Protein 7PU1 (pdb70)

Solvent-accessible surface area: 17875 Å² total

Nearest PDB structures (foldseek):
  3zud-assembly1_A  TM=1.002E+00  e=2.236E-48  Thermoascus aurantiacus
  7a8v-assembly1_A  TM=9.980E-01  e=4.872E-41  Talaromyces verruculosus
  7ova-assembly2_BBB  TM=9.943E-01  e=3.124E-40  Aspergillus fischeri NRRL 181
  6ha5-assembly2_B  TM=9.902E-01  e=4.971E-40  Aspergillus fumigatus Af293
  7vfc-assembly1_A  TM=9.898E-01  e=5.484E-38  compost metagenome

Structure (mmCIF, N/CA/C/O backbone):
data_7PU1
#
_entry.id   7PU1
#
_cell.length_a   37.653
_cell.length_b   89.046
_cell.length_c   70.470
_cell.angle_alpha   90.000
_cell.angle_beta   103.335
_cell.angle_gamma   90.000
#
_symmetry.space_group_name_H-M   'P 1 21 1'
#
loop_
_entity.id
_entity.type
_entity.pdbx_description
1 polymer 'Gh61 isozyme a'
2 non-polymer 'COPPER (II) ION'
3 non-polymer 2-acetamido-2-deoxy-beta-D-glucopyranose
4 non-polymer 'CHLORIDE ION'
5 water water
#
loop_
_atom_site.group_PDB
_atom_site.id
_atom_site.type_symbol
_atom_site.label_atom_id
_atom_site.label_alt_id
_atom_site.label_comp_id
_atom_site.label_asym_id
_atom_site.label_entity_id
_atom_site.label_seq_id
_atom_site.pdbx_PDB_ins_code
_atom_site.Cartn_x
_atom_site.Cartn_y
_atom_site.Cartn_z
_atom_site.occupancy
_atom_site.B_iso_or_equiv
_atom_site.auth_seq_id
_atom_site.auth_comp_id
_atom_site.auth_asym_id
_atom_site.auth_atom_id
_atom_site.pdbx_PDB_model_num
ATOM 12 N N . GLY A 1 2 ? 19.823 34.170 31.093 1.000 8.530 2 GLY AAA N 1
ATOM 13 C CA . GLY A 1 2 ? 19.734 35.122 30.018 1.000 8.375 2 GLY AAA CA 1
ATOM 14 C C . GLY A 1 2 ? 20.091 36.505 30.477 1.000 8.042 2 GLY AAA C 1
ATOM 15 O O . GLY A 1 2 ? 20.365 36.697 31.676 1.000 9.457 2 GLY AAA O 1
ATOM 16 N N . PHE A 1 3 ? 20.102 37.443 29.558 1.000 7.977 3 PHE AAA N 1
ATOM 17 C CA . PHE A 1 3 ? 20.444 38.831 29.868 1.000 8.126 3 PHE AAA CA 1
ATOM 18 C C . PHE A 1 3 ? 19.835 39.737 28.816 1.000 7.642 3 PHE AAA C 1
ATOM 19 O O . PHE A 1 3 ? 19.382 39.265 27.758 1.000 8.255 3 PHE AAA O 1
ATOM 27 N N . VAL A 1 4 ? 19.854 41.032 29.088 1.000 7.646 4 VAL AAA N 1
ATOM 28 C CA . VAL A 1 4 ? 19.378 42.054 28.140 1.000 8.112 4 VAL AAA CA 1
ATOM 29 C C . VAL A 1 4 ? 20.471 42.371 27.140 1.000 8.037 4 VAL AAA C 1
ATOM 30 O O . VAL A 1 4 ? 21.572 42.799 27.518 1.000 8.728 4 VAL AAA O 1
ATOM 34 N N . GLN A 1 5 ? 20.171 42.198 25.844 1.000 8.063 5 GLN AAA N 1
ATOM 35 C CA . GLN A 1 5 ? 21.143 42.405 24.768 1.000 8.919 5 GLN AAA CA 1
ATOM 36 C C . GLN A 1 5 ? 20.949 43.716 24.030 1.000 8.580 5 GLN AAA C 1
ATOM 37 O O . GLN A 1 5 ? 21.882 44.159 23.347 1.000 9.469 5 GLN AAA O 1
ATOM 43 N N . ASN A 1 6 ? 19.767 44.325 24.086 1.000 8.958 6 ASN AAA N 1
ATOM 44 C CA . ASN A 1 6 ? 19.462 45.485 23.260 1.000 9.164 6 ASN AAA CA 1
ATOM 45 C C . ASN A 1 6 ? 18.335 46.257 23.927 1.000 9.108 6 ASN AAA C 1
ATOM 46 O O . ASN A 1 6 ? 17.457 45.644 24.527 1.000 9.473 6 ASN AAA O 1
ATOM 51 N N . ILE A 1 7 ? 18.359 47.560 23.755 1.000 8.754 7 ILE AAA N 1
ATOM 52 C CA . ILE A 1 7 ? 17.339 48.483 24.317 1.000 8.761 7 ILE AAA CA 1
ATOM 53 C C . ILE A 1 7 ? 16.872 49.396 23.201 1.000 9.023 7 ILE AAA C 1
ATOM 54 O O . ILE A 1 7 ? 17.695 50.096 22.589 1.000 10.633 7 ILE AAA O 1
ATOM 59 N N . VAL A 1 8 ? 15.578 49.465 22.963 1.000 9.065 8 VAL AAA N 1
ATOM 60 C CA . VAL A 1 8 ? 15.007 50.319 21.896 1.000 9.277 8 VAL AAA CA 1
ATOM 61 C C . VAL A 1 8 ? 14.371 51.525 22.549 1.000 9.801 8 VAL AAA C 1
ATOM 62 O O . VAL A 1 8 ? 13.448 51.376 23.381 1.000 10.019 8 VAL AAA O 1
ATOM 66 N N . ILE A 1 9 ? 14.814 52.712 22.179 1.000 10.105 9 ILE AAA N 1
ATOM 67 C CA . ILE A 1 9 ? 14.296 53.979 22.725 1.000 10.513 9 ILE AAA CA 1
ATOM 68 C C . ILE A 1 9 ? 14.227 54.956 21.558 1.000 11.730 9 ILE AAA C 1
ATOM 69 O O . ILE A 1 9 ? 15.236 55.141 20.851 1.000 13.806 9 ILE AAA O 1
ATOM 74 N N . ASP A 1 10 ? 13.071 55.579 21.370 1.000 13.992 10 ASP AAA N 1
ATOM 75 C CA . ASP A 1 10 ? 12.832 56.647 20.385 1.000 16.466 10 ASP AAA CA 1
ATOM 76 C C . ASP A 1 10 ? 13.433 56.345 19.022 1.000 14.672 10 ASP AAA C 1
ATOM 77 O O . ASP A 1 10 ? 14.122 57.153 18.378 1.000 17.586 10 ASP AAA O 1
ATOM 82 N N . GLY A 1 11 ? 13.149 55.136 18.565 1.000 13.979 11 GLY AAA N 1
ATOM 83 C CA . GLY A 1 11 ? 13.454 54.760 17.194 1.000 14.963 11 GLY AAA CA 1
ATOM 84 C C . GLY A 1 11 ? 14.884 54.348 16.912 1.000 12.695 11 GLY AAA C 1
ATOM 85 O O . GLY A 1 11 ? 15.249 54.217 15.712 1.000 13.947 11 GLY AAA O 1
ATOM 86 N N . LYS A 1 12 ? 15.695 54.098 17.923 1.000 11.249 12 LYS AAA N 1
ATOM 87 C CA . LYS A 1 12 ? 17.050 53.591 17.724 1.000 11.030 12 LYS AAA CA 1
ATOM 88 C C . LYS A 1 12 ? 17.304 52.488 18.716 1.000 9.786 12 LYS AAA C 1
ATOM 89 O O . LYS A 1 12 ? 16.653 52.395 19.768 1.000 11.389 12 LYS AAA O 1
ATOM 95 N N . ASN A 1 13 ? 18.315 51.687 18.387 1.000 10.110 13 ASN AAA N 1
ATOM 96 C CA . ASN A 1 13 ? 18.826 50.681 19.317 1.000 10.108 13 ASN AAA CA 1
ATOM 97 C C . ASN A 1 13 ? 20.029 51.196 20.060 1.000 9.754 13 ASN AAA C 1
ATOM 98 O O . ASN A 1 13 ? 20.933 51.807 19.455 1.000 12.172 13 ASN AAA O 1
ATOM 103 N N . TYR A 1 14 ? 20.019 50.932 21.357 1.000 9.309 14 TYR AAA N 1
ATOM 104 C CA A TYR A 1 14 ? 21.200 51.070 22.220 0.500 10.243 14 TYR AAA CA 1
ATOM 105 C CA B TYR A 1 14 ? 21.152 51.093 22.281 0.500 10.009 14 TYR AAA CA 1
ATOM 106 C C . TYR A 1 14 ? 21.620 49.676 22.612 1.000 9.593 14 TYR AAA C 1
ATOM 107 O O . TYR A 1 14 ? 20.865 48.941 23.271 1.000 10.869 14 TYR AAA O 1
ATOM 124 N N . GLY A 1 15 ? 22.815 49.291 22.227 1.000 9.757 15 GLY AAA N 1
ATOM 125 C CA . GLY A 1 15 ? 23.268 47.950 22.557 1.000 10.033 15 GLY AAA CA 1
ATOM 126 C C . GLY A 1 15 ? 23.387 47.761 24.066 1.000 9.366 15 GLY AAA C 1
ATOM 127 O O . GLY A 1 15 ? 23.757 48.665 24.822 1.000 10.301 15 GLY AAA O 1
ATOM 128 N N . GLY A 1 16 ? 23.119 46.546 24.505 1.000 9.093 16 GLY AAA N 1
ATOM 129 C CA . GLY A 1 16 ? 23.241 46.184 25.915 1.000 9.117 16 GLY AAA CA 1
ATOM 130 C C . GLY A 1 16 ? 24.632 45.787 26.302 1.000 8.657 16 GLY AAA C 1
ATOM 131 O O . GLY A 1 16 ? 25.596 45.818 25.514 1.000 9.617 16 GLY AAA O 1
ATOM 132 N N . TYR A 1 17 ? 24.754 45.400 27.584 1.000 8.489 17 TYR AAA N 1
ATOM 133 C CA . TYR A 1 17 ? 26.035 44.858 28.096 1.000 9.284 17 TYR AAA CA 1
ATOM 134 C C . TYR A 1 17 ? 26.048 43.402 27.780 1.000 8.453 17 TYR AAA C 1
ATOM 135 O O . TYR A 1 17 ? 25.348 42.578 28.428 1.000 8.589 17 TYR AAA O 1
ATOM 144 N N . LEU A 1 18 ? 26.835 43.002 26.791 1.000 9.379 18 LEU AAA N 1
ATOM 145 C CA . LEU A 1 18 ? 26.837 41.629 26.272 1.000 9.613 18 LEU AAA CA 1
ATOM 146 C C . LEU A 1 18 ? 27.800 40.827 27.170 1.000 9.160 18 LEU AAA C 1
ATOM 147 O O . LEU A 1 18 ? 29.002 40.736 26.924 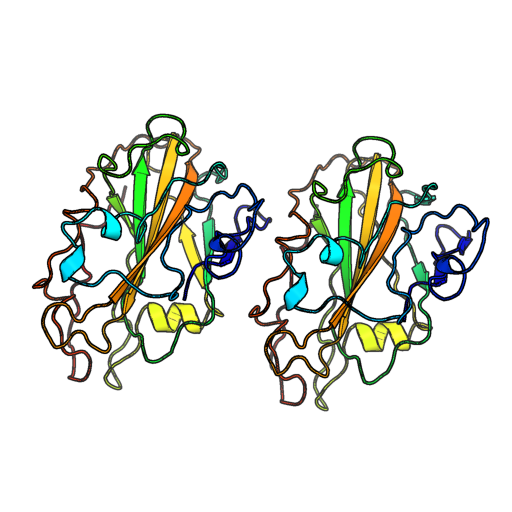1.000 10.338 18 LEU AAA O 1
ATOM 152 N N . VAL A 1 19 ? 27.247 40.271 28.239 1.000 8.691 19 VAL AAA N 1
ATOM 153 C CA . VAL A 1 19 ? 28.012 39.674 29.331 1.000 8.254 19 VAL AAA CA 1
ATOM 154 C C . VAL A 1 19 ? 28.738 38.411 28.893 1.000 9.232 19 VAL AAA C 1
ATOM 155 O O . VAL A 1 19 ? 29.631 37.955 29.606 1.000 10.373 19 VAL AAA O 1
ATOM 159 N N . ASN A 1 20 ? 28.368 37.822 27.761 1.000 9.854 20 ASN AAA N 1
ATOM 160 C CA . ASN A 1 20 ? 29.065 36.678 27.164 1.000 10.536 20 ASN AAA CA 1
ATOM 161 C C . ASN A 1 20 ? 30.127 37.074 26.148 1.000 11.824 20 ASN AAA C 1
ATOM 162 O O . ASN A 1 20 ? 30.716 36.192 25.499 1.000 13.758 20 ASN AAA O 1
ATOM 167 N N . GLN A 1 21 ? 30.417 38.362 26.021 1.000 12.117 21 GLN AAA N 1
ATOM 168 C CA . GLN A 1 21 ? 31.366 38.850 25.013 1.000 13.462 21 GLN AAA CA 1
ATOM 169 C C . GLN A 1 21 ? 32.292 39.860 25.677 1.000 12.373 21 GLN AAA C 1
ATOM 170 O O . GLN A 1 21 ? 33.513 39.733 25.614 1.000 14.081 21 GLN AAA O 1
ATOM 176 N N . TYR A 1 22 ? 31.718 40.950 26.159 1.000 11.641 22 TYR AAA N 1
ATOM 177 C CA . TYR A 1 22 ? 32.484 42.129 26.602 1.000 12.509 22 TYR AAA CA 1
ATOM 178 C C . TYR A 1 22 ? 33.445 41.791 27.730 1.000 11.929 22 TYR AAA C 1
ATOM 179 O O . TYR A 1 22 ? 34.570 42.297 27.708 1.000 13.382 22 TYR AAA O 1
ATOM 188 N N . PRO A 1 23 ? 33.108 40.919 28.719 1.000 11.437 23 PRO AAA N 1
ATOM 189 C CA . PRO A 1 23 ? 34.051 40.581 29.772 1.000 11.677 23 PRO AAA CA 1
ATOM 190 C C . PRO A 1 23 ? 35.347 39.860 29.275 1.000 10.836 23 PRO AAA C 1
ATOM 191 O O . PRO A 1 23 ? 36.317 39.856 30.053 1.000 13.193 23 PRO AAA O 1
ATOM 195 N N . TYR A 1 24 ? 35.351 39.364 28.052 1.000 12.314 24 TYR AAA N 1
ATOM 196 C CA . TYR A 1 24 ? 36.474 38.620 27.510 1.000 14.189 24 TYR AAA CA 1
ATOM 197 C C . TYR A 1 24 ? 37.336 39.489 26.579 1.000 14.723 24 TYR AAA C 1
ATOM 198 O O . TYR A 1 24 ? 38.351 38.994 26.103 1.000 18.646 24 TYR AAA O 1
ATOM 207 N N . MET A 1 25 ? 36.958 40.728 26.288 1.000 13.972 25 MET AAA N 1
ATOM 208 C CA . MET A 1 25 ? 37.644 41.651 25.357 1.000 14.963 25 MET AAA CA 1
ATOM 209 C C . MET A 1 25 ? 38.453 42.716 26.056 1.000 15.517 25 MET AAA C 1
ATOM 210 O O . MET A 1 25 ? 38.248 43.054 27.236 1.000 18.691 25 MET AAA O 1
ATOM 215 N N . SER A 1 26 ? 39.460 43.169 25.330 1.000 15.472 26 SER AAA N 1
ATOM 216 C CA . SER A 1 26 ? 40.336 44.259 25.821 1.000 16.815 26 SER AAA CA 1
ATOM 217 C C . SER A 1 26 ? 39.618 45.609 25.858 1.000 18.425 26 SER AAA C 1
ATOM 218 O O . SER A 1 26 ? 39.739 46.302 26.853 1.000 23.467 26 SER AAA O 1
ATOM 221 N N . ASN A 1 27 ? 38.778 45.844 24.852 1.000 17.746 27 ASN AAA N 1
ATOM 222 C CA . ASN A 1 27 ? 38.213 47.150 24.492 1.000 20.328 27 ASN AAA CA 1
ATOM 223 C C . ASN A 1 27 ? 36.712 47.105 24.422 1.000 18.571 27 ASN AAA C 1
ATOM 224 O O . ASN A 1 27 ? 36.124 47.375 23.351 1.000 19.967 27 ASN AAA O 1
ATOM 229 N N . PRO A 1 28 ? 35.988 46.765 25.513 1.000 15.734 28 PRO AAA N 1
ATOM 230 C CA . PRO A 1 28 ? 34.536 46.693 25.456 1.000 15.776 28 PRO AAA CA 1
ATOM 231 C C . PRO A 1 28 ? 33.974 48.074 25.209 1.000 13.196 28 PRO AAA C 1
ATOM 232 O O . PRO A 1 28 ? 34.547 49.078 25.638 1.000 16.183 28 PRO AAA O 1
ATOM 236 N N . PRO A 1 29 ? 32.817 48.176 24.504 1.000 14.245 29 PRO AAA N 1
ATOM 237 C CA . PRO A 1 29 ? 32.298 49.473 24.156 1.000 13.609 29 PRO AAA CA 1
ATOM 238 C C . PRO A 1 29 ? 31.645 50.131 25.407 1.000 13.267 29 PRO AAA C 1
ATOM 239 O O . PRO A 1 29 ? 31.176 49.488 26.335 1.000 14.795 29 PRO AAA O 1
ATOM 243 N N . GLU A 1 30 ? 31.560 51.441 25.356 1.000 13.160 30 GLU AAA N 1
ATOM 244 C CA . GLU A 1 30 ? 30.712 52.204 26.282 1.000 12.743 30 GLU AAA CA 1
ATOM 245 C C . GLU A 1 30 ? 29.280 51.985 25.856 1.000 11.709 30 GLU AAA C 1
ATOM 246 O O . GLU A 1 30 ? 28.930 52.119 24.658 1.000 13.357 30 GLU AAA O 1
ATOM 252 N N . VAL A 1 31 ? 28.418 51.717 26.856 1.000 10.582 31 VAL AAA N 1
ATOM 253 C CA . VAL A 1 31 ? 26.988 51.461 26.619 1.000 9.973 31 VAL AAA CA 1
ATOM 254 C C . VAL A 1 31 ? 26.193 52.113 27.752 1.000 9.626 31 VAL AAA C 1
ATOM 255 O O . VAL A 1 31 ? 26.744 52.543 28.774 1.000 9.748 31 VAL AAA O 1
ATOM 259 N N . ILE A 1 32 ? 24.879 52.157 27.543 1.000 9.054 32 ILE AAA N 1
ATOM 260 C CA . ILE A 1 32 ? 23.962 52.662 28.576 1.000 8.876 32 ILE AAA CA 1
ATOM 261 C C . ILE A 1 32 ? 23.723 51.604 29.664 1.000 8.777 32 ILE AAA C 1
ATOM 262 O O . ILE A 1 32 ? 23.176 51.936 30.727 1.000 9.132 32 ILE AAA O 1
ATOM 267 N N . ALA A 1 33 ? 24.062 50.357 29.384 1.000 8.701 33 ALA AAA N 1
ATOM 268 C CA . ALA A 1 33 ? 23.798 49.243 30.292 1.000 8.471 33 ALA AAA CA 1
ATOM 269 C C . ALA A 1 33 ? 24.971 49.077 31.251 1.000 8.709 33 ALA AAA C 1
ATOM 270 O O . ALA A 1 33 ? 26.127 49.251 30.913 1.000 9.523 33 ALA AAA O 1
ATOM 272 N N . TRP A 1 34 ? 24.631 48.697 32.481 1.000 8.950 34 TRP AAA N 1
ATOM 273 C CA . TRP A 1 34 ? 25.629 48.419 33.510 1.000 8.449 34 TRP AAA CA 1
ATOM 274 C C . TRP A 1 34 ? 26.419 47.177 33.105 1.000 8.874 34 TRP AAA C 1
ATOM 275 O O . TRP A 1 34 ? 25.894 46.223 32.558 1.000 9.462 34 TRP AAA O 1
ATOM 286 N N . SER A 1 35 ? 27.728 47.202 33.396 1.000 9.698 35 SER AAA N 1
ATOM 287 C CA . SER A 1 35 ? 28.504 45.964 33.299 1.000 9.465 35 SER AAA CA 1
ATOM 288 C C . SER A 1 35 ? 28.170 45.080 34.504 1.000 10.056 35 SER AAA C 1
ATOM 289 O O . SER A 1 35 ? 27.777 45.559 35.578 1.000 10.733 35 SER AAA O 1
ATOM 292 N N . THR A 1 36 ? 28.307 43.761 34.320 1.000 9.971 36 THR AAA N 1
ATOM 293 C CA . THR A 1 36 ? 28.183 42.797 35.408 1.000 9.719 36 THR AAA CA 1
ATOM 294 C C . THR A 1 36 ? 29.249 41.762 35.237 1.000 9.770 36 THR AAA C 1
ATOM 295 O O . THR A 1 36 ? 29.869 41.648 34.164 1.000 10.835 36 THR AAA O 1
ATOM 299 N N . THR A 1 37 ? 29.435 40.941 36.280 1.000 9.844 37 THR AAA N 1
ATOM 300 C CA . THR A 1 37 ? 30.330 39.774 36.223 1.000 10.610 37 THR AAA CA 1
ATOM 301 C C . THR A 1 37 ? 29.558 38.487 36.091 1.000 10.226 37 THR AAA C 1
ATOM 302 O O . THR A 1 37 ? 30.123 37.402 36.268 1.000 11.425 37 THR AAA O 1
ATOM 306 N N . ALA A 1 38 ? 28.290 38.536 35.705 1.000 9.861 38 ALA AAA N 1
ATOM 307 C CA . ALA A 1 38 ? 27.425 37.347 35.666 1.000 10.053 38 ALA AAA CA 1
ATOM 308 C C . ALA A 1 38 ? 27.568 36.628 34.326 1.000 8.785 38 ALA AAA C 1
ATOM 309 O O . ALA A 1 38 ? 26.616 36.437 33.569 1.000 8.979 38 ALA AAA O 1
ATOM 311 N N . THR A 1 39 ? 28.802 36.197 34.055 1.000 9.333 39 THR AAA N 1
ATOM 312 C CA . THR A 1 39 ? 29.155 35.540 32.801 1.000 9.187 39 THR AAA CA 1
ATOM 313 C C . THR A 1 39 ? 28.602 34.125 32.683 1.000 9.251 39 THR AAA C 1
ATOM 314 O O . THR A 1 39 ? 28.639 33.551 31.611 1.000 10.664 39 THR AAA O 1
ATOM 318 N N . ASP A 1 40 ? 28.056 33.569 33.764 1.000 10.118 40 ASP AAA N 1
ATOM 319 C CA . ASP A 1 40 ? 27.292 32.333 33.719 1.000 10.857 40 ASP AAA CA 1
ATOM 320 C C . ASP A 1 40 ? 25.868 32.587 33.207 1.000 10.060 40 ASP AAA C 1
ATOM 321 O O . ASP A 1 40 ? 25.097 31.611 33.092 1.000 11.157 40 ASP AAA O 1
ATOM 326 N N . LEU A 1 41 ? 25.490 33.816 32.906 1.000 9.256 41 LEU AAA N 1
ATOM 327 C CA A LEU A 1 41 ? 24.125 34.234 32.450 0.500 9.350 41 LEU AAA CA 1
ATOM 328 C CA B LEU A 1 41 ? 24.134 34.174 32.443 0.500 8.755 41 LEU AAA CA 1
ATOM 329 C C . LEU A 1 41 ? 23.109 33.915 33.539 1.000 8.597 41 LEU AAA C 1
ATOM 330 O O . LEU A 1 41 ? 21.895 33.843 33.256 1.000 9.118 41 LEU AAA O 1
ATOM 339 N N . GLY A 1 42 ? 23.553 33.841 34.781 1.000 8.861 42 GLY AAA N 1
ATOM 340 C CA . GLY A 1 42 ? 22.723 33.397 35.890 1.000 9.363 42 GLY AAA CA 1
ATOM 341 C C . GLY A 1 42 ? 22.111 34.509 36.695 1.000 8.184 42 GLY AAA C 1
ATOM 342 O O . GLY A 1 42 ? 21.735 35.542 36.165 1.000 8.429 42 GLY AAA O 1
ATOM 343 N N . PHE A 1 43 ? 21.970 34.219 37.980 1.000 8.848 43 PHE AAA N 1
ATOM 344 C CA . PHE A 1 43 ? 21.002 34.921 38.843 1.000 8.111 43 PHE AAA CA 1
ATOM 345 C C . PHE A 1 43 ? 21.604 35.304 40.168 1.000 8.814 43 PHE AAA C 1
ATOM 346 O O . PHE A 1 43 ? 22.708 34.857 40.528 1.000 10.949 43 PHE AAA O 1
ATOM 354 N N . VAL A 1 44 ? 20.869 36.116 40.903 1.000 8.784 44 VAL AAA N 1
ATOM 355 C CA . VAL A 1 44 ? 21.100 36.383 42.342 1.000 9.520 44 VAL AAA CA 1
ATOM 356 C C . VAL A 1 44 ? 19.939 35.694 43.053 1.000 8.944 44 VAL AAA C 1
ATOM 357 O O . VAL A 1 44 ? 18.771 36.031 42.818 1.000 9.870 44 VAL AAA O 1
ATOM 361 N N . ASP A 1 45 ? 20.230 34.714 43.913 1.000 9.467 45 ASP AAA N 1
ATOM 362 C CA . ASP A 1 45 ? 19.173 34.035 44.682 1.000 10.154 45 ASP AAA CA 1
ATOM 363 C C . ASP A 1 45 ? 19.072 34.681 46.051 1.000 10.444 45 ASP AAA C 1
ATOM 364 O O . ASP A 1 45 ? 19.700 35.681 46.367 1.000 10.713 45 ASP AAA O 1
ATOM 369 N N . GLY A 1 46 ? 18.227 34.098 46.896 1.000 10.760 46 GLY AAA N 1
ATOM 370 C CA . GLY A 1 46 ? 17.913 34.724 48.172 1.000 11.306 46 GLY AAA CA 1
ATOM 371 C C . GLY A 1 46 ? 19.091 34.884 49.092 1.000 12.054 46 GLY AAA C 1
ATOM 372 O O . GLY A 1 46 ? 19.043 35.747 49.963 1.000 13.293 46 GLY AAA O 1
ATOM 373 N N . THR A 1 47 ? 20.125 34.085 48.893 1.000 11.926 47 THR AAA N 1
ATOM 374 C CA . THR A 1 47 ? 21.331 34.269 49.698 1.000 12.730 47 THR AAA CA 1
ATOM 375 C C . THR A 1 47 ? 21.973 35.615 49.417 1.000 12.553 47 THR AAA C 1
ATOM 376 O O . THR A 1 47 ? 22.783 36.100 50.234 1.000 14.879 47 THR AAA O 1
ATOM 380 N N . GLY A 1 48 ? 21.649 36.245 48.279 1.000 12.019 48 GLY AAA N 1
ATOM 381 C CA . GLY A 1 48 ? 22.241 37.545 47.889 1.000 11.728 48 GLY AAA CA 1
ATOM 382 C C . GLY A 1 48 ? 21.343 38.732 48.106 1.000 10.765 48 GLY AAA C 1
ATOM 383 O O . GLY A 1 48 ? 21.733 39.846 47.708 1.000 10.896 48 GLY AAA O 1
ATOM 384 N N . TYR A 1 49 ? 20.134 38.576 48.635 1.000 10.316 49 TYR AAA N 1
ATOM 385 C CA . TYR A 1 49 ? 19.178 39.708 48.681 1.000 9.972 49 TYR AAA CA 1
ATOM 386 C C . TYR A 1 49 ? 19.623 40.848 49.559 1.000 9.565 49 TYR AAA C 1
ATOM 387 O O . TYR A 1 49 ? 19.171 41.961 49.327 1.000 10.581 49 TYR AAA O 1
ATOM 396 N N . GLN A 1 50 ? 20.460 40.589 50.566 1.000 10.731 50 GLN AAA N 1
ATOM 397 C CA . GLN A 1 50 ? 20.988 41.648 51.451 1.000 10.900 50 GLN AAA CA 1
ATOM 398 C C . GLN A 1 50 ? 22.445 41.913 51.136 1.000 11.332 50 GLN AAA C 1
ATOM 399 O O . GLN A 1 50 ? 23.159 42.428 51.974 1.000 14.966 50 GLN AAA O 1
ATOM 405 N N . THR A 1 51 ? 22.889 41.618 49.923 1.000 11.464 51 THR AAA N 1
ATOM 406 C CA . THR A 1 51 ? 24.221 41.918 49.447 1.000 12.127 51 THR AAA CA 1
ATOM 407 C C . THR A 1 51 ? 24.123 42.869 48.274 1.000 12.009 51 THR AAA C 1
ATOM 408 O O . THR A 1 51 ? 23.078 42.994 47.624 1.000 11.677 51 THR AAA O 1
ATOM 412 N N . PRO A 1 52 ? 25.221 43.554 47.905 1.000 11.614 52 PRO AAA N 1
ATOM 413 C CA . PRO A 1 52 ? 25.150 44.482 46.782 1.000 12.112 52 PRO AAA CA 1
ATOM 414 C C . PRO A 1 52 ? 24.818 43.835 45.447 1.000 11.023 52 PRO AAA C 1
ATOM 415 O O . PRO A 1 52 ? 24.411 44.541 44.515 1.000 11.195 52 PRO AAA O 1
ATOM 419 N N . ASP A 1 53 ? 24.993 42.519 45.329 1.000 11.016 53 ASP AAA N 1
ATOM 420 C CA . ASP A 1 53 ? 24.711 41.840 44.054 1.000 11.293 53 ASP AAA CA 1
ATOM 421 C C . ASP A 1 53 ? 23.278 42.007 43.583 1.000 10.009 53 ASP AAA C 1
ATOM 422 O O . ASP A 1 53 ? 23.060 41.982 42.361 1.000 10.070 53 ASP AAA O 1
ATOM 427 N N . ILE A 1 54 ? 22.343 42.154 44.507 1.000 9.703 54 ILE AAA N 1
ATOM 428 C CA . ILE A 1 54 ? 20.930 42.239 44.085 1.000 9.386 54 ILE AAA CA 1
ATOM 429 C C . ILE A 1 54 ? 20.632 43.550 43.368 1.000 9.695 54 ILE AAA C 1
ATOM 430 O O . ILE A 1 54 ? 19.604 43.649 42.714 1.000 9.905 54 ILE AAA O 1
ATOM 435 N N . ILE A 1 55 ? 21.469 44.575 43.543 1.000 9.439 55 ILE AAA N 1
ATOM 436 C CA . ILE A 1 55 ? 21.100 45.936 43.080 1.000 9.483 55 ILE AAA CA 1
ATOM 437 C C . ILE A 1 55 ? 21.006 45.928 41.551 1.000 9.639 55 ILE AAA C 1
ATOM 438 O O . ILE A 1 55 ? 19.960 46.224 40.986 1.000 9.841 55 ILE AAA O 1
ATOM 443 N N . CYS A 1 56 ? 22.115 45.619 40.890 1.000 9.202 56 CYS AAA N 1
ATOM 444 C CA . CYS A 1 56 ? 22.205 45.609 39.405 1.000 9.239 56 CYS AAA CA 1
ATOM 445 C C . CYS A 1 56 ? 22.923 44.355 38.912 1.000 8.772 56 CYS AAA C 1
ATOM 446 O O . CYS A 1 56 ? 23.454 44.365 37.797 1.000 9.584 56 CYS AAA O 1
ATOM 449 N N . HIS A 1 57 ? 22.844 43.272 39.690 1.000 9.078 57 HIS AAA N 1
ATOM 450 C CA . HIS A 1 57 ? 23.461 41.979 39.397 1.000 9.211 57 HIS AAA CA 1
ATOM 451 C C . HIS A 1 57 ? 24.929 41.937 39.908 1.000 10.150 57 HIS AAA C 1
ATOM 452 O O . HIS A 1 57 ? 25.514 42.940 40.352 1.000 9.965 57 HIS AAA O 1
ATOM 459 N N . ARG A 1 58 ? 25.501 40.772 39.868 1.000 11.129 58 ARG AAA N 1
ATOM 460 C CA . ARG A 1 58 ? 26.815 40.510 40.459 1.000 11.871 58 ARG AAA CA 1
ATOM 461 C C . ARG A 1 58 ? 27.868 41.427 39.870 1.000 10.737 58 ARG AAA C 1
ATOM 462 O O . ARG A 1 58 ? 27.999 41.606 38.649 1.000 11.977 58 ARG AAA O 1
ATOM 470 N N . GLY A 1 59 ? 28.614 42.030 40.770 1.000 12.681 59 GLY AAA N 1
ATOM 471 C CA . GLY A 1 59 ? 29.754 42.843 40.383 1.000 14.029 59 GLY AAA CA 1
ATOM 472 C C . GLY A 1 59 ? 29.410 44.069 39.541 1.000 12.345 59 GLY AAA C 1
ATOM 473 O O . GLY A 1 59 ? 30.300 44.595 38.884 1.000 14.669 59 GLY AAA O 1
ATOM 474 N N . ALA A 1 60 ? 28.186 44.547 39.578 1.000 11.648 60 ALA AAA N 1
ATOM 475 C CA . ALA A 1 60 ? 27.770 45.509 38.575 1.000 10.802 60 ALA AAA CA 1
ATOM 476 C C . ALA A 1 60 ? 28.427 46.868 38.748 1.000 11.196 60 ALA AAA C 1
ATOM 477 O O . ALA A 1 60 ? 28.644 47.319 39.887 1.000 13.162 60 ALA AAA O 1
ATOM 479 N N . LYS A 1 61 ? 28.683 47.555 37.657 1.000 10.980 61 LYS AAA N 1
ATOM 480 C CA . LYS A 1 61 ? 29.178 48.929 37.641 1.000 12.009 61 LYS AAA CA 1
ATOM 481 C C . LYS A 1 61 ? 28.361 49.714 36.642 1.000 10.898 61 LYS AAA C 1
ATOM 482 O O . LYS A 1 61 ? 27.975 49.186 35.595 1.000 10.964 61 LYS AAA O 1
ATOM 488 N N . PRO A 1 62 ? 28.177 51.013 36.903 1.000 11.913 62 PRO AAA N 1
ATOM 489 C CA . PRO A 1 62 ? 27.348 51.802 35.993 1.000 11.787 62 PRO AAA CA 1
ATOM 490 C C . PRO A 1 62 ? 27.807 51.842 34.544 1.000 11.147 62 PRO AAA C 1
ATOM 491 O O . PRO A 1 62 ? 29.029 51.897 34.270 1.000 11.859 62 PRO AAA O 1
ATOM 495 N N . GLY A 1 63 ? 26.880 51.819 33.640 1.000 10.710 63 GLY AAA N 1
ATOM 496 C CA . GLY A 1 63 ? 27.211 52.128 32.261 1.000 10.768 63 GLY AAA CA 1
ATOM 497 C C . GLY A 1 63 ? 27.809 53.518 32.127 1.000 10.544 63 GLY AAA C 1
ATOM 498 O O . GLY A 1 63 ? 27.508 54.406 32.927 1.000 11.445 63 GLY AAA O 1
ATOM 499 N N . ALA A 1 64 ? 28.641 53.704 31.108 1.000 11.177 64 ALA AAA N 1
ATOM 500 C CA . ALA A 1 64 ? 29.250 55.005 30.838 1.000 11.783 64 ALA AAA CA 1
ATOM 501 C C . ALA A 1 64 ? 28.235 55.955 30.256 1.000 11.911 64 ALA AAA C 1
ATOM 502 O O . ALA A 1 64 ? 28.416 57.188 30.455 1.000 14.708 64 ALA AAA O 1
ATOM 504 N N . LEU A 1 65 ? 27.284 55.492 29.477 1.000 10.572 65 LEU AAA N 1
ATOM 505 C CA . LEU A 1 65 ? 26.387 56.327 28.726 1.000 10.679 65 LEU AAA CA 1
ATOM 506 C C . LEU A 1 65 ? 25.020 56.396 29.375 1.000 10.007 65 LEU AAA C 1
ATOM 507 O O . LEU A 1 65 ? 24.669 55.520 30.173 1.000 10.327 65 LEU AAA O 1
ATOM 512 N N . THR A 1 66 ? 24.249 57.380 28.984 1.000 10.792 66 THR AAA N 1
ATOM 513 C CA . THR A 1 66 ? 22.860 57.577 29.445 1.000 10.665 66 THR AAA CA 1
ATOM 514 C C . THR A 1 66 ? 21.988 57.894 28.222 1.000 11.200 66 THR AAA C 1
ATOM 515 O O . THR A 1 66 ? 22.370 58.718 27.409 1.000 14.118 66 THR AAA O 1
ATOM 519 N N . ALA A 1 67 ? 20.845 57.233 28.132 1.000 10.043 67 ALA AAA N 1
ATOM 520 C CA . ALA A 1 67 ? 19.940 57.433 26.992 1.000 10.194 67 ALA AAA CA 1
ATOM 521 C C . ALA A 1 67 ? 18.827 58.396 27.365 1.000 9.781 67 ALA AAA C 1
ATOM 522 O O . ALA A 1 67 ? 18.087 58.128 28.327 1.000 10.658 67 ALA AAA O 1
ATOM 524 N N . PRO A 1 68 ? 18.600 59.475 26.617 1.000 11.250 68 PRO AAA N 1
ATOM 525 C CA A PRO A 1 68 ? 17.411 60.322 26.763 0.500 12.453 68 PRO AAA CA 1
ATOM 526 C CA B PRO A 1 68 ? 17.412 60.278 26.921 0.500 12.145 68 PRO AAA CA 1
ATOM 527 C C . PRO A 1 68 ? 16.140 59.560 26.449 1.000 11.615 68 PRO AAA C 1
ATOM 528 O O . PRO A 1 68 ? 16.141 58.804 25.489 1.000 13.574 68 PRO AAA O 1
ATOM 535 N N . VAL A 1 69 ? 15.091 59.830 27.179 1.000 11.517 69 VAL AAA N 1
ATOM 536 C CA . VAL A 1 69 ? 13.761 59.288 26.909 1.000 11.810 69 VAL AAA CA 1
ATOM 537 C C . VAL A 1 69 ? 12.812 60.476 26.803 1.000 12.918 69 VAL AAA C 1
ATOM 538 O O . VAL A 1 69 ? 12.802 61.346 27.635 1.000 13.832 69 VAL AAA O 1
ATOM 542 N N . SER A 1 70 ? 12.031 60.466 25.726 1.000 14.278 70 SER AAA N 1
ATOM 543 C CA . SER A 1 70 ? 10.988 61.487 25.527 1.000 16.239 70 SER AAA CA 1
ATOM 544 C C . SER A 1 70 ? 10.046 61.425 26.722 1.000 15.168 70 SER AAA C 1
ATOM 545 O O . SER A 1 70 ? 9.898 60.425 27.424 1.000 14.632 70 SER AAA O 1
ATOM 548 N N . PRO A 1 71 ? 9.286 62.519 26.985 1.000 16.594 71 PRO AAA N 1
ATOM 549 C CA A PRO A 1 71 ? 8.347 62.523 28.106 0.500 16.358 71 PRO AAA CA 1
ATOM 550 C CA B PRO A 1 71 ? 8.346 62.537 28.104 0.500 16.277 71 PRO AAA CA 1
ATOM 551 C C . PRO A 1 71 ? 7.282 61.436 27.923 1.000 16.574 71 PRO AAA C 1
ATOM 552 O O . PRO A 1 71 ? 6.612 61.368 26.884 1.000 17.535 71 PRO AAA O 1
ATOM 559 N N . GLY A 1 72 ? 7.153 60.564 28.913 1.000 15.342 72 GLY AAA N 1
ATOM 560 C CA . GLY A 1 72 ? 6.215 59.439 28.826 1.000 15.567 72 GLY AAA CA 1
ATOM 561 C C . GLY A 1 72 ? 6.571 58.412 27.746 1.000 14.406 72 GLY AAA C 1
ATOM 562 O O . GLY A 1 72 ? 5.718 57.594 27.370 1.000 16.164 72 GLY AAA O 1
ATOM 563 N N . GLY A 1 73 ? 7.807 58.410 27.309 1.000 14.027 73 GLY AAA N 1
ATOM 564 C CA . GLY A 1 73 ? 8.278 57.503 26.270 1.000 14.233 73 GLY AAA CA 1
ATOM 565 C C . GLY A 1 73 ? 8.502 56.088 26.785 1.000 12.425 73 GLY AAA C 1
ATOM 566 O O . GLY A 1 73 ? 8.464 55.822 27.990 1.000 13.470 73 GLY AAA O 1
ATOM 567 N N . THR A 1 74 ? 8.680 55.209 25.827 1.000 13.060 74 THR AAA N 1
ATOM 568 C CA . THR A 1 74 ? 8.905 53.795 26.113 1.000 13.329 74 THR AAA CA 1
ATOM 569 C C . THR A 1 74 ? 10.380 53.442 26.011 1.000 11.695 74 THR AAA C 1
ATOM 570 O O . THR A 1 74 ? 11.139 53.963 25.243 1.000 13.195 74 THR AAA O 1
ATOM 574 N N . VAL A 1 75 ? 10.671 52.408 26.795 1.000 10.427 75 VAL AAA N 1
ATOM 575 C CA . VAL A 1 75 ? 11.972 51.744 26.788 1.000 10.500 75 VAL AAA CA 1
ATOM 576 C C . VAL A 1 75 ? 11.728 50.267 26.619 1.000 10.233 75 VAL AAA C 1
ATOM 577 O O . VAL A 1 75 ? 11.045 49.654 27.446 1.000 11.285 75 VAL AAA O 1
ATOM 581 N N . GLU A 1 76 ? 12.165 49.693 25.504 1.000 9.612 76 GLU AAA N 1
ATOM 582 C CA . GLU A 1 76 ? 11.923 48.281 25.205 1.000 10.016 76 GLU AAA CA 1
ATOM 583 C C . GLU A 1 76 ? 13.221 47.525 25.451 1.000 9.491 76 GLU AAA C 1
ATOM 584 O O . GLU A 1 76 ? 14.210 47.774 24.771 1.000 11.894 76 GLU AAA O 1
ATOM 590 N N . LEU A 1 77 ? 13.192 46.594 26.388 1.000 8.925 77 LEU AAA N 1
ATOM 591 C CA . LEU A 1 77 ? 14.366 45.766 26.709 1.000 8.842 77 LEU AAA CA 1
ATOM 592 C C . LEU A 1 77 ? 14.219 44.422 26.025 1.000 8.727 77 LEU AAA C 1
ATOM 593 O O . LEU A 1 77 ? 13.185 43.752 26.176 1.000 10.422 77 LEU AAA O 1
ATOM 598 N N . GLN A 1 78 ? 15.222 44.013 25.289 1.000 8.636 78 GLN AAA N 1
ATOM 599 C CA . GLN A 1 78 ? 15.219 42.788 24.514 1.000 8.856 78 GLN AAA CA 1
ATOM 600 C C . GLN A 1 78 ? 16.205 41.799 25.098 1.000 7.926 78 GLN AAA C 1
ATOM 601 O O . GLN A 1 78 ? 17.403 42.092 25.195 1.000 9.305 78 GLN AAA O 1
ATOM 607 N N . TRP A 1 79 ? 15.702 40.670 25.531 1.000 8.017 79 TRP AAA N 1
ATOM 608 C CA . TRP A 1 79 ? 16.467 39.604 26.181 1.000 7.650 79 TRP AAA CA 1
ATOM 609 C C . TRP A 1 79 ? 16.948 38.568 25.187 1.000 7.893 79 TRP AAA C 1
ATOM 610 O O . TRP A 1 79 ? 16.374 38.401 24.104 1.000 8.716 79 TRP AAA O 1
ATOM 621 N N . THR A 1 80 ? 17.979 37.835 25.582 1.000 7.918 80 THR AAA N 1
ATOM 622 C CA . THR A 1 80 ? 18.220 36.525 24.989 1.000 7.798 80 THR AAA CA 1
ATOM 623 C C . THR A 1 80 ? 17.008 35.624 25.215 1.000 7.987 80 THR AAA C 1
ATOM 624 O O . THR A 1 80 ? 16.169 35.932 26.058 1.000 9.472 80 THR AAA O 1
ATOM 628 N N . PRO A 1 81 ? 16.888 34.514 24.507 1.000 8.303 81 PRO AAA N 1
ATOM 629 C CA . PRO A 1 81 ? 15.617 33.754 24.586 1.000 9.041 81 PRO AAA CA 1
ATOM 630 C C . PRO A 1 81 ? 15.363 33.265 26.023 1.000 8.897 81 PRO AAA C 1
ATOM 631 O O . PRO A 1 81 ? 16.156 32.543 26.590 1.000 9.550 81 PRO AAA O 1
ATOM 635 N N . TRP A 1 82 ? 14.202 33.603 26.554 1.000 8.309 82 TRP AAA N 1
ATOM 636 C CA . TRP A 1 82 ? 13.923 33.288 27.947 1.000 7.955 82 TRP AAA CA 1
ATOM 637 C C . TRP A 1 82 ? 13.350 31.913 28.064 1.000 8.447 82 TRP AAA C 1
ATOM 638 O O . TRP A 1 82 ? 12.462 31.563 27.282 1.000 9.048 82 TRP AAA O 1
ATOM 649 N N . PRO A 1 83 ? 13.796 31.085 29.000 1.000 8.894 83 PRO AAA N 1
ATOM 650 C CA . PRO A 1 83 ? 13.270 29.712 29.034 1.000 9.917 83 PRO AAA CA 1
ATOM 651 C C . PRO A 1 83 ? 11.808 29.663 29.474 1.000 9.609 83 PRO AAA C 1
ATOM 652 O O . PRO A 1 83 ? 11.410 30.281 30.461 1.000 9.800 83 PRO AAA O 1
ATOM 656 N N . ASP A 1 84 ? 11.018 28.829 28.818 1.000 9.766 84 ASP AAA N 1
ATOM 657 C CA . ASP A 1 84 ? 9.627 28.604 29.201 1.000 11.112 84 ASP AAA CA 1
ATOM 658 C C . ASP A 1 84 ? 9.515 28.185 30.664 1.000 10.605 84 ASP AAA C 1
ATOM 659 O O . ASP A 1 84 ? 8.572 28.570 31.364 1.000 12.993 84 ASP AAA O 1
ATOM 664 N N . SER A 1 85 ? 10.455 27.371 31.122 1.000 9.486 85 SER AAA N 1
ATOM 665 C CA . SER A 1 85 ? 10.361 26.853 32.486 1.000 9.775 85 SER AAA CA 1
ATOM 666 C C . SER A 1 85 ? 10.484 27.923 33.534 1.000 8.837 85 SER AAA C 1
ATOM 667 O O . SER A 1 85 ? 10.036 27.714 34.678 1.000 9.200 85 SER AAA O 1
ATOM 670 N N . HIS A 1 86 ? 11.127 29.047 33.211 1.000 8.595 86 HIS AAA N 1
ATOM 671 C CA . HIS A 1 86 ? 11.514 30.069 34.185 1.000 8.491 86 HIS AAA CA 1
ATOM 672 C C . HIS A 1 86 ? 10.378 31.060 34.424 1.000 7.825 86 HIS AAA C 1
ATOM 673 O O . HIS A 1 86 ? 10.514 32.277 34.214 1.000 8.583 86 HIS AAA O 1
ATOM 680 N N . HIS A 1 87 ? 9.262 30.530 34.899 1.000 8.280 87 HIS AAA N 1
ATOM 681 C CA . HIS A 1 87 ? 8.044 31.308 35.144 1.000 7.959 87 HIS AAA CA 1
ATOM 682 C C . HIS A 1 87 ? 8.238 32.272 36.270 1.000 7.908 87 HIS AAA C 1
ATOM 683 O O . HIS A 1 87 ? 8.689 31.879 37.370 1.000 8.540 87 HIS AAA O 1
ATOM 690 N N . GLY A 1 88 ? 7.776 33.512 36.104 1.000 7.860 88 GLY AAA N 1
ATOM 691 C CA . GLY A 1 88 ? 7.747 34.427 37.232 1.000 8.022 88 GLY AAA CA 1
ATOM 692 C C . GLY A 1 88 ? 7.446 35.841 36.798 1.000 7.440 88 GLY AAA C 1
ATOM 693 O O . GLY A 1 88 ? 7.166 36.135 35.627 1.000 7.859 88 GLY AAA O 1
ATOM 694 N N . PRO A 1 89 ? 7.453 36.753 37.783 1.000 7.486 89 PRO AAA N 1
ATOM 695 C CA . PRO A 1 89 ? 7.109 38.137 37.515 1.000 7.664 89 PRO AAA CA 1
ATOM 696 C C . PRO A 1 89 ? 8.226 38.895 36.789 1.000 7.243 89 PRO AAA C 1
ATOM 697 O O . PRO A 1 89 ? 9.399 38.523 36.810 1.000 7.769 89 PRO AAA O 1
ATOM 701 N N . VAL A 1 90 ? 7.810 39.989 36.190 1.000 7.137 90 VAL AAA N 1
ATOM 702 C CA . VAL A 1 90 ? 8.698 40.989 35.561 1.000 7.022 90 VAL AAA CA 1
ATOM 703 C C . VAL A 1 90 ? 8.425 42.309 36.277 1.000 7.488 90 VAL AAA C 1
ATOM 704 O O . VAL A 1 90 ? 7.252 42.741 36.345 1.000 8.356 90 VAL AAA O 1
ATOM 708 N N . ILE A 1 91 ? 9.463 42.936 36.805 1.000 6.933 91 ILE AAA N 1
ATOM 709 C CA . ILE A 1 91 ? 9.325 44.077 37.703 1.000 7.520 91 ILE AAA CA 1
ATOM 710 C C . ILE A 1 91 ? 10.284 45.166 37.261 1.000 7.484 91 ILE AAA C 1
ATOM 711 O O . ILE A 1 91 ? 11.405 44.871 36.819 1.000 8.500 91 ILE AAA O 1
ATOM 716 N N . ASN A 1 92 ? 9.869 46.425 37.372 1.000 7.729 92 ASN AAA N 1
ATOM 717 C CA . ASN A 1 92 ? 10.667 47.566 36.925 1.000 7.569 92 ASN AAA CA 1
ATOM 718 C C . ASN A 1 92 ? 10.707 48.635 37.988 1.000 7.686 92 ASN AAA C 1
ATOM 719 O O . ASN A 1 92 ? 9.656 49.021 38.528 1.000 8.605 92 ASN AAA O 1
ATOM 724 N N . TYR A 1 93 ? 11.908 49.185 38.200 1.000 7.899 93 TYR AAA N 1
ATOM 725 C CA . TYR A 1 93 ? 12.144 50.220 39.185 1.000 8.081 93 TYR AAA CA 1
ATOM 726 C C . TYR A 1 93 ? 12.957 51.341 38.581 1.000 7.948 93 TYR AAA C 1
ATOM 727 O O . TYR A 1 93 ? 13.790 51.099 37.692 1.000 8.555 93 TYR AAA O 1
ATOM 736 N N . LEU A 1 94 ? 12.805 52.562 39.108 1.000 8.243 94 LEU AAA N 1
ATOM 737 C CA . LEU A 1 94 ? 13.725 53.662 38.809 1.000 8.622 94 LEU AAA CA 1
ATOM 738 C C . LEU A 1 94 ? 14.381 54.102 40.105 1.000 8.651 94 LEU AAA C 1
ATOM 739 O O . LEU A 1 94 ? 13.749 54.082 41.175 1.000 9.585 94 LEU AAA O 1
ATOM 744 N N . ALA A 1 95 ? 15.612 54.598 40.038 1.000 9.293 95 ALA AAA N 1
ATOM 745 C CA . ALA A 1 95 ? 16.255 55.285 41.158 1.000 9.088 95 ALA AAA CA 1
ATOM 746 C C . ALA A 1 95 ? 16.975 56.504 40.624 1.000 8.993 95 ALA AAA C 1
ATOM 747 O O . ALA A 1 95 ? 17.709 56.437 39.624 1.000 9.685 95 ALA AAA O 1
ATOM 749 N N . PRO A 1 96 ? 16.781 57.678 41.280 1.000 9.847 96 PRO AAA N 1
ATOM 750 C CA . PRO A 1 96 ? 17.457 58.887 40.797 1.000 10.172 96 PRO AAA CA 1
ATOM 751 C C . PRO A 1 96 ? 18.962 58.809 41.031 1.000 10.686 96 PRO AAA C 1
ATOM 752 O O . PRO A 1 96 ? 19.449 58.355 42.065 1.000 12.323 96 PRO AAA O 1
ATOM 756 N N . CYS A 1 97 ? 19.697 59.307 40.030 1.000 10.916 97 CYS AAA N 1
ATOM 757 C CA . CYS A 1 97 ? 21.165 59.411 40.104 1.000 11.523 97 CYS AAA CA 1
ATOM 758 C C . CYS A 1 97 ? 21.645 60.717 40.761 1.000 12.446 97 CYS AAA C 1
ATOM 759 O O . CYS A 1 97 ? 22.813 60.800 41.172 1.000 15.018 97 CYS AAA O 1
ATOM 762 N N . ASN A 1 98 ? 20.796 61.730 40.751 1.000 12.749 98 ASN AAA N 1
ATOM 763 C CA . ASN A 1 98 ? 21.145 63.031 41.353 1.000 14.851 98 ASN AAA CA 1
ATOM 764 C C . ASN A 1 98 ? 22.515 63.493 40.836 1.000 14.860 98 ASN AAA C 1
ATOM 765 O O . ASN A 1 98 ? 23.379 63.964 41.605 1.000 17.947 98 ASN AAA O 1
ATOM 770 N N . GLY A 1 99 ? 22.708 63.429 39.537 1.000 13.299 99 GLY AAA N 1
ATOM 771 C CA . GLY A 1 99 ? 24.000 63.678 38.893 1.000 13.694 99 GLY AAA CA 1
ATOM 772 C C . GLY A 1 99 ? 24.115 62.682 37.755 1.000 12.754 99 GLY AAA C 1
ATOM 773 O O . GLY A 1 99 ? 23.148 62.162 37.241 1.000 12.537 99 GLY AAA O 1
ATOM 774 N N . ASP A 1 100 ? 25.336 62.471 37.302 1.000 14.321 100 ASP AAA N 1
ATOM 775 C CA . ASP A 1 100 ? 25.624 61.534 36.192 1.000 13.374 100 ASP AAA CA 1
ATOM 776 C C . ASP A 1 100 ? 25.455 60.109 36.725 1.000 12.996 100 ASP AAA C 1
ATOM 777 O O . ASP A 1 100 ? 26.131 59.725 37.700 1.000 14.767 100 ASP AAA O 1
ATOM 782 N N . CYS A 1 101 ? 24.635 59.323 36.052 1.000 12.096 101 CYS AAA N 1
ATOM 783 C CA . CYS A 1 101 ? 24.498 57.925 36.472 1.000 12.413 101 CYS AAA CA 1
ATOM 784 C C . CYS A 1 101 ? 25.809 57.155 36.386 1.000 10.934 101 CYS AAA C 1
ATOM 785 O O . CYS A 1 101 ? 25.969 56.156 37.084 1.000 12.813 101 CYS AAA O 1
ATOM 788 N N . SER A 1 102 ? 26.733 57.566 35.511 1.000 12.680 102 SER AAA N 1
ATOM 789 C CA . SER A 1 102 ? 27.965 56.787 35.323 1.000 12.908 102 SER AAA CA 1
ATOM 790 C C . SER A 1 102 ? 28.840 56.791 36.556 1.000 14.122 102 SER AAA C 1
ATOM 791 O O . SER A 1 102 ? 29.707 55.909 36.650 1.000 15.983 102 SER AAA O 1
ATOM 794 N N . THR A 1 103 ? 28.630 57.714 37.472 1.000 13.608 103 THR AAA N 1
ATOM 795 C CA . THR A 1 103 ? 29.450 57.778 38.699 1.000 16.030 103 THR AAA CA 1
ATOM 796 C C . THR A 1 103 ? 28.659 57.487 39.968 1.000 15.602 103 THR AAA C 1
ATOM 797 O O . THR A 1 103 ? 29.187 57.728 41.076 1.000 17.553 103 THR AAA O 1
ATOM 801 N N . VAL A 1 104 ? 27.438 56.960 39.872 1.000 14.407 104 VAL AAA N 1
ATOM 802 C CA A VAL A 1 104 ? 26.642 56.757 41.120 0.500 15.741 104 VAL AAA CA 1
ATOM 803 C CA B VAL A 1 104 ? 26.628 56.788 41.087 0.500 15.303 104 VAL AAA CA 1
ATOM 804 C C . VAL A 1 104 ? 27.222 55.651 41.964 1.000 15.663 104 VAL AAA C 1
ATOM 805 O O . VAL A 1 104 ? 27.803 54.674 41.408 1.000 17.049 104 VAL AAA O 1
ATOM 812 N N . ASP A 1 105 ? 27.030 55.751 43.258 1.000 16.005 105 ASP AAA N 1
ATOM 813 C CA . ASP A 1 105 ? 27.246 54.660 44.206 1.000 15.893 105 ASP AAA CA 1
ATOM 814 C C . ASP A 1 105 ? 25.989 53.807 44.290 1.000 14.026 105 ASP AAA C 1
ATOM 815 O O . ASP A 1 105 ? 24.965 54.228 44.830 1.000 14.339 105 ASP AAA O 1
ATOM 820 N N . LYS A 1 106 ? 26.064 52.629 43.686 1.000 13.290 106 LYS AAA N 1
ATOM 821 C CA . LYS A 1 106 ? 24.873 51.768 43.584 1.000 12.354 106 LYS AAA CA 1
ATOM 822 C C . LYS A 1 106 ? 24.264 51.437 44.928 1.000 12.294 106 LYS AAA C 1
ATOM 823 O O 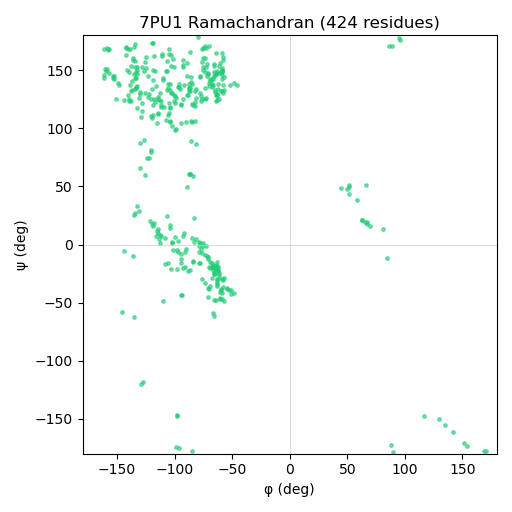. LYS A 1 106 ? 23.054 51.173 45.009 1.000 12.790 106 LYS AAA O 1
ATOM 829 N N . THR A 1 107 ? 25.067 51.395 45.992 1.000 13.251 107 THR AAA N 1
ATOM 830 C CA . THR A 1 107 ? 24.587 50.983 47.322 1.000 13.447 107 THR AAA CA 1
ATOM 831 C C . THR A 1 107 ? 23.736 52.044 47.978 1.000 13.601 107 THR AAA C 1
ATOM 832 O O . THR A 1 107 ? 23.074 51.729 48.991 1.000 15.966 107 THR AAA O 1
ATOM 836 N N . GLN A 1 108 ? 23.668 53.243 47.399 1.000 13.096 108 GLN AAA N 1
ATOM 837 C CA A GLN A 1 108 ? 22.882 54.394 47.892 0.500 14.424 108 GLN AAA CA 1
ATOM 838 C CA B GLN A 1 108 ? 22.748 54.247 47.999 0.500 14.367 108 GLN AAA CA 1
ATOM 839 C C . GLN A 1 108 ? 21.648 54.644 47.015 1.000 12.733 108 GLN AAA C 1
ATOM 840 O O . GLN A 1 108 ? 20.840 55.519 47.351 1.000 14.108 108 GLN AAA O 1
ATOM 851 N N . LEU A 1 109 ? 21.473 53.911 45.921 1.000 12.000 109 LEU AAA N 1
ATOM 852 C CA . LEU A 1 109 ? 20.327 54.094 45.044 1.000 11.857 109 LEU AAA CA 1
ATOM 853 C C . LEU A 1 109 ? 19.050 53.728 45.800 1.000 10.861 109 LEU AAA C 1
ATOM 854 O O . LEU A 1 109 ? 18.988 52.657 46.430 1.000 12.101 109 LEU AAA O 1
ATOM 859 N N . GLU A 1 110 ? 18.052 54.587 45.692 1.000 11.379 110 GLU AAA N 1
ATOM 860 C CA . GLU A 1 110 ? 16.749 54.328 46.329 1.000 11.958 110 GLU AAA CA 1
ATOM 861 C C . GLU A 1 110 ? 15.700 54.160 45.253 1.000 10.593 110 GLU AAA C 1
ATOM 862 O O . GLU A 1 110 ? 15.288 55.120 44.575 1.000 11.593 110 GLU AAA O 1
ATOM 868 N N . PHE A 1 111 ? 15.326 52.912 45.045 1.000 10.089 111 PHE AAA N 1
ATOM 869 C CA . PHE A 1 111 ? 14.444 52.500 43.944 1.000 9.893 111 PHE AAA CA 1
ATOM 870 C C . PHE A 1 111 ? 12.989 52.630 44.304 1.000 9.563 111 PHE AAA C 1
ATOM 871 O O . PHE A 1 111 ? 12.568 52.285 45.403 1.000 10.977 111 PHE AAA O 1
ATOM 879 N N . PHE A 1 112 ? 12.194 53.097 43.346 1.000 9.040 112 PHE AAA N 1
ATOM 880 C CA . PHE A 1 112 ? 10.737 53.030 43.448 1.000 9.326 112 PHE AAA CA 1
ATOM 881 C C . PHE A 1 112 ? 10.234 52.192 42.300 1.000 8.719 112 PHE AAA C 1
ATOM 882 O O . PHE A 1 112 ? 10.727 52.277 41.142 1.000 8.992 112 PHE AAA O 1
ATOM 890 N N . LYS A 1 113 ? 9.212 51.376 42.575 1.000 8.935 113 LYS AAA N 1
ATOM 891 C CA . LYS A 1 113 ? 8.623 50.483 41.598 1.000 8.637 113 LYS AAA CA 1
ATOM 892 C C . LYS A 1 113 ? 7.724 51.238 40.647 1.000 8.804 113 LYS AAA C 1
ATOM 893 O O . LYS A 1 113 ? 6.791 51.908 41.124 1.000 9.916 113 LYS AAA O 1
ATOM 899 N N . ILE A 1 114 ? 8.006 51.139 39.346 1.000 8.815 114 ILE AAA N 1
ATOM 900 C CA . ILE A 1 114 ? 7.160 51.815 38.339 1.000 9.187 114 ILE AAA CA 1
ATOM 901 C C . ILE A 1 114 ? 6.276 50.865 37.566 1.000 8.990 114 ILE AAA C 1
ATOM 902 O O . ILE A 1 114 ? 5.339 51.338 36.935 1.000 10.116 114 ILE AAA O 1
ATOM 907 N N . ALA A 1 115 ? 6.529 49.561 37.591 1.000 9.306 115 ALA AAA N 1
ATOM 908 C CA . ALA A 1 115 ? 5.664 48.600 36.901 1.000 9.102 115 ALA AAA CA 1
ATOM 909 C C . ALA A 1 115 ? 5.910 47.237 37.522 1.000 8.795 115 ALA AAA C 1
ATOM 910 O O . ALA A 1 115 ? 7.036 46.940 37.940 1.000 9.128 115 ALA AAA O 1
ATOM 912 N N . GLU A 1 116 ? 4.879 46.412 37.523 1.000 8.894 116 GLU AAA N 1
ATOM 913 C CA . GLU A 1 116 ? 5.011 45.019 37.950 1.000 9.122 116 GLU AAA CA 1
ATOM 914 C C . GLU A 1 116 ? 3.945 44.191 37.274 1.000 9.321 116 GLU AAA C 1
ATOM 915 O O . GLU A 1 116 ? 2.791 44.594 37.111 1.000 10.849 116 GLU AAA O 1
ATOM 921 N N . SER A 1 117 ? 4.333 42.971 36.929 1.000 8.933 117 SER AAA N 1
ATOM 922 C CA A SER A 1 117 ? 3.436 41.975 36.313 0.730 9.612 117 SER AAA CA 1
ATOM 923 C CA B SER A 1 117 ? 3.423 41.971 36.310 0.270 8.817 117 SER AAA CA 1
ATOM 924 C C . SER A 1 117 ? 3.798 40.625 36.906 1.000 8.428 117 SER AAA C 1
ATOM 925 O O . SER A 1 117 ? 4.972 40.341 37.058 1.000 8.779 117 SER AAA O 1
ATOM 930 N N . GLY A 1 118 ? 2.773 39.816 37.218 1.000 8.862 118 GLY AAA N 1
ATOM 931 C CA . GLY A 1 118 ? 2.950 38.576 37.945 1.000 9.248 118 GLY AAA CA 1
ATOM 932 C C . GLY A 1 118 ? 2.346 37.379 37.285 1.000 8.673 118 GLY AAA C 1
ATOM 933 O O . GLY A 1 118 ? 2.733 36.963 36.206 1.000 9.599 118 GLY AAA O 1
ATOM 934 N N . LEU A 1 119 ? 1.394 36.778 38.002 1.000 9.129 119 LEU AAA N 1
ATOM 935 C CA . LEU A 1 119 ? 0.659 35.591 37.525 1.000 9.322 119 LEU AAA CA 1
ATOM 936 C C . LEU A 1 119 ? -0.488 36.068 36.664 1.000 9.585 119 LEU AAA C 1
ATOM 937 O O . LEU A 1 119 ? -1.331 36.821 37.160 1.000 12.895 119 LEU AAA O 1
ATOM 942 N N . ILE A 1 120 ? -0.537 35.663 35.409 1.000 9.118 120 ILE AAA N 1
ATOM 943 C CA . ILE A 1 120 ? -1.550 36.148 34.431 1.000 9.666 120 ILE AAA CA 1
ATOM 944 C C . ILE A 1 120 ? -2.725 35.197 34.394 1.000 10.356 120 ILE AAA C 1
ATOM 945 O O . ILE A 1 120 ? -3.890 35.675 34.328 1.000 11.065 120 ILE AAA O 1
ATOM 950 N N . ASN A 1 121 ? -2.483 33.909 34.385 1.000 9.854 121 ASN AAA N 1
ATOM 951 C CA . ASN A 1 121 ? -3.553 32.899 34.267 1.000 10.616 121 ASN AAA CA 1
ATOM 952 C C . ASN A 1 121 ? -3.048 31.641 34.937 1.000 10.494 121 ASN AAA C 1
ATOM 953 O O . ASN A 1 121 ? -1.876 31.326 34.821 1.000 11.894 121 ASN AAA O 1
ATOM 958 N N . ASP A 1 122 ? -3.928 30.903 35.569 1.000 11.275 122 ASP AAA N 1
ATOM 959 C CA . ASP A 1 122 ? -3.540 29.671 36.268 1.000 11.708 122 ASP AAA CA 1
ATOM 960 C C . ASP A 1 122 ? -4.458 28.504 35.876 1.000 12.869 122 ASP AAA C 1
ATOM 961 O O . ASP A 1 122 ? -4.553 27.558 36.688 1.000 14.951 122 ASP AAA O 1
ATOM 966 N N . ASP A 1 123 ? -5.012 28.484 34.698 1.000 12.906 123 ASP AAA N 1
ATOM 967 C CA . ASP A 1 123 ? -5.894 27.370 34.310 1.000 15.401 123 ASP AAA CA 1
ATOM 968 C C . ASP A 1 123 ? -5.113 26.061 34.295 1.000 15.016 123 ASP AAA C 1
ATOM 969 O O . ASP A 1 123 ? -5.710 24.998 34.586 1.000 16.812 123 ASP AAA O 1
ATOM 974 N N . ASN A 1 124 ? -3.848 26.088 33.892 1.000 13.631 124 ASN AAA N 1
ATOM 975 C CA . ASN A 1 124 ? -3.000 24.879 33.798 1.000 13.240 124 ASN AAA CA 1
ATOM 976 C C . ASN A 1 124 ? -1.724 25.131 34.599 1.000 12.778 124 ASN AAA C 1
ATOM 977 O O . ASN A 1 124 ? -0.727 25.609 34.048 1.000 13.178 124 ASN AAA O 1
ATOM 982 N N . PRO A 1 125 ? -1.687 24.795 35.915 1.000 12.495 125 PRO AAA N 1
ATOM 983 C CA . PRO A 1 125 ? -0.463 24.967 36.731 1.000 11.471 125 PRO AAA CA 1
ATOM 984 C C . PRO A 1 125 ? 0.712 24.384 35.995 1.000 11.400 125 PRO AAA C 1
ATOM 985 O O . PRO A 1 125 ? 0.599 23.272 35.429 1.000 12.629 125 PRO AAA O 1
ATOM 989 N N . PRO A 1 126 ? 1.891 25.028 35.998 1.000 11.070 126 PRO AAA N 1
ATOM 990 C CA . PRO A 1 126 ? 2.250 26.187 36.820 1.000 10.744 126 PRO AAA CA 1
ATOM 991 C C . PRO A 1 126 ? 1.775 27.533 36.319 1.000 10.594 126 PRO AAA C 1
ATOM 992 O O . PRO A 1 126 ? 2.098 28.512 36.988 1.000 12.186 126 PRO AAA O 1
ATOM 996 N N . GLY A 1 127 ? 0.994 27.599 35.254 1.000 11.308 127 GLY AAA N 1
ATOM 997 C CA . GLY A 1 127 ? 0.349 28.845 34.812 1.000 12.094 127 GLY AAA CA 1
ATOM 998 C C . GLY A 1 127 ? 1.177 29.659 33.850 1.000 10.602 127 GLY AAA C 1
ATOM 999 O O . GLY A 1 127 ? 2.266 29.275 33.422 1.000 12.002 127 GLY AAA O 1
ATOM 1000 N N . ILE A 1 128 ? 0.594 30.787 33.496 1.000 9.746 128 ILE AAA N 1
ATOM 1001 C CA . ILE A 1 128 ? 1.152 31.772 32.549 1.000 9.558 128 ILE AAA CA 1
ATOM 1002 C C . ILE A 1 128 ? 1.450 33.017 33.319 1.000 8.424 128 ILE AAA C 1
ATOM 1003 O O . ILE A 1 128 ? 0.574 33.562 34.001 1.000 9.081 128 ILE AAA O 1
ATOM 1008 N N . TRP A 1 129 ? 2.705 33.442 33.224 1.000 8.113 129 TRP AAA N 1
ATOM 1009 C CA . TRP A 1 129 ? 3.259 34.540 34.026 1.000 8.126 129 TRP AAA CA 1
ATOM 1010 C C . TRP A 1 129 ? 3.723 35.653 33.116 1.000 8.205 129 TRP AAA C 1
ATOM 1011 O O . TRP A 1 129 ? 3.819 35.521 31.893 1.000 8.219 129 TRP AAA O 1
ATOM 1022 N N . ALA A 1 130 ? 4.119 36.775 33.727 1.000 8.187 130 ALA AAA N 1
ATOM 1023 C CA . ALA A 1 130 ? 4.728 37.876 32.993 1.000 7.968 130 ALA AAA CA 1
ATOM 1024 C C . ALA A 1 130 ? 5.906 37.393 32.150 1.000 7.892 130 ALA AAA C 1
ATOM 1025 O O . ALA A 1 130 ? 6.071 37.853 31.019 1.000 7.807 130 ALA AAA O 1
ATOM 1027 N N . SER A 1 131 ? 6.713 36.466 32.670 1.000 7.467 131 SER AAA N 1
ATOM 1028 C CA . SER A 1 131 ? 7.850 35.968 31.882 1.000 7.988 131 SER AAA CA 1
ATOM 1029 C C . SER A 1 131 ? 7.384 35.263 30.611 1.000 7.899 131 SER AAA C 1
ATOM 1030 O O . SER A 1 131 ? 8.071 35.321 29.588 1.000 8.096 131 SER AAA O 1
ATOM 1033 N N . ASP A 1 132 ? 6.235 34.588 30.687 1.000 8.027 132 ASP AAA N 1
ATOM 1034 C CA . ASP A 1 132 ? 5.651 33.971 29.482 1.000 8.633 132 ASP AAA CA 1
ATOM 1035 C C . ASP A 1 132 ? 5.122 35.026 28.489 1.000 8.186 132 ASP AAA C 1
ATOM 1036 O O . ASP A 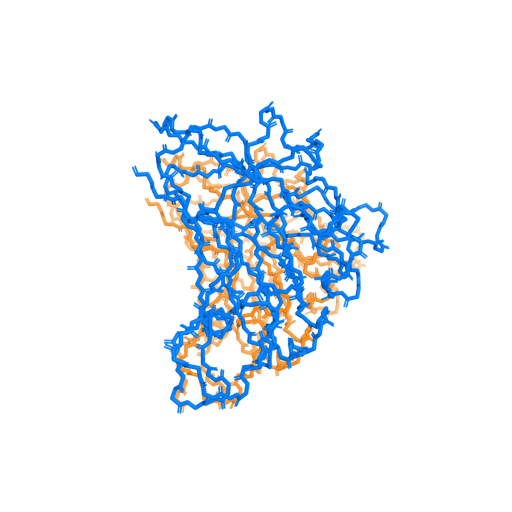1 132 ? 5.267 34.844 27.281 1.000 8.769 132 ASP AAA O 1
ATOM 1041 N N . ASN A 1 133 ? 4.568 36.120 29.009 1.000 8.191 133 ASN AAA N 1
ATOM 1042 C CA . ASN A 1 133 ? 4.231 37.265 28.128 1.000 8.456 133 ASN AAA CA 1
ATOM 1043 C C . ASN A 1 133 ? 5.494 37.790 27.451 1.000 8.087 133 ASN AAA C 1
ATOM 1044 O O . ASN A 1 133 ? 5.454 38.146 26.266 1.000 9.052 133 ASN AAA O 1
ATOM 1049 N N . LEU A 1 134 ? 6.597 37.874 28.178 1.000 8.157 134 LEU AAA N 1
ATOM 1050 C CA . LEU A 1 134 ? 7.866 38.358 27.638 1.000 8.110 134 LEU AAA CA 1
ATOM 1051 C C . LEU A 1 134 ? 8.308 37.454 26.499 1.000 8.443 134 LEU AAA C 1
ATOM 1052 O O . LEU A 1 134 ? 8.710 37.925 25.427 1.000 9.236 134 LEU AAA O 1
ATOM 1057 N N . ILE A 1 135 ? 8.240 36.129 26.711 1.000 8.651 135 ILE AAA N 1
ATOM 1058 C CA . ILE A 1 135 ? 8.582 35.166 25.654 1.000 9.675 135 ILE AAA CA 1
ATOM 1059 C C . ILE A 1 135 ? 7.682 35.389 24.441 1.000 10.359 135 ILE AAA C 1
ATOM 1060 O O . ILE A 1 135 ? 8.157 35.391 23.292 1.000 12.269 135 ILE AAA O 1
ATOM 1065 N N . ALA A 1 136 ? 6.386 35.532 24.671 1.000 9.953 136 ALA AAA N 1
ATOM 1066 C CA . ALA A 1 136 ? 5.403 35.653 23.578 1.000 11.598 136 ALA AAA CA 1
ATOM 1067 C C . ALA A 1 136 ? 5.656 36.915 22.764 1.000 11.881 136 ALA AAA C 1
ATOM 1068 O O . ALA A 1 136 ? 5.375 36.916 21.562 1.000 15.510 136 ALA AAA O 1
ATOM 1070 N N . ALA A 1 137 ? 6.183 37.947 23.370 1.000 10.038 137 ALA AAA N 1
ATOM 1071 C CA . ALA A 1 137 ? 6.560 39.193 22.725 1.000 10.874 137 ALA AAA CA 1
ATOM 1072 C C . ALA A 1 137 ? 7.977 39.057 22.072 1.000 12.297 137 ALA AAA C 1
ATOM 1073 O O . ALA A 1 137 ? 8.606 40.053 21.818 1.000 16.962 137 ALA AAA O 1
ATOM 1075 N N . ASN A 1 138 ? 8.393 37.834 21.777 1.000 12.030 138 ASN AAA N 1
ATOM 1076 C CA A ASN A 1 138 ? 9.742 37.596 21.184 0.500 13.315 138 ASN AAA CA 1
ATOM 1077 C CA B ASN A 1 138 ? 9.724 37.636 21.141 0.500 12.210 138 ASN AAA CA 1
ATOM 1078 C C . ASN A 1 138 ? 10.829 38.212 22.070 1.000 10.859 138 ASN AAA C 1
ATOM 1079 O O . ASN A 1 138 ? 11.802 38.840 21.648 1.000 13.444 138 ASN AAA O 1
ATOM 1088 N N . ASN A 1 139 ? 10.673 37.883 23.317 1.000 9.544 139 ASN AAA N 1
ATOM 1089 C CA . ASN A 1 139 ? 11.684 38.096 24.352 1.000 9.571 139 ASN AAA CA 1
ATOM 1090 C C . ASN A 1 139 ? 11.930 39.583 24.600 1.000 9.611 139 ASN AAA C 1
ATOM 1091 O O . ASN A 1 139 ? 13.055 40.019 24.639 1.000 12.651 139 ASN AAA O 1
ATOM 1096 N N . SER A 1 140 ? 10.870 40.294 24.813 1.000 11.366 140 SER AAA N 1
ATOM 1097 C CA . SER A 1 140 ? 10.920 41.763 24.935 1.000 12.023 140 SER AAA CA 1
ATOM 1098 C C . SER A 1 140 ? 10.014 42.177 26.065 1.000 10.642 140 SER AAA C 1
ATOM 1099 O O . SER A 1 140 ? 8.969 41.520 26.328 1.000 11.412 140 SER AAA O 1
ATOM 1102 N N . TRP A 1 141 ? 10.332 43.313 26.651 1.000 9.977 141 TRP AAA N 1
ATOM 1103 C CA . TRP A 1 141 ? 9.486 43.945 27.636 1.000 9.691 141 TRP AAA CA 1
ATOM 1104 C C . TRP A 1 141 ? 9.474 45.454 27.359 1.000 9.565 141 TRP AAA C 1
ATOM 1105 O O . TRP A 1 141 ? 10.529 46.019 27.125 1.000 11.027 141 TRP AAA O 1
ATOM 1116 N N . THR A 1 142 ? 8.331 46.079 27.429 1.000 10.518 142 THR AAA N 1
ATOM 1117 C CA . THR A 1 142 ? 8.213 47.532 27.197 1.000 10.334 142 THR AAA CA 1
ATOM 1118 C C . THR A 1 142 ? 7.846 48.228 28.489 1.000 11.085 142 THR AAA C 1
ATOM 1119 O O . THR A 1 142 ? 6.784 47.884 29.092 1.000 12.771 142 THR AAA O 1
ATOM 1123 N N . VAL A 1 143 ? 8.655 49.191 28.897 1.000 11.051 143 VAL AAA N 1
ATOM 1124 C CA . VAL A 1 143 ? 8.461 50.000 30.083 1.000 12.018 143 VAL AAA CA 1
ATOM 1125 C C . VAL A 1 143 ? 8.041 51.372 29.619 1.000 10.933 143 VAL AAA C 1
ATOM 1126 O O . VAL A 1 143 ? 8.713 51.970 28.783 1.000 13.723 143 VAL AAA O 1
ATOM 1130 N N . THR A 1 144 ? 7.007 51.951 30.217 1.000 11.416 144 THR AAA N 1
ATOM 1131 C CA . THR A 1 144 ? 6.627 53.346 29.996 1.000 11.492 144 THR AAA CA 1
ATOM 1132 C C . THR A 1 144 ? 7.119 54.180 31.134 1.000 11.919 144 THR AAA C 1
ATOM 1133 O O . THR A 1 144 ? 6.854 53.910 32.296 1.000 13.519 144 THR AAA O 1
ATOM 1137 N N . ILE A 1 145 ? 7.898 55.191 30.836 1.000 11.558 145 ILE AAA N 1
ATOM 1138 C CA . ILE A 1 145 ? 8.434 56.066 31.899 1.000 12.407 145 ILE AAA CA 1
ATOM 1139 C C . ILE A 1 145 ? 7.325 57.016 32.340 1.000 12.482 145 ILE AAA C 1
ATOM 1140 O O . ILE A 1 145 ? 6.710 57.687 31.505 1.000 14.558 145 ILE AAA O 1
ATOM 1145 N N . PRO A 1 146 ? 7.041 57.102 33.648 1.000 12.710 146 PRO AAA N 1
ATOM 1146 C CA . PRO A 1 146 ? 5.990 58.008 34.109 1.000 13.874 146 PRO AAA CA 1
ATOM 1147 C C . PRO A 1 146 ? 6.275 59.459 33.718 1.000 13.071 146 PRO AAA C 1
ATOM 1148 O O . PRO A 1 146 ? 7.409 59.926 33.752 1.000 14.164 146 PRO AAA O 1
ATOM 1152 N N . THR A 1 147 ? 5.200 60.199 33.505 1.000 13.926 147 THR AAA N 1
ATOM 1153 C CA . THR A 1 147 ? 5.264 61.655 33.224 1.000 13.568 147 THR AAA CA 1
ATOM 1154 C C . THR A 1 147 ? 5.185 62.481 34.499 1.000 13.399 147 THR AAA C 1
ATOM 1155 O O . THR A 1 147 ? 5.354 63.694 34.435 1.000 15.046 147 THR AAA O 1
ATOM 1159 N N . THR A 1 148 ? 4.940 61.834 35.629 1.000 12.690 148 THR AAA N 1
ATOM 1160 C CA . THR A 1 148 ? 4.658 62.536 36.910 1.000 12.778 148 THR AAA CA 1
ATOM 1161 C C . THR A 1 148 ? 5.876 62.653 37.809 1.000 11.914 148 THR AAA C 1
ATOM 1162 O O . THR A 1 148 ? 5.763 63.275 38.867 1.000 13.524 148 THR AAA O 1
ATOM 1166 N N . ILE A 1 149 ? 7.006 62.063 37.436 1.000 12.092 149 ILE AAA N 1
ATOM 1167 C CA . ILE A 1 149 ? 8.231 62.117 38.257 1.000 11.627 149 ILE AAA CA 1
ATOM 1168 C C . ILE A 1 149 ? 9.107 63.269 37.837 1.000 11.296 149 ILE AAA C 1
ATOM 1169 O O . ILE A 1 149 ? 9.075 63.712 36.671 1.000 12.279 149 ILE AAA O 1
ATOM 1174 N N . ALA A 1 150 ? 9.897 63.764 38.761 1.000 11.387 150 ALA AAA N 1
ATOM 1175 C CA . ALA A 1 150 ? 10.844 64.831 38.500 1.000 11.824 150 ALA AAA CA 1
ATOM 1176 C C . ALA A 1 150 ? 11.761 64.383 37.391 1.000 11.305 150 ALA AAA C 1
ATOM 1177 O O . ALA A 1 150 ? 12.369 63.311 37.450 1.000 12.995 150 ALA AAA O 1
ATOM 1179 N N . PRO A 1 151 ? 11.988 65.228 36.386 1.000 11.868 151 PRO AAA N 1
ATOM 1180 C CA . PRO A 1 151 ? 13.027 64.940 35.405 1.000 12.015 151 PRO AAA CA 1
ATOM 1181 C C . PRO A 1 151 ? 14.403 64.835 36.063 1.000 11.867 151 PRO AAA C 1
ATOM 1182 O O . PRO A 1 151 ? 14.654 65.438 37.083 1.000 14.358 151 PRO AAA O 1
ATOM 1186 N N . GLY A 1 152 ? 15.311 64.108 35.398 1.000 10.731 152 GLY AAA N 1
ATOM 1187 C CA . GLY A 1 152 ? 16.675 63.951 35.860 1.000 11.098 152 GLY AAA CA 1
ATOM 1188 C C . GLY A 1 152 ? 17.227 62.654 35.326 1.000 10.182 152 GLY AAA C 1
ATOM 1189 O O . GLY A 1 152 ? 16.591 61.988 34.506 1.000 10.525 152 GLY AAA O 1
ATOM 1190 N N . ASN A 1 153 ? 18.416 62.300 35.772 1.000 9.878 153 ASN AAA N 1
ATOM 1191 C CA . ASN A 1 153 ? 19.021 61.041 35.338 1.000 10.055 153 ASN AAA CA 1
ATOM 1192 C C . ASN A 1 153 ? 18.650 59.944 36.336 1.000 10.187 153 ASN AAA C 1
ATOM 1193 O O . ASN A 1 153 ? 18.651 60.187 37.589 1.000 10.486 153 ASN AAA O 1
ATOM 1198 N N . TYR A 1 154 ? 18.303 58.772 35.848 1.000 9.302 154 TYR AAA N 1
ATOM 1199 C CA . TYR A 1 154 ? 17.776 57.655 36.649 1.000 9.025 154 TYR AAA CA 1
ATOM 1200 C C . TYR A 1 154 ? 18.384 56.358 36.153 1.000 9.192 154 TYR AAA C 1
ATOM 1201 O O . TYR A 1 154 ? 18.572 56.153 34.953 1.000 10.599 154 TYR AAA O 1
ATOM 1210 N N . VAL A 1 155 ? 18.557 55.437 37.088 1.000 8.348 155 VAL AAA N 1
ATOM 1211 C CA . VAL A 1 155 ? 18.812 54.025 36.753 1.000 8.637 155 VAL AAA CA 1
ATOM 1212 C C . VAL A 1 155 ? 17.474 53.332 36.638 1.000 8.574 155 VAL AAA C 1
ATOM 1213 O O . VAL A 1 155 ? 16.635 53.400 37.565 1.000 9.335 155 VAL AAA O 1
ATOM 1217 N N . LEU A 1 156 ? 17.272 52.635 35.528 1.000 8.152 156 LEU AAA N 1
ATOM 1218 C CA . LEU A 1 156 ? 16.161 51.655 35.388 1.000 8.051 156 LEU AAA CA 1
ATOM 1219 C C . LEU A 1 156 ? 16.712 50.278 35.741 1.000 7.757 156 LEU AAA C 1
ATOM 1220 O O . LEU A 1 156 ? 17.674 49.796 35.130 1.000 8.864 156 LEU AAA O 1
ATOM 1225 N N . ARG A 1 157 ? 16.115 49.680 36.755 1.000 8.001 157 ARG AAA N 1
ATOM 1226 C CA . ARG A 1 157 ? 16.391 48.309 37.205 1.000 7.954 157 ARG AAA CA 1
ATOM 1227 C C . ARG A 1 157 ? 15.248 47.445 36.736 1.000 7.443 157 ARG AAA C 1
ATOM 1228 O O . ARG A 1 157 ? 14.119 47.553 37.248 1.000 8.345 157 ARG AAA O 1
ATOM 1236 N N . HIS A 1 158 ? 15.522 46.650 35.709 1.000 7.528 158 HIS AAA N 1
ATOM 1237 C CA . HIS A 1 158 ? 14.554 45.776 35.047 1.000 7.729 158 HIS AAA CA 1
ATOM 1238 C C . HIS A 1 158 ? 14.834 44.341 35.462 1.000 7.870 158 HIS AAA C 1
ATOM 1239 O O . HIS A 1 158 ? 15.989 43.938 35.443 1.000 9.812 158 HIS AAA O 1
ATOM 1246 N N . GLU A 1 159 ? 13.852 43.545 35.822 1.000 7.197 159 GLU AAA N 1
ATOM 1247 C CA . GLU A 1 159 ? 14.118 42.245 36.452 1.000 7.286 159 GLU AAA CA 1
ATOM 1248 C C . GLU A 1 159 ? 13.063 41.211 36.126 1.000 7.227 159 GLU AAA C 1
ATOM 1249 O O . GLU A 1 159 ? 11.876 41.496 36.155 1.000 7.949 159 GLU AAA O 1
ATOM 1255 N N . ILE A 1 160 ? 13.534 40.001 35.871 1.000 7.100 160 ILE AAA N 1
ATOM 1256 C CA . ILE A 1 160 ? 12.711 38.797 35.881 1.000 6.907 160 ILE AAA CA 1
ATOM 1257 C C . ILE A 1 160 ? 13.059 38.039 37.147 1.000 7.360 160 ILE AAA C 1
ATOM 1258 O O . ILE A 1 160 ? 14.244 37.908 37.469 1.000 7.843 160 ILE AAA O 1
ATOM 1263 N N . ILE A 1 161 ? 12.063 37.491 37.849 1.000 7.227 161 ILE AAA N 1
ATOM 1264 C CA . ILE A 1 161 ? 12.315 36.550 38.958 1.000 7.645 161 ILE AAA CA 1
ATOM 1265 C C . ILE A 1 161 ? 11.751 35.210 38.539 1.000 7.715 161 ILE AAA C 1
ATOM 1266 O O . ILE A 1 161 ? 10.539 35.084 38.401 1.000 9.414 161 ILE AAA O 1
ATOM 1271 N N . ALA A 1 162 ? 12.622 34.220 38.324 1.000 7.913 162 ALA AAA N 1
ATOM 1272 C CA . ALA A 1 162 ? 12.178 32.881 37.940 1.000 7.820 162 ALA AAA CA 1
ATOM 1273 C C . ALA A 1 162 ? 11.883 32.048 39.172 1.000 8.053 162 ALA AAA C 1
ATOM 1274 O O . ALA A 1 162 ? 12.712 32.004 40.114 1.000 8.581 162 ALA AAA O 1
ATOM 1276 N N . LEU A 1 163 ? 10.730 31.380 39.186 1.000 8.213 163 LEU AAA N 1
ATOM 1277 C CA . LEU A 1 163 ? 10.189 30.703 40.351 1.000 8.267 163 LEU AAA CA 1
ATOM 1278 C C . LEU A 1 163 ? 10.117 29.189 40.202 1.000 8.265 163 LEU AAA C 1
ATOM 1279 O O . LEU A 1 163 ? 9.533 28.499 41.049 1.000 9.639 163 LEU AAA O 1
ATOM 1284 N N . HIS A 1 164 ? 10.716 28.636 39.169 1.000 8.840 164 HIS AAA N 1
ATOM 1285 C CA . HIS A 1 164 ? 10.622 27.174 38.917 1.000 9.712 164 HIS AAA CA 1
ATOM 1286 C C . HIS A 1 164 ? 11.301 26.336 39.966 1.000 9.946 164 HIS AAA C 1
ATOM 1287 O O . HIS A 1 164 ? 10.943 25.163 40.051 1.000 10.963 164 HIS AAA O 1
ATOM 1294 N N . SER A 1 165 ? 12.194 26.896 40.756 1.000 9.951 165 SER AAA N 1
ATOM 1295 C CA . SER A 1 165 ? 12.886 26.226 41.866 1.000 11.288 165 SER AAA CA 1
ATOM 1296 C C . SER A 1 165 ? 12.600 26.892 43.183 1.000 11.417 165 SER AAA C 1
ATOM 1297 O O . SER A 1 165 ? 13.312 26.691 44.188 1.000 13.894 165 SER AAA O 1
ATOM 1300 N N . ALA A 1 166 ? 11.554 27.709 43.271 1.000 10.564 166 ALA AAA N 1
ATOM 1301 C CA . ALA A 1 166 ? 11.322 28.575 44.416 1.000 10.731 166 ALA AAA CA 1
ATOM 1302 C C . ALA A 1 166 ? 10.595 27.908 45.595 1.000 10.487 166 ALA AAA C 1
ATOM 1303 O O . ALA A 1 166 ? 10.375 28.578 46.590 1.000 11.690 166 ALA AAA O 1
ATOM 1305 N N . GLN A 1 167 ? 10.351 26.618 45.513 1.000 12.087 167 GLN AAA N 1
ATOM 1306 C CA . GLN A 1 167 ? 9.652 25.937 46.582 1.000 13.279 167 GLN AAA CA 1
ATOM 1307 C C . GLN A 1 167 ? 10.476 25.895 47.809 1.000 15.124 167 GLN AAA C 1
ATOM 1308 O O . GLN A 1 167 ? 9.880 25.750 48.900 1.000 18.655 167 GLN AAA O 1
ATOM 1314 N N . ASN A 1 168 ? 11.764 25.900 47.670 1.000 15.074 168 ASN AAA N 1
ATOM 1315 C CA . ASN A 1 168 ? 12.675 25.886 48.822 1.000 18.049 168 ASN AAA CA 1
ATOM 1316 C C . ASN A 1 168 ? 13.346 27.233 49.052 1.000 15.264 168 ASN AAA C 1
ATOM 1317 O O . ASN A 1 168 ? 13.490 28.028 48.141 1.000 12.626 168 ASN AAA O 1
ATOM 1322 N N . GLN A 1 169 ? 13.789 27.421 50.281 1.000 19.439 169 GLN AAA N 1
ATOM 1323 C CA . GLN A 1 169 ? 14.410 28.673 50.673 1.000 19.161 169 GLN AAA CA 1
ATOM 1324 C C . GLN A 1 169 ? 15.615 28.929 49.763 1.000 14.006 169 GLN AAA C 1
ATOM 1325 O O . GLN A 1 169 ? 16.432 28.057 49.485 1.000 16.611 169 GLN AAA O 1
ATOM 1331 N N . ASP A 1 170 ? 15.698 30.165 49.358 1.000 12.925 170 ASP AAA N 1
ATOM 1332 C CA . ASP A 1 170 ? 16.738 30.720 48.496 1.000 12.743 170 ASP AAA CA 1
ATOM 1333 C C . ASP A 1 170 ? 16.688 30.148 47.085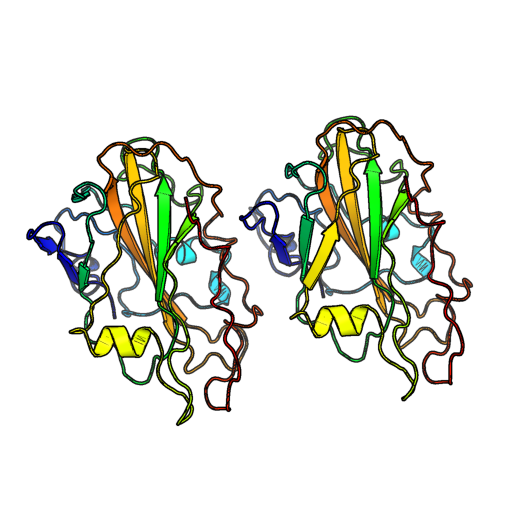 1.000 11.307 170 ASP AAA C 1
ATOM 1334 O O . ASP A 1 170 ? 17.653 30.339 46.316 1.000 13.651 170 ASP AAA O 1
ATOM 1339 N N . GLY A 1 171 ? 15.576 29.580 46.684 1.000 11.168 171 GLY AAA N 1
ATOM 1340 C CA . GLY A 1 171 ? 15.443 28.940 45.381 1.000 11.148 171 GLY AAA CA 1
ATOM 1341 C C . GLY A 1 171 ? 15.000 29.897 44.275 1.000 9.906 171 GLY AAA C 1
ATOM 1342 O O . GLY A 1 171 ? 15.217 29.549 43.104 1.000 10.586 171 GLY AAA O 1
ATOM 1343 N N . ALA A 1 172 ? 14.351 31.008 44.574 1.000 9.959 172 ALA AAA N 1
ATOM 1344 C CA . ALA A 1 172 ? 13.995 31.960 43.535 1.000 9.153 172 ALA AAA CA 1
ATOM 1345 C C . ALA A 1 172 ? 15.250 32.536 42.914 1.000 8.988 172 ALA AAA C 1
ATOM 1346 O O . ALA A 1 172 ? 16.253 32.727 43.582 1.000 10.340 172 ALA AAA O 1
ATOM 1348 N N . GLN A 1 173 ? 15.161 32.856 41.618 1.000 8.377 173 GLN AAA N 1
ATOM 1349 C CA . GLN A 1 173 ? 16.312 33.311 40.833 1.000 8.122 173 GLN AAA CA 1
ATOM 1350 C C . GLN A 1 173 ? 16.034 34.693 40.291 1.000 7.897 173 GLN AAA C 1
ATOM 1351 O O . GLN A 1 173 ? 15.159 34.849 39.421 1.000 8.619 173 GLN AAA O 1
ATOM 1357 N N . ASN A 1 174 ? 16.723 35.693 40.774 1.000 7.819 174 ASN AAA N 1
ATOM 1358 C CA . ASN A 1 174 ? 16.488 37.088 40.339 1.000 7.623 174 ASN AAA CA 1
ATOM 1359 C C . ASN A 1 174 ? 17.485 37.433 39.245 1.000 7.226 174 ASN AAA C 1
ATOM 1360 O O . ASN A 1 174 ? 18.699 37.208 39.383 1.000 7.998 174 ASN AAA O 1
ATOM 1365 N N . TYR A 1 175 ? 16.986 38.078 38.182 1.000 7.238 175 TYR AAA N 1
ATOM 1366 C CA . TYR A 1 175 ? 17.768 38.475 37.022 1.000 7.106 175 TYR AAA CA 1
ATOM 1367 C C . TYR A 1 175 ? 17.629 39.965 36.795 1.000 7.390 175 TYR AAA C 1
ATOM 1368 O O . TYR A 1 175 ? 16.926 40.392 35.874 1.000 8.211 175 TYR AAA O 1
ATOM 1377 N N . PRO A 1 176 ? 18.284 40.792 37.617 1.000 7.596 176 PRO AAA N 1
ATOM 1378 C CA . PRO A 1 176 ? 18.260 42.246 37.416 1.000 8.159 176 PRO AAA CA 1
ATOM 1379 C C . PRO A 1 176 ? 19.200 42.672 36.302 1.000 7.389 176 PRO AAA C 1
ATOM 1380 O O . PRO A 1 176 ? 20.313 42.163 36.195 1.000 8.190 176 PRO AAA O 1
ATOM 1384 N N . GLN A 1 177 ? 18.777 43.688 35.545 1.000 7.500 177 GLN AAA N 1
ATOM 1385 C CA . GLN A 1 177 ? 19.561 44.324 34.489 1.000 7.325 177 GLN AAA CA 1
ATOM 1386 C C . GLN A 1 177 ? 19.295 45.825 34.593 1.000 7.927 177 GLN AAA C 1
ATOM 1387 O O . GLN A 1 177 ? 18.139 46.264 34.559 1.000 8.846 177 GLN AAA O 1
ATOM 1393 N N . CYS A 1 178 ? 20.372 46.597 34.717 1.000 7.769 178 CYS AAA N 1
ATOM 1394 C CA . CYS A 1 178 ? 20.262 48.048 34.901 1.000 7.973 178 CYS AAA CA 1
ATOM 1395 C C . CYS A 1 178 ? 20.734 48.812 33.669 1.000 7.808 178 CYS AAA C 1
ATOM 1396 O O . CYS A 1 178 ? 21.709 48.411 33.011 1.000 8.477 178 CYS AAA O 1
ATOM 1399 N N . ILE A 1 179 ? 20.058 49.905 33.379 1.000 7.972 179 ILE AAA N 1
ATOM 1400 C CA . ILE A 1 179 ? 20.436 50.843 32.324 1.000 8.395 179 ILE AAA CA 1
ATOM 1401 C C . ILE A 1 179 ? 20.289 52.253 32.823 1.000 8.012 179 ILE AAA C 1
ATOM 1402 O O . ILE A 1 179 ? 19.500 52.520 33.735 1.000 9.178 179 ILE AAA O 1
ATOM 1407 N N . ASN A 1 180 ? 20.989 53.186 32.179 1.000 8.474 180 ASN AAA N 1
ATOM 1408 C CA . ASN A 1 180 ? 20.947 54.616 32.572 1.000 8.681 180 ASN AAA CA 1
ATOM 1409 C C . ASN A 1 180 ? 20.071 55.395 31.602 1.000 8.597 180 ASN AAA C 1
ATOM 1410 O O . ASN A 1 180 ? 20.274 55.334 30.376 1.000 9.337 180 ASN AAA O 1
ATOM 1415 N N . LEU A 1 181 ? 19.150 56.176 32.176 1.000 9.072 181 LEU AAA N 1
ATOM 1416 C CA . LEU A 1 181 ? 18.190 56.994 31.428 1.000 9.440 181 LEU AAA CA 1
ATOM 1417 C C . LEU A 1 181 ? 18.230 58.435 31.863 1.000 9.641 181 LEU AAA C 1
ATOM 1418 O O . LEU A 1 181 ? 18.438 58.783 33.026 1.000 10.206 181 LEU AAA O 1
ATOM 1423 N N . GLN A 1 182 ? 17.935 59.317 30.896 1.000 9.721 182 GLN AAA N 1
ATOM 1424 C CA . GLN A 1 182 ? 17.617 60.730 31.184 1.000 9.974 182 GLN AAA CA 1
ATOM 1425 C C . GLN A 1 182 ? 16.131 60.905 30.993 1.000 9.580 182 GLN AAA C 1
ATOM 1426 O O . GLN A 1 182 ? 15.625 60.838 29.865 1.000 10.621 182 GLN AAA O 1
ATOM 1432 N N . VAL A 1 183 ? 15.411 61.149 32.091 1.000 9.704 183 VAL AAA N 1
ATOM 1433 C CA . VAL A 1 183 ? 13.965 61.385 32.101 1.000 10.444 183 VAL AAA CA 1
ATOM 1434 C C . VAL A 1 183 ? 13.733 62.870 31.863 1.000 10.141 183 VAL AAA C 1
ATOM 1435 O O . VAL A 1 183 ? 14.382 63.717 32.470 1.000 11.053 183 VAL AAA O 1
ATOM 1439 N N . THR A 1 184 ? 12.798 63.145 30.989 1.000 11.247 184 THR AAA N 1
ATOM 1440 C CA . THR A 1 184 ? 12.524 64.517 30.566 1.000 11.547 184 THR AAA CA 1
ATOM 1441 C C . THR A 1 184 ? 11.045 64.828 30.768 1.000 13.693 184 THR AAA C 1
ATOM 1442 O O . THR A 1 184 ? 10.238 63.951 30.706 1.000 17.848 184 THR AAA O 1
ATOM 1446 N N . GLY A 1 185 ? 10.717 66.121 30.893 1.000 12.409 185 GLY AAA N 1
ATOM 1447 C CA . GLY A 1 185 ? 9.305 66.582 30.946 1.000 13.633 185 GLY AAA CA 1
ATOM 1448 C C . GLY A 1 185 ? 9.012 67.487 32.094 1.000 11.988 185 GLY AAA C 1
ATOM 1449 O O . GLY A 1 185 ? 9.878 68.239 32.517 1.000 14.362 185 GLY AAA O 1
ATOM 1450 N N . GLY A 1 186 ? 7.756 67.428 32.553 1.000 12.373 186 GLY AAA N 1
ATOM 1451 C CA . GLY A 1 186 ? 7.248 68.407 33.513 1.000 13.268 186 GLY AAA CA 1
ATOM 1452 C C . GLY A 1 186 ? 6.753 67.790 34.807 1.000 13.166 186 GLY AAA C 1
ATOM 1453 O O . GLY A 1 186 ? 6.004 68.455 35.558 1.000 14.696 186 GLY AAA O 1
ATOM 1454 N N . GLY A 1 187 ? 7.159 66.590 35.152 1.000 12.279 187 GLY AAA N 1
ATOM 1455 C CA . GLY A 1 187 ? 6.715 66.010 36.406 1.000 12.755 187 GLY AAA CA 1
ATOM 1456 C C . GLY A 1 187 ? 7.423 66.615 37.591 1.000 11.592 187 GLY AAA C 1
ATOM 1457 O O . GLY A 1 187 ? 8.455 67.269 37.479 1.000 12.876 187 GLY AAA O 1
ATOM 1458 N N . SER A 1 188 ? 6.935 66.324 38.788 1.000 12.600 188 SER AAA N 1
ATOM 1459 C CA . SER A 1 188 ? 7.493 66.864 40.024 1.000 13.185 188 SER AAA CA 1
ATOM 1460 C C . SER A 1 188 ? 7.650 65.864 41.136 1.000 12.748 188 SER AAA C 1
ATOM 1461 O O . SER A 1 188 ? 8.244 66.223 42.160 1.000 16.119 188 SER AAA O 1
ATOM 1464 N N . ASP A 1 189 ? 7.117 64.655 41.025 1.000 12.611 189 ASP AAA N 1
ATOM 1465 C CA . ASP A 1 189 ? 7.179 63.744 42.157 1.000 12.518 189 ASP AAA CA 1
ATOM 1466 C C . ASP A 1 189 ? 8.595 63.223 42.372 1.000 12.662 189 ASP AAA C 1
ATOM 1467 O O . ASP A 1 189 ? 9.298 62.862 41.391 1.000 13.307 189 ASP AAA O 1
ATOM 1472 N N . ASN A 1 190 ? 8.950 63.022 43.624 1.000 13.595 190 ASN AAA N 1
ATOM 1473 C CA . ASN A 1 190 ? 10.191 62.310 44.025 1.000 13.885 190 ASN AAA CA 1
ATOM 1474 C C . ASN A 1 190 ? 9.715 61.123 44.865 1.000 13.922 190 ASN AAA C 1
ATOM 1475 O O . ASN A 1 190 ? 9.648 61.195 46.082 1.000 15.715 190 ASN AAA O 1
ATOM 1480 N N . PRO A 1 191 ? 9.280 60.004 44.240 1.000 12.944 191 PRO AAA N 1
ATOM 1481 C CA . PRO A 1 191 ? 8.623 58.950 44.986 1.000 13.265 191 PRO AAA CA 1
ATOM 1482 C C . PRO A 1 191 ? 9.548 58.339 46.021 1.000 11.763 191 PRO AAA C 1
ATOM 1483 O O . PRO A 1 191 ? 10.768 58.245 45.824 1.000 14.462 191 PRO AAA O 1
ATOM 1487 N N . ALA A 1 192 ? 8.992 57.880 47.093 1.000 12.385 192 ALA AAA N 1
ATOM 1488 C CA . ALA A 1 192 ? 9.735 57.236 48.160 1.000 12.704 192 ALA AAA CA 1
ATOM 1489 C C . ALA A 1 192 ? 10.394 55.966 47.642 1.000 11.503 192 ALA AAA C 1
ATOM 1490 O O . ALA A 1 192 ? 9.765 55.063 47.098 1.000 13.028 192 ALA AAA O 1
ATOM 1492 N N . GLY A 1 193 ? 11.682 55.882 47.880 1.000 11.415 193 GLY AAA N 1
ATOM 1493 C CA . GLY A 1 193 ? 12.503 54.798 47.407 1.000 11.428 193 GLY AAA CA 1
ATOM 1494 C C . GLY A 1 193 ? 12.888 53.792 48.507 1.000 10.907 193 GLY AAA C 1
ATOM 1495 O O . GLY A 1 193 ? 12.689 54.032 49.700 1.000 11.697 193 GLY AAA O 1
ATOM 1496 N N . THR A 1 194 ? 13.426 52.668 48.021 1.000 10.544 194 THR AAA N 1
ATOM 1497 C CA . THR A 1 194 ? 13.852 51.525 48.801 1.000 10.404 194 THR AAA CA 1
ATOM 1498 C C . THR A 1 194 ? 15.270 51.163 48.355 1.000 10.150 194 THR AAA C 1
ATOM 1499 O O . THR A 1 194 ? 15.512 51.014 47.129 1.000 11.008 194 THR AAA O 1
ATOM 1503 N N . LEU A 1 195 ? 16.200 51.002 49.281 1.000 10.807 195 LEU AAA N 1
ATOM 1504 C CA . LEU A 1 195 ? 17.519 50.511 48.882 1.000 10.389 195 LEU AAA CA 1
ATOM 1505 C C . LEU A 1 195 ? 17.393 49.144 48.208 1.000 10.286 195 LEU AAA C 1
ATOM 1506 O O . LEU A 1 195 ? 16.552 48.311 48.544 1.000 10.592 195 LEU AAA O 1
ATOM 1511 N N . GLY A 1 196 ? 18.285 48.855 47.247 1.000 10.608 196 GLY AAA N 1
ATOM 1512 C CA . GLY A 1 196 ? 18.279 47.555 46.583 1.000 10.488 196 GLY AAA CA 1
ATOM 1513 C C . GLY A 1 196 ? 18.268 46.374 47.552 1.000 10.929 196 GLY AAA C 1
ATOM 1514 O O . GLY A 1 196 ? 17.576 45.366 47.332 1.000 11.499 196 GLY AAA O 1
ATOM 1515 N N . THR A 1 197 ? 19.075 46.470 48.614 1.000 11.098 197 THR AAA N 1
ATOM 1516 C CA . THR A 1 197 ? 19.186 45.408 49.632 1.000 11.980 197 THR AAA CA 1
ATOM 1517 C C . THR A 1 197 ? 17.973 45.327 50.532 1.000 11.233 197 THR AAA C 1
ATOM 1518 O O . THR A 1 197 ? 17.958 44.374 51.358 1.000 12.774 197 THR AAA O 1
ATOM 1522 N N . ALA A 1 198 ? 16.959 46.192 50.368 1.000 11.407 198 ALA AAA N 1
ATOM 1523 C CA . ALA A 1 198 ? 15.717 46.114 51.147 1.000 11.422 198 ALA AAA CA 1
ATOM 1524 C C . ALA A 1 198 ? 14.542 45.756 50.264 1.000 10.763 198 ALA AAA C 1
ATOM 1525 O O . ALA A 1 198 ? 13.404 45.762 50.760 1.000 11.976 198 ALA AAA O 1
ATOM 1527 N N . LEU A 1 199 ? 14.765 45.473 48.969 1.000 10.209 199 LEU AAA N 1
ATOM 1528 C CA . LEU A 1 199 ? 13.636 45.123 48.087 1.000 9.785 199 LEU AAA CA 1
ATOM 1529 C C . LEU A 1 199 ? 12.971 43.806 48.487 1.000 9.197 199 LEU AAA C 1
ATOM 1530 O O . LEU A 1 199 ? 11.736 43.721 48.464 1.000 11.028 199 LEU AAA O 1
ATOM 1535 N N . TYR A 1 200 ? 13.794 42.775 48.722 1.000 9.562 200 TYR AAA N 1
ATOM 1536 C CA . TYR A 1 200 ? 13.302 41.393 48.829 1.000 9.559 200 TYR AAA CA 1
ATOM 1537 C C . TYR A 1 200 ? 13.873 40.692 50.026 1.000 9.781 200 TYR AAA C 1
ATOM 1538 O O . TYR A 1 200 ? 15.006 40.929 50.397 1.000 10.234 200 TYR AAA O 1
ATOM 1547 N N . HIS A 1 201 ? 13.098 39.758 50.558 1.000 9.883 201 HIS AAA N 1
ATOM 1548 C CA . HIS A 1 201 ? 13.561 38.794 51.542 1.000 9.683 201 HIS AAA CA 1
ATOM 1549 C C . HIS A 1 201 ? 13.199 37.407 51.079 1.000 9.401 201 HIS AAA C 1
ATOM 1550 O O . HIS A 1 201 ? 12.225 37.183 50.384 1.000 10.278 201 HIS AAA O 1
ATOM 1557 N N . ASP A 1 202 ? 14.005 36.444 51.529 1.000 10.414 202 ASP AAA N 1
ATOM 1558 C CA . ASP A 1 202 ? 13.899 35.073 51.001 1.000 10.952 202 ASP AAA CA 1
ATOM 1559 C C . ASP A 1 202 ? 12.696 34.304 51.525 1.000 11.920 202 ASP AAA C 1
ATOM 1560 O O . ASP A 1 202 ? 12.452 33.209 51.059 1.000 14.048 202 ASP AAA O 1
ATOM 1565 N N . THR A 1 203 ? 11.898 34.904 52.398 1.000 11.739 203 THR AAA N 1
ATOM 1566 C CA . THR A 1 203 ? 10.666 34.304 52.865 1.000 12.300 203 THR AAA CA 1
ATOM 1567 C C . THR A 1 203 ? 9.439 35.024 52.292 1.000 13.930 203 THR AAA C 1
ATOM 1568 O O . THR A 1 203 ? 8.329 34.673 52.679 1.000 17.295 203 THR AAA O 1
ATOM 1572 N N . ASP A 1 204 ? 9.604 35.985 51.398 1.000 12.003 204 ASP AAA N 1
ATOM 1573 C CA . ASP A 1 204 ? 8.426 36.710 50.891 1.000 12.294 204 ASP AAA CA 1
ATOM 1574 C C . ASP A 1 204 ? 7.441 35.771 50.208 1.000 12.071 204 ASP AAA C 1
ATOM 1575 O O . ASP A 1 204 ? 7.830 34.743 49.614 1.000 12.156 204 ASP AAA O 1
ATOM 1580 N N . PRO A 1 205 ? 6.135 36.081 50.289 1.000 12.365 205 PRO AAA N 1
ATOM 1581 C CA . PRO A 1 205 ? 5.132 35.140 49.786 1.000 13.155 205 PRO AAA CA 1
ATOM 1582 C C . PRO A 1 205 ? 5.158 34.928 48.279 1.000 12.246 205 PRO AAA C 1
ATOM 1583 O O . PRO A 1 205 ? 4.634 33.905 47.776 1.000 13.695 205 PRO AAA O 1
ATOM 1587 N N . GLY A 1 206 ? 5.753 35.838 47.514 1.000 11.362 206 GLY AAA N 1
ATOM 1588 C CA . GLY A 1 206 ? 5.920 35.643 46.079 1.000 10.918 206 GLY AAA CA 1
ATOM 1589 C C . GLY A 1 206 ? 7.294 35.175 45.683 1.000 10.057 206 GLY AAA C 1
ATOM 1590 O O . GLY A 1 206 ? 7.613 35.074 44.511 1.000 11.182 206 GLY AAA O 1
ATOM 1591 N N . ILE A 1 207 ? 8.118 34.874 46.691 1.000 10.644 207 ILE AAA N 1
ATOM 1592 C CA A ILE A 1 207 ? 9.544 34.422 46.553 0.500 10.193 207 ILE AAA CA 1
ATOM 1593 C CA B ILE A 1 207 ? 9.473 34.359 46.440 0.500 10.241 207 ILE AAA CA 1
ATOM 1594 C C . ILE A 1 207 ? 9.637 32.934 46.929 1.000 10.241 207 ILE AAA C 1
ATOM 1595 O O . ILE A 1 207 ? 10.258 32.140 46.223 1.000 10.652 207 ILE AAA O 1
ATOM 1604 N N . LEU A 1 208 ? 9.143 32.603 48.131 1.000 10.481 208 LEU AAA N 1
ATOM 1605 C CA . LEU A 1 208 ? 9.177 31.250 48.677 1.000 10.924 208 LEU AAA CA 1
ATOM 1606 C C . LEU A 1 208 ? 7.758 30.689 48.389 1.000 10.355 208 LEU AAA C 1
ATOM 1607 O O . LEU A 1 208 ? 6.824 31.027 49.096 1.000 11.697 208 LEU AAA O 1
ATOM 1612 N N . ILE A 1 209 ? 7.662 29.916 47.334 1.000 10.393 209 ILE AAA N 1
ATOM 1613 C CA . ILE A 1 209 ? 6.360 29.592 46.737 1.000 10.665 209 ILE AAA CA 1
ATOM 1614 C C . ILE A 1 209 ? 6.501 28.363 45.862 1.000 10.697 209 ILE AAA C 1
ATOM 1615 O O . ILE A 1 209 ? 7.512 28.196 45.188 1.000 11.836 209 ILE AAA O 1
ATOM 1620 N N . ASN A 1 210 ? 5.475 27.531 45.873 1.000 11.412 210 ASN AAA N 1
ATOM 1621 C CA . ASN A 1 210 ? 5.372 26.376 44.999 1.000 10.532 210 ASN AAA CA 1
ATOM 1622 C C . ASN A 1 210 ? 4.408 26.699 43.864 1.000 10.386 210 ASN AAA C 1
ATOM 1623 O O . ASN A 1 210 ? 3.181 26.662 44.024 1.000 11.490 210 ASN AAA O 1
ATOM 1628 N N . ILE A 1 211 ? 4.943 27.008 42.687 1.000 9.708 211 ILE AAA N 1
ATOM 1629 C CA . ILE A 1 211 ? 4.107 27.438 41.563 1.000 10.368 211 ILE AAA CA 1
ATOM 1630 C C . ILE A 1 211 ? 3.423 26.276 40.858 1.000 9.471 211 ILE AAA C 1
ATOM 1631 O O . ILE A 1 211 ? 2.628 26.480 39.961 1.000 10.488 211 ILE AAA O 1
ATOM 1636 N N . TYR A 1 212 ? 3.767 25.032 41.258 1.000 10.089 212 TYR AAA N 1
ATOM 1637 C CA . TYR A 1 212 ? 3.246 23.848 40.564 1.000 10.044 212 TYR AAA CA 1
ATOM 1638 C C . TYR A 1 212 ? 1.856 23.453 41.087 1.000 10.596 212 TYR AAA C 1
ATOM 1639 O O . TYR A 1 212 ? 1.174 22.688 40.419 1.000 11.314 212 TYR AAA O 1
ATOM 1648 N N . GLN A 1 213 ? 1.487 23.989 42.232 1.000 11.996 213 GLN AAA N 1
ATOM 1649 C CA . GLN A 1 213 ? 0.169 23.825 42.832 1.000 13.394 213 GLN AAA CA 1
ATOM 1650 C C . GLN A 1 213 ? -0.768 24.887 42.264 1.000 13.640 213 GLN AAA C 1
ATOM 1651 O O . GLN A 1 213 ? -0.311 25.890 41.743 1.000 14.562 213 GLN AAA O 1
ATOM 1657 N N . LYS A 1 214 ? -2.033 24.727 42.454 1.000 14.738 214 LYS AAA N 1
ATOM 1658 C CA A LYS A 1 214 ? -2.981 25.758 42.042 0.510 15.265 214 LYS AAA CA 1
ATOM 1659 C CA B LYS A 1 214 ? -3.042 25.733 42.076 0.490 15.957 214 LYS AAA CA 1
ATOM 1660 C C . LYS A 1 214 ? -2.834 26.981 42.922 1.000 14.932 214 LYS AAA C 1
ATOM 1661 O O . LYS A 1 214 ? -2.738 26.853 44.147 1.000 16.801 214 LYS AAA O 1
ATOM 1672 N N . LEU A 1 215 ? -2.747 28.125 42.273 1.000 14.274 215 LEU AAA N 1
ATOM 1673 C CA . LEU A 1 215 ? -2.590 29.434 42.926 1.000 14.861 215 LEU AAA CA 1
ATOM 1674 C C . LEU A 1 215 ? -3.875 30.253 42.642 1.000 16.041 215 LEU AAA C 1
ATOM 1675 O O . LEU A 1 215 ? -4.202 30.486 41.497 1.000 19.260 215 LEU AAA O 1
ATOM 1680 N N . SER A 1 216 ? -4.482 30.764 43.677 1.000 16.879 216 SER AAA N 1
ATOM 1681 C CA . SER A 1 216 ? -5.653 31.670 43.554 1.000 19.640 216 SER AAA CA 1
ATOM 1682 C C . SER A 1 216 ? -5.227 33.130 43.569 1.000 21.924 216 SER AAA C 1
ATOM 1683 O O . SER A 1 216 ? -6.065 33.993 43.260 1.000 27.302 216 SER AAA O 1
ATOM 1686 N N . SER A 1 217 ? -3.991 33.398 43.934 1.000 19.281 217 SER AAA N 1
ATOM 1687 C CA . SER A 1 217 ? -3.477 34.767 43.966 1.000 18.421 217 SER AAA CA 1
ATOM 1688 C C . SER A 1 217 ? -1.962 34.672 43.964 1.000 16.005 217 SER AAA C 1
ATOM 1689 O O . SER A 1 217 ? -1.408 33.574 44.176 1.000 17.245 217 SER AAA O 1
ATOM 1692 N N . TYR A 1 218 ? -1.321 35.779 43.760 1.000 15.665 218 TYR AAA N 1
ATOM 1693 C CA . TYR A 1 218 ? 0.159 35.871 43.744 1.000 12.999 218 TYR AAA CA 1
ATOM 1694 C C . TYR A 1 218 ? 0.520 37.271 44.207 1.000 13.366 218 TYR AAA C 1
ATOM 1695 O O . TYR A 1 218 ? 0.052 38.227 43.571 1.000 18.225 218 TYR AAA O 1
ATOM 1704 N N . ILE A 1 219 ? 1.334 37.377 45.212 1.000 11.426 219 ILE AAA N 1
ATOM 1705 C CA . ILE A 1 219 ? 1.803 38.670 45.750 1.000 11.893 219 ILE AAA CA 1
ATOM 1706 C C . ILE A 1 219 ? 3.130 38.998 45.105 1.000 10.645 219 ILE AAA C 1
ATOM 1707 O O . ILE A 1 219 ? 4.161 38.383 45.441 1.000 10.960 219 ILE AAA O 1
ATOM 1712 N N . ILE A 1 220 ? 3.139 39.933 44.165 1.000 11.207 220 ILE AAA N 1
ATOM 1713 C CA . ILE A 1 220 ? 4.380 40.274 43.480 1.000 10.135 220 ILE AAA CA 1
ATOM 1714 C C . ILE A 1 220 ? 5.321 40.876 44.500 1.000 9.888 220 ILE AAA C 1
ATOM 1715 O O . ILE A 1 220 ? 4.936 41.779 45.250 1.000 10.984 220 ILE AAA O 1
ATOM 1720 N N . PRO A 1 221 ? 6.579 40.396 44.552 1.000 10.278 221 PRO AAA N 1
ATOM 1721 C CA A PRO A 1 221 ? 7.589 40.867 45.488 0.500 9.825 221 PRO AAA CA 1
ATOM 1722 C CA B PRO A 1 221 ? 7.397 40.939 45.626 0.500 9.918 221 PRO AAA CA 1
ATOM 1723 C C . PRO A 1 221 ? 7.882 42.366 45.351 1.000 9.572 221 PRO AAA C 1
ATOM 1724 O O . PRO A 1 221 ? 7.698 42.955 44.277 1.000 10.273 221 PRO AAA O 1
ATOM 1731 N N . GLY A 1 222 ? 8.503 42.905 46.375 1.000 9.858 222 GLY AAA N 1
ATOM 1732 C CA . GLY A 1 222 ? 9.067 44.239 46.389 1.000 10.056 222 GLY AAA CA 1
ATOM 1733 C C . GLY A 1 222 ? 8.119 45.287 46.968 1.000 9.872 222 GLY AAA C 1
ATOM 1734 O O . GLY A 1 222 ? 6.973 44.989 47.323 1.000 10.965 222 GLY AAA O 1
ATOM 1735 N N . PRO A 1 223 ? 8.589 46.531 47.057 1.000 10.042 223 PRO AAA N 1
ATOM 1736 C CA . PRO A 1 223 ? 7.833 47.627 47.641 1.000 10.002 223 PRO AAA CA 1
ATOM 1737 C C . PRO A 1 223 ? 6.664 48.034 46.776 1.000 9.769 223 PRO AAA C 1
ATOM 1738 O O . PRO A 1 223 ? 6.507 47.584 45.640 1.000 10.213 223 PRO AAA O 1
ATOM 1742 N N . PRO A 1 224 ? 5.795 48.900 47.294 1.000 10.934 224 PRO AAA N 1
ATOM 1743 C CA . PRO A 1 224 ? 4.552 49.199 46.589 1.000 11.161 224 PRO AAA CA 1
ATOM 1744 C C . PRO A 1 224 ? 4.783 49.920 45.266 1.000 10.566 224 PRO AAA C 1
ATOM 1745 O O . PRO A 1 224 ? 5.632 50.793 45.135 1.000 11.598 224 PRO AAA O 1
ATOM 1749 N N . LEU A 1 225 ? 3.937 49.602 44.315 1.000 10.146 225 LEU AAA N 1
ATOM 1750 C CA . LEU A 1 225 ? 3.925 50.310 43.035 1.000 10.934 225 LEU AAA CA 1
ATOM 1751 C C . LEU A 1 225 ? 3.651 51.775 43.248 1.000 11.437 225 LEU AAA C 1
ATOM 1752 O O . LEU A 1 225 ? 2.661 52.140 43.884 1.000 13.829 225 LEU AAA O 1
ATOM 1757 N N . TYR A 1 226 ? 4.460 52.618 42.629 1.000 11.226 226 TYR AAA N 1
ATOM 1758 C CA . TYR A 1 226 ? 4.203 54.059 42.534 1.000 13.091 226 TYR AAA CA 1
ATOM 1759 C C . TYR A 1 226 ? 3.250 54.278 41.394 1.000 14.694 226 TYR AAA C 1
ATOM 1760 O O . TYR A 1 226 ? 3.490 53.841 40.276 1.000 16.642 226 TYR AAA O 1
ATOM 1769 N N . THR A 1 227 ? 2.225 55.065 41.676 1.000 17.630 227 THR AAA N 1
ATOM 1770 C CA . THR A 1 227 ? 1.326 55.624 40.621 1.000 24.977 227 THR AAA CA 1
ATOM 1771 C C . THR A 1 227 ? 1.138 57.123 40.892 1.000 25.799 227 THR AAA C 1
ATOM 1772 O O . THR A 1 227 ? 0.802 57.464 42.002 1.000 36.213 227 THR AAA O 1
ATOM 1776 N N . GLY A 1 228 ? 1.555 57.997 39.986 1.000 28.175 228 GLY AAA N 1
ATOM 1777 C CA . GLY A 1 228 ? 1.334 59.439 40.205 1.000 30.288 228 GLY AAA CA 1
ATOM 1778 C C . GLY A 1 228 ? -0.121 59.865 40.024 1.000 38.950 228 GLY AAA C 1
ATOM 1779 O O . GLY A 1 228 ? -0.278 61.005 40.508 1.000 35.735 228 GLY AAA O 1
ATOM 1791 N N . GLY B 1 2 ? 27.843 36.690 -3.236 1.000 8.666 2 GLY BBB N 1
ATOM 1792 C CA . GLY B 1 2 ? 27.780 37.672 -4.283 1.000 8.780 2 GLY BBB CA 1
ATOM 1793 C C . GLY B 1 2 ? 28.165 39.026 -3.734 1.000 8.436 2 GLY BBB C 1
ATOM 1794 O O . GLY B 1 2 ? 28.438 39.165 -2.528 1.000 9.229 2 GLY BBB O 1
ATOM 1795 N N . PHE B 1 3 ? 28.160 40.018 -4.604 1.000 8.101 3 PHE BBB N 1
ATOM 1796 C CA . PHE B 1 3 ? 28.522 41.380 -4.212 1.000 7.990 3 PHE BBB CA 1
ATOM 1797 C C . PHE B 1 3 ? 27.912 42.347 -5.233 1.000 7.797 3 PHE BBB C 1
ATOM 1798 O O . PHE B 1 3 ? 27.423 41.913 -6.292 1.000 8.454 3 PHE BBB O 1
ATOM 1806 N N . VAL B 1 4 ? 27.917 43.634 -4.894 1.000 7.871 4 VAL BBB N 1
ATOM 1807 C CA . VAL B 1 4 ? 27.426 44.687 -5.785 1.000 8.000 4 VAL BBB CA 1
ATOM 1808 C C . VAL B 1 4 ? 28.527 45.054 -6.774 1.000 8.342 4 VAL BBB C 1
ATOM 1809 O O . VAL B 1 4 ? 29.609 45.509 -6.396 1.000 8.796 4 VAL BBB O 1
ATOM 1813 N N . GLN B 1 5 ? 28.244 44.864 -8.078 1.000 8.389 5 GLN BBB N 1
ATOM 1814 C CA . GLN B 1 5 ? 29.210 45.083 -9.135 1.000 8.511 5 GLN BBB CA 1
ATOM 1815 C C . GLN B 1 5 ? 29.057 46.446 -9.805 1.000 8.691 5 GLN BBB C 1
ATOM 1816 O O . GLN B 1 5 ? 30.015 46.910 -10.462 1.000 9.599 5 GLN BBB O 1
ATOM 1822 N N . ASN B 1 6 ? 27.902 47.098 -9.708 1.000 8.867 6 ASN BBB N 1
ATOM 1823 C CA . ASN B 1 6 ? 27.672 48.355 -10.416 1.000 9.126 6 ASN BBB CA 1
ATOM 1824 C C . ASN B 1 6 ? 26.518 49.063 -9.731 1.000 8.658 6 ASN BBB C 1
ATOM 1825 O O . ASN B 1 6 ? 25.630 48.403 -9.196 1.000 9.123 6 ASN BBB O 1
ATOM 1830 N N . ILE B 1 7 ? 26.535 50.389 -9.794 1.000 8.847 7 ILE BBB N 1
ATOM 1831 C CA . ILE B 1 7 ? 25.485 51.226 -9.238 1.000 8.474 7 ILE BBB CA 1
ATOM 1832 C C . ILE B 1 7 ? 25.067 52.212 -10.288 1.000 8.887 7 ILE BBB C 1
ATOM 1833 O O . ILE B 1 7 ? 25.904 52.851 -10.922 1.000 10.634 7 ILE BBB O 1
ATOM 1838 N N . VAL B 1 8 ? 23.755 52.347 -10.523 1.000 9.162 8 VAL BBB N 1
ATOM 1839 C CA . VAL B 1 8 ? 23.241 53.281 -11.532 1.000 9.752 8 VAL BBB CA 1
ATOM 1840 C C . VAL B 1 8 ? 22.448 54.357 -10.827 1.000 9.671 8 VAL BBB C 1
ATOM 1841 O O . VAL B 1 8 ? 21.476 54.034 -10.084 1.000 10.014 8 VAL BBB O 1
ATOM 1845 N N . ILE B 1 9 ? 22.788 55.615 -11.041 1.000 9.566 9 ILE BBB N 1
ATOM 1846 C CA . ILE B 1 9 ? 22.102 56.733 -10.403 1.000 10.592 9 ILE BBB CA 1
ATOM 1847 C C . ILE B 1 9 ? 21.898 57.830 -11.452 1.000 11.659 9 ILE BBB C 1
ATOM 1848 O O . ILE B 1 9 ? 22.886 58.261 -12.081 1.000 12.067 9 ILE BBB O 1
ATOM 1853 N N . ASP B 1 10 ? 20.645 58.239 -11.668 1.000 12.147 10 ASP BBB N 1
ATOM 1854 C CA . ASP B 1 10 ? 20.318 59.308 -12.626 1.000 13.426 10 ASP BBB CA 1
ATOM 1855 C C . ASP B 1 10 ? 20.972 58.991 -13.983 1.000 13.421 10 ASP BBB C 1
ATOM 1856 O O . ASP B 1 10 ? 21.489 59.892 -14.652 1.000 16.255 10 ASP BBB O 1
ATOM 1861 N N . GLY B 1 11 ? 20.884 57.735 -14.397 1.000 13.233 11 GLY BBB N 1
ATOM 1862 C CA . GLY B 1 11 ? 21.353 57.283 -15.696 1.000 15.243 11 GLY BBB CA 1
ATOM 1863 C C . GLY B 1 11 ? 22.831 56.947 -15.782 1.000 14.826 11 GLY BBB C 1
ATOM 1864 O O . GLY B 1 11 ? 23.267 56.414 -16.808 1.000 20.962 11 GLY BBB O 1
ATOM 1865 N N . LYS B 1 12 ? 23.617 57.301 -14.796 1.000 12.819 12 LYS BBB N 1
ATOM 1866 C CA A LYS B 1 12 ? 25.084 57.198 -14.879 0.860 12.919 12 LYS BBB CA 1
ATOM 1867 C CA B LYS B 1 12 ? 25.110 57.206 -14.860 0.140 11.668 12 LYS BBB CA 1
ATOM 1868 C C . LYS B 1 12 ? 25.567 55.961 -14.098 1.000 11.273 12 LYS BBB C 1
ATOM 1869 O O . LYS B 1 12 ? 25.024 55.672 -13.013 1.000 11.413 12 LYS BBB O 1
ATOM 1880 N N . ASN B 1 13 ? 26.570 55.299 -14.645 1.000 11.416 13 ASN BBB N 1
ATOM 1881 C CA . ASN B 1 13 ? 27.190 54.150 -13.993 1.000 10.726 13 ASN BBB CA 1
ATOM 1882 C C . ASN B 1 13 ? 28.275 54.584 -13.007 1.000 10.523 13 ASN BBB C 1
ATOM 1883 O O . ASN B 1 13 ? 29.129 55.411 -13.365 1.000 12.463 13 ASN BBB O 1
ATOM 1888 N N . TYR B 1 14 ? 28.291 53.937 -11.859 1.000 9.545 14 TYR BBB N 1
ATOM 1889 C CA . TYR B 1 14 ? 29.350 54.040 -10.884 1.000 9.468 14 TYR BBB CA 1
ATOM 1890 C C . TYR B 1 14 ? 29.737 52.600 -10.573 1.000 9.769 14 TYR BBB C 1
ATOM 1891 O O . TYR B 1 14 ? 28.986 51.846 -9.960 1.000 10.599 14 TYR BBB O 1
ATOM 1900 N N . GLY B 1 15 ? 30.931 52.199 -11.015 1.000 10.650 15 GLY BBB N 1
ATOM 1901 C CA . GLY B 1 15 ? 31.338 50.810 -10.805 1.000 9.974 15 GLY BBB CA 1
ATOM 1902 C C . GLY B 1 15 ? 31.432 50.479 -9.338 1.000 10.236 15 GLY BBB C 1
ATOM 1903 O O . GLY B 1 15 ? 31.758 51.309 -8.481 1.000 10.419 15 GLY BBB O 1
ATOM 1904 N N . GLY B 1 16 ? 31.134 49.225 -9.008 1.000 9.560 16 GLY BBB N 1
ATOM 1905 C CA . GLY B 1 16 ? 31.267 48.740 -7.651 1.000 9.406 16 GLY BBB CA 1
ATOM 1906 C C . GLY B 1 16 ? 32.677 48.383 -7.259 1.000 8.900 16 GLY BBB C 1
ATOM 1907 O O . GLY B 1 16 ? 33.615 48.461 -8.082 1.000 9.718 16 GLY BBB O 1
ATOM 1908 N N . TYR B 1 17 ? 32.835 47.972 -6.010 1.000 8.438 17 TYR BBB N 1
ATOM 1909 C CA . TYR B 1 17 ? 34.114 47.446 -5.543 1.000 8.534 17 TYR BBB CA 1
ATOM 1910 C C . TYR B 1 17 ? 34.161 45.992 -5.971 1.000 8.083 17 TYR BBB C 1
ATOM 1911 O O . TYR B 1 17 ? 33.443 45.134 -5.420 1.000 8.506 17 TYR BBB O 1
ATOM 1920 N N . LEU B 1 18 ? 34.962 45.695 -6.990 1.000 8.486 18 LEU BBB N 1
ATOM 1921 C CA . LEU B 1 18 ? 35.023 44.360 -7.607 1.000 8.388 18 LEU BBB CA 1
ATOM 1922 C C . LEU B 1 18 ? 35.920 43.498 -6.728 1.000 8.142 18 LEU BBB C 1
ATOM 1923 O O . LEU B 1 18 ? 37.133 43.397 -6.934 1.000 8.943 18 LEU BBB O 1
ATOM 1928 N N . VAL B 1 19 ? 35.329 42.895 -5.728 1.000 8.239 19 VAL BBB N 1
ATOM 1929 C CA . VAL B 1 19 ? 36.058 42.223 -4.635 1.000 8.061 19 VAL BBB CA 1
ATOM 1930 C C . VAL B 1 19 ? 36.760 40.970 -5.121 1.000 8.630 19 VAL BBB C 1
ATOM 1931 O O . VAL B 1 19 ? 37.625 40.439 -4.428 1.000 9.433 19 VAL BBB O 1
ATOM 1935 N N . ASN B 1 20 ? 36.401 40.464 -6.313 1.000 8.653 20 ASN BBB N 1
ATOM 1936 C CA . ASN B 1 20 ? 37.068 39.325 -6.938 1.000 9.537 20 ASN BBB CA 1
ATOM 1937 C C . ASN B 1 20 ? 38.202 39.752 -7.855 1.000 9.646 20 ASN BBB C 1
ATOM 1938 O O . ASN B 1 20 ? 38.775 38.896 -8.521 1.000 11.203 20 ASN BBB O 1
ATOM 1943 N N . GLN B 1 21 ? 38.580 41.033 -7.834 1.000 9.326 21 GLN BBB N 1
ATOM 1944 C CA . GLN B 1 21 ? 39.558 41.526 -8.791 1.000 10.149 21 GLN BBB CA 1
ATOM 1945 C C . GLN B 1 21 ? 40.432 42.599 -8.157 1.000 9.985 21 GLN BBB C 1
ATOM 1946 O O . GLN B 1 21 ? 41.679 42.493 -8.159 1.000 10.895 21 GLN BBB O 1
ATOM 1952 N N . TYR B 1 22 ? 39.820 43.667 -7.658 1.000 9.441 22 TYR BBB N 1
ATOM 1953 C CA . TYR B 1 22 ? 40.581 44.805 -7.114 1.000 9.738 22 TYR BBB CA 1
ATOM 1954 C C . TYR B 1 22 ? 41.519 44.437 -5.980 1.000 9.649 22 TYR BBB C 1
ATOM 1955 O O . TYR B 1 22 ? 42.646 44.968 -5.961 1.000 10.425 22 TYR BBB O 1
ATOM 1964 N N . PRO B 1 23 ? 41.174 43.505 -5.076 1.000 8.958 23 PRO BBB N 1
ATOM 1965 C CA . PRO B 1 23 ? 42.100 43.119 -4.013 1.000 9.549 23 PRO BBB CA 1
ATOM 1966 C C . PRO B 1 23 ? 43.415 42.486 -4.495 1.000 9.220 23 PRO BBB C 1
ATOM 1967 O O . PRO B 1 23 ? 44.378 42.410 -3.743 1.000 10.419 23 PRO BBB O 1
ATOM 1971 N N . TYR B 1 24 ? 43.422 41.991 -5.719 1.000 9.455 24 TYR BBB N 1
ATOM 1972 C CA . TYR B 1 24 ? 44.549 41.302 -6.324 1.000 9.939 24 TYR BBB CA 1
ATOM 1973 C C . TYR B 1 24 ? 45.441 42.224 -7.163 1.000 11.473 24 TYR BBB C 1
ATOM 1974 O O . TYR B 1 24 ? 46.474 41.736 -7.634 1.000 13.299 24 TYR BBB O 1
ATOM 1983 N N . MET B 1 25 ? 45.023 43.476 -7.388 1.000 10.749 25 MET BBB N 1
ATOM 1984 C CA . MET B 1 25 ? 45.731 44.397 -8.294 1.000 12.547 25 MET BBB CA 1
ATOM 1985 C C . MET B 1 25 ? 46.568 45.388 -7.534 1.000 12.045 25 MET BBB C 1
ATOM 1986 O O . MET B 1 25 ? 46.293 45.687 -6.343 1.000 13.684 25 MET BBB O 1
ATOM 1991 N N . SER B 1 26 ? 47.532 45.943 -8.232 1.000 12.538 26 SER BBB N 1
ATOM 1992 C CA . SER B 1 26 ? 48.404 47.012 -7.682 1.000 13.786 26 SER BBB CA 1
ATOM 1993 C C . SER B 1 26 ? 47.674 48.325 -7.516 1.000 17.207 26 SER BBB C 1
ATOM 1994 O O . SER B 1 26 ? 47.836 48.955 -6.478 1.000 25.127 26 SER BBB O 1
ATOM 1997 N N . ASN B 1 27 ? 46.926 48.701 -8.529 1.000 16.909 27 ASN BBB N 1
ATOM 1998 C CA . ASN B 1 27 ? 46.347 50.071 -8.582 1.000 21.408 27 ASN BBB CA 1
ATOM 1999 C C . ASN B 1 27 ? 44.903 50.040 -8.871 1.000 17.768 27 ASN BBB C 1
ATOM 2000 O O . ASN B 1 27 ? 44.503 50.486 -9.912 1.000 22.341 27 ASN BBB O 1
ATOM 2002 N N . PRO B 1 28 ? 44.060 49.504 -7.963 1.000 15.005 28 PRO BBB N 1
ATOM 2003 C CA . PRO B 1 28 ? 42.653 49.438 -8.309 1.000 15.694 28 PRO BBB CA 1
ATOM 2004 C C . PRO B 1 28 ? 42.070 50.823 -8.421 1.000 14.117 28 PRO BBB C 1
ATOM 2005 O O . PRO B 1 28 ? 42.554 51.749 -7.801 1.000 16.744 28 PRO BBB O 1
ATOM 2009 N N . PRO B 1 29 ? 40.998 50.964 -9.194 1.000 15.915 29 PRO BBB N 1
ATOM 2010 C CA . PRO B 1 29 ? 40.425 52.273 -9.378 1.000 15.630 29 PRO BBB CA 1
ATOM 2011 C C . PRO B 1 29 ? 39.698 52.789 -8.127 1.000 14.391 29 PRO BBB C 1
ATOM 2012 O O . PRO B 1 29 ? 39.188 52.043 -7.296 1.000 15.597 29 PRO BBB O 1
ATOM 2016 N N . GLU B 1 30 ? 39.621 54.091 -8.057 1.000 14.143 30 GLU BBB N 1
ATOM 2017 C CA . GLU B 1 30 ? 38.751 54.771 -7.094 1.000 13.512 30 GLU BBB CA 1
ATOM 2018 C C . GLU B 1 30 ? 37.293 54.549 -7.505 1.000 12.222 30 GLU BBB C 1
ATOM 2019 O O . GLU B 1 30 ? 36.940 54.689 -8.685 1.000 13.169 30 GLU BBB O 1
ATOM 2025 N N . VAL B 1 31 ? 36.468 54.252 -6.497 1.000 10.946 31 VAL BBB N 1
ATOM 2026 C CA . VAL B 1 31 ? 35.026 54.026 -6.721 1.000 10.047 31 VAL BBB CA 1
ATOM 2027 C C . VAL B 1 31 ? 34.256 54.622 -5.573 1.000 9.504 31 VAL BBB C 1
ATOM 2028 O O . VAL B 1 31 ? 34.806 55.007 -4.518 1.000 10.006 31 VAL BBB O 1
ATOM 2032 N N . ILE B 1 32 ? 32.926 54.684 -5.737 1.000 9.389 32 ILE BBB N 1
ATOM 2033 C CA . ILE B 1 32 ? 32.055 55.144 -4.644 1.000 9.174 32 ILE BBB CA 1
ATOM 2034 C C . ILE B 1 32 ? 31.832 54.046 -3.609 1.000 8.763 32 ILE BBB C 1
ATOM 2035 O O . ILE B 1 32 ? 31.296 54.325 -2.516 1.000 9.156 32 ILE BBB O 1
ATOM 2040 N N . ALA B 1 33 ? 32.134 52.802 -3.958 1.000 8.708 33 ALA BBB N 1
ATOM 2041 C CA . ALA B 1 33 ? 31.886 51.627 -3.115 1.000 8.618 33 ALA BBB CA 1
ATOM 2042 C C . ALA B 1 33 ? 33.044 51.429 -2.164 1.000 8.308 33 ALA BBB C 1
ATOM 2043 O O . ALA B 1 33 ? 34.219 51.624 -2.500 1.000 9.290 33 ALA BBB O 1
ATOM 2045 N N . TRP B 1 34 ? 32.716 50.986 -0.948 1.000 8.658 34 TRP BBB N 1
ATOM 2046 C CA . TRP B 1 34 ? 33.757 50.652 0.039 1.000 8.236 34 TRP BBB CA 1
ATOM 2047 C C . TRP B 1 34 ? 34.543 49.438 -0.402 1.000 8.875 34 TRP BBB C 1
ATOM 2048 O O . TRP B 1 34 ? 34.010 48.504 -0.982 1.000 9.268 34 TRP BBB O 1
ATOM 2059 N N . SER B 1 35 ? 35.850 49.475 -0.135 1.000 9.294 35 SER BBB N 1
ATOM 2060 C CA . SER B 1 35 ? 36.645 48.250 -0.299 1.000 9.720 35 SER BBB CA 1
ATOM 2061 C C . SER B 1 35 ? 36.290 47.311 0.827 1.000 9.506 35 SER BBB C 1
ATOM 2062 O O . SER B 1 35 ? 35.912 47.736 1.917 1.000 10.197 35 SER BBB O 1
ATOM 2065 N N . THR B 1 36 ? 36.432 46.021 0.596 1.000 9.583 36 THR BBB N 1
ATOM 2066 C CA . THR B 1 36 ? 36.278 44.995 1.627 1.000 9.530 36 THR BBB CA 1
ATOM 2067 C C . THR B 1 36 ? 37.340 43.946 1.402 1.000 9.434 36 THR BBB C 1
ATOM 2068 O O . THR B 1 36 ? 37.935 43.878 0.315 1.000 10.467 36 THR BBB O 1
ATOM 2072 N N . THR B 1 37 ? 37.490 43.077 2.380 1.000 9.956 37 THR BBB N 1
ATOM 2073 C CA . THR B 1 37 ? 38.371 41.908 2.268 1.000 10.518 37 THR BBB CA 1
ATOM 2074 C C . THR B 1 37 ? 37.586 40.634 2.043 1.000 10.374 37 THR BBB C 1
ATOM 2075 O O . THR B 1 37 ? 38.159 39.541 2.201 1.000 12.043 37 THR BBB O 1
ATOM 2079 N N . ALA B 1 38 ? 36.326 40.740 1.691 1.000 9.786 38 ALA BBB N 1
ATOM 2080 C CA . ALA B 1 38 ? 35.452 39.567 1.546 1.000 10.111 38 ALA BBB CA 1
ATOM 2081 C C . ALA B 1 38 ? 35.597 38.908 0.161 1.000 9.537 38 ALA BBB C 1
ATOM 2082 O O . ALA B 1 38 ? 34.638 38.771 -0.611 1.000 9.176 38 ALA BBB O 1
ATOM 2084 N N . THR B 1 39 ? 36.822 38.504 -0.127 1.000 9.682 39 THR BBB N 1
ATOM 2085 C CA . THR B 1 39 ? 37.196 37.903 -1.395 1.000 9.740 39 THR BBB CA 1
ATOM 2086 C C . THR B 1 39 ? 36.643 36.508 -1.569 1.000 9.745 39 THR BBB C 1
ATOM 2087 O O . THR B 1 39 ? 36.654 36.002 -2.672 1.000 10.879 39 THR BBB O 1
ATOM 2091 N N . ASP B 1 40 ? 36.085 35.901 -0.529 1.000 10.774 40 ASP BBB N 1
ATOM 2092 C CA . ASP B 1 40 ? 35.288 34.654 -0.632 1.000 11.043 40 ASP BBB CA 1
ATOM 2093 C C . ASP B 1 40 ? 33.887 34.944 -1.154 1.000 10.291 40 ASP BBB C 1
ATOM 2094 O O . ASP B 1 40 ? 33.115 33.967 -1.327 1.000 11.506 40 ASP BBB O 1
ATOM 2099 N N . LEU B 1 41 ? 33.510 36.189 -1.368 1.000 9.842 41 LEU BBB N 1
ATOM 2100 C CA A LEU B 1 41 ? 32.144 36.604 -1.822 0.500 9.641 41 LEU BBB CA 1
ATOM 2101 C CA B LEU B 1 41 ? 32.156 36.593 -1.823 0.500 9.074 41 LEU BBB CA 1
ATOM 2102 C C . LEU B 1 41 ? 31.105 36.266 -0.753 1.000 8.838 41 LEU BBB C 1
ATOM 2103 O O . LEU B 1 41 ? 29.914 36.217 -1.046 1.000 9.764 41 LEU BBB O 1
ATOM 2112 N N . GLY B 1 42 ? 31.545 36.100 0.480 1.000 9.201 42 GLY BBB N 1
ATOM 2113 C CA . GLY B 1 42 ? 30.704 35.617 1.548 1.000 9.409 42 GLY BBB CA 1
ATOM 2114 C C . GLY B 1 42 ? 30.120 36.684 2.428 1.000 8.649 42 GLY BBB C 1
ATOM 2115 O O . GLY B 1 42 ? 29.759 37.767 1.956 1.000 8.639 42 GLY BBB O 1
ATOM 2116 N N . PHE B 1 43 ? 29.969 36.333 3.694 1.000 9.028 43 PHE BBB N 1
ATOM 2117 C CA . PHE B 1 43 ? 29.031 37.013 4.602 1.000 8.404 43 PHE BBB CA 1
ATOM 2118 C C . PHE B 1 43 ? 29.669 37.321 5.950 1.000 9.513 43 PHE BBB C 1
ATOM 2119 O O . PHE B 1 43 ? 30.758 36.863 6.264 1.000 11.227 43 PHE BBB O 1
ATOM 2127 N N . VAL B 1 44 ? 28.900 38.075 6.734 1.000 8.829 44 VAL BBB N 1
ATOM 2128 C CA . VAL B 1 44 ? 29.133 38.246 8.186 1.000 9.883 44 VAL BBB CA 1
ATOM 2129 C C . VAL B 1 44 ? 27.981 37.543 8.879 1.000 9.485 44 VAL BBB C 1
ATOM 2130 O O . VAL B 1 44 ? 26.818 37.886 8.618 1.000 10.064 44 VAL BBB O 1
ATOM 2134 N N . ASP B 1 45 ? 28.271 36.542 9.696 1.000 10.253 45 ASP BBB N 1
ATOM 2135 C CA . ASP B 1 45 ? 27.189 35.843 10.415 1.000 10.805 45 ASP BBB CA 1
ATOM 2136 C C . ASP B 1 45 ? 27.103 36.390 11.835 1.000 11.335 45 ASP BBB C 1
ATOM 2137 O O . ASP B 1 45 ? 27.774 37.370 12.193 1.000 11.367 45 ASP BBB O 1
ATOM 2142 N N . GLY B 1 46 ? 26.248 35.769 12.660 1.000 11.157 46 GLY BBB N 1
ATOM 2143 C CA . GLY B 1 46 ? 25.928 36.314 13.960 1.000 12.092 46 GLY BBB CA 1
ATOM 2144 C C . GLY B 1 46 ? 27.152 36.429 14.860 1.000 12.344 46 GLY BBB C 1
ATOM 2145 O O . GLY B 1 46 ? 27.143 37.241 15.791 1.000 14.706 46 GLY BBB O 1
ATOM 2146 N N . THR B 1 47 ? 28.202 35.631 14.631 1.000 12.746 47 THR BBB N 1
ATOM 2147 C CA . THR B 1 47 ? 29.422 35.755 15.438 1.000 14.475 47 THR BBB CA 1
ATOM 2148 C C . THR B 1 47 ? 30.060 37.134 15.241 1.000 13.871 47 THR BBB C 1
ATOM 2149 O O . THR B 1 47 ? 30.884 37.539 16.054 1.000 15.648 47 THR BBB O 1
ATOM 2153 N N . GLY B 1 48 ? 29.754 37.810 14.142 1.000 12.746 48 GLY BBB N 1
ATOM 2154 C CA . GLY B 1 48 ? 30.330 39.092 13.769 1.000 12.393 48 GLY BBB CA 1
ATOM 2155 C C . GLY B 1 48 ? 29.449 40.290 14.025 1.000 11.422 48 GLY BBB C 1
ATOM 2156 O O . GLY B 1 48 ? 29.867 41.399 13.660 1.000 11.302 48 GLY BBB O 1
ATOM 2157 N N . TYR B 1 49 ? 28.255 40.139 14.602 1.000 11.034 49 TYR BBB N 1
ATOM 2158 C CA . TYR B 1 49 ? 27.302 41.277 14.692 1.000 10.910 49 TYR BBB CA 1
ATOM 2159 C C . TYR B 1 49 ? 27.786 42.387 15.601 1.000 10.470 49 TYR BBB C 1
ATOM 2160 O O . TYR B 1 49 ? 27.295 43.489 15.445 1.000 11.184 49 TYR BBB O 1
ATOM 2169 N N . GLN B 1 50 ? 28.704 42.085 16.528 1.000 11.647 50 GLN BBB N 1
ATOM 2170 C CA A GLN B 1 50 ? 29.257 43.134 17.416 0.500 11.965 50 GLN BBB CA 1
ATOM 2171 C CA B GLN B 1 50 ? 29.279 43.121 17.422 0.500 12.494 50 GLN BBB CA 1
ATOM 2172 C C . GLN B 1 50 ? 30.744 43.332 17.106 1.000 13.085 50 GLN BBB C 1
ATOM 2173 O O . GLN B 1 50 ? 31.415 43.950 17.929 1.000 18.845 50 GLN BBB O 1
ATOM 2184 N N . THR B 1 51 ? 31.164 43.045 15.918 1.000 11.935 51 THR BBB N 1
ATOM 2185 C CA . THR B 1 51 ? 32.495 43.361 15.428 1.000 12.131 51 THR BBB CA 1
ATOM 2186 C C . THR B 1 51 ? 32.390 44.431 14.379 1.000 11.393 51 THR BBB C 1
ATOM 2187 O O . THR B 1 51 ? 31.324 44.633 13.795 1.000 12.400 51 THR BBB O 1
ATOM 2191 N N . PRO B 1 52 ? 33.485 45.100 14.019 1.000 11.380 52 PRO BBB N 1
ATOM 2192 C CA . PRO B 1 52 ? 33.387 46.114 12.977 1.000 11.620 52 PRO BBB CA 1
ATOM 2193 C C . PRO B 1 52 ? 32.990 45.555 11.607 1.000 11.353 52 PRO BBB C 1
ATOM 2194 O O . PRO B 1 52 ? 32.563 46.323 10.753 1.000 10.943 52 PRO BBB O 1
ATOM 2198 N N . ASP B 1 53 ? 33.132 44.260 11.404 1.000 11.165 53 ASP BBB N 1
ATOM 2199 C CA . ASP B 1 53 ? 32.843 43.658 10.098 1.000 10.928 53 ASP BBB CA 1
ATOM 2200 C C . ASP B 1 53 ? 31.379 43.848 9.704 1.000 9.844 53 ASP BBB C 1
ATOM 2201 O O . ASP B 1 53 ? 31.103 43.894 8.496 1.000 10.303 53 ASP BBB O 1
ATOM 2206 N N . ILE B 1 54 ? 30.445 43.942 10.654 1.000 10.113 54 ILE BBB N 1
ATOM 2207 C CA . ILE B 1 54 ? 29.027 44.053 10.277 1.000 9.543 54 ILE BBB CA 1
ATOM 2208 C C . ILE B 1 54 ? 28.730 45.392 9.626 1.000 9.532 54 ILE BBB C 1
ATOM 2209 O O . ILE B 1 54 ? 27.690 45.529 8.967 1.000 10.472 54 ILE BBB O 1
ATOM 2214 N N . ILE B 1 55 ? 29.571 46.408 9.839 1.000 9.593 55 ILE BBB N 1
ATOM 2215 C CA . ILE B 1 55 ? 29.205 47.763 9.437 1.000 9.602 55 ILE BBB CA 1
ATOM 2216 C C . ILE B 1 55 ? 29.123 47.867 7.913 1.000 9.457 55 ILE BBB C 1
ATOM 2217 O O . ILE B 1 55 ? 28.031 48.194 7.384 1.000 9.840 55 ILE BBB O 1
ATOM 2222 N N . CYS B 1 56 ? 30.203 47.570 7.220 1.000 8.911 56 CYS BBB N 1
ATOM 2223 C CA . CYS B 1 56 ? 30.281 47.640 5.774 1.000 8.828 56 CYS BBB CA 1
ATOM 2224 C C . CYS B 1 56 ? 30.965 46.419 5.175 1.000 8.814 56 CYS BBB C 1
ATOM 2225 O O . CYS B 1 56 ? 31.519 46.470 4.083 1.000 9.238 56 CYS BBB O 1
ATOM 2228 N N . HIS B 1 57 ? 30.913 45.290 5.914 1.000 9.017 57 HIS BBB N 1
ATOM 2229 C CA . HIS B 1 57 ? 31.527 44.010 5.540 1.000 9.021 57 HIS BBB CA 1
ATOM 2230 C C . HIS B 1 57 ? 32.974 43.936 6.038 1.000 9.942 57 HIS BBB C 1
ATOM 2231 O O . HIS B 1 57 ? 33.558 44.899 6.538 1.000 9.876 57 HIS BBB O 1
ATOM 2238 N N . ARG B 1 58 ? 33.564 42.754 5.924 1.000 10.878 58 ARG BBB N 1
ATOM 2239 C CA . ARG B 1 58 ? 34.866 42.485 6.499 1.000 11.863 58 ARG BBB CA 1
ATOM 2240 C C . ARG B 1 58 ? 35.913 43.420 5.960 1.000 10.911 58 ARG BBB C 1
ATOM 2241 O O . ARG B 1 58 ? 36.052 43.643 4.776 1.000 11.506 58 ARG BBB O 1
ATOM 2249 N N . GLY B 1 59 ? 36.669 43.960 6.923 1.000 12.031 59 GLY BBB N 1
ATOM 2250 C CA . GLY B 1 59 ? 37.843 44.769 6.598 1.000 12.292 59 GLY BBB CA 1
ATOM 2251 C C . GLY B 1 59 ? 37.508 46.034 5.828 1.000 11.640 59 GLY BBB C 1
ATOM 2252 O O . GLY B 1 59 ? 38.380 46.584 5.172 1.000 13.657 59 GLY BBB O 1
ATOM 2253 N N . ALA B 1 60 ? 36.283 46.535 5.875 1.000 10.488 60 ALA BBB N 1
ATOM 2254 C CA . ALA B 1 60 ? 35.866 47.562 4.924 1.000 10.229 60 ALA BBB CA 1
ATOM 2255 C C . ALA B 1 60 ? 36.536 48.903 5.190 1.000 10.416 60 ALA BBB C 1
ATOM 2256 O O . ALA B 1 60 ? 36.742 49.286 6.364 1.000 12.331 60 ALA BBB O 1
ATOM 2258 N N . LYS B 1 61 ? 36.780 49.644 4.135 1.000 10.292 61 LYS BBB N 1
ATOM 2259 C CA . LYS B 1 61 ? 37.294 51.026 4.192 1.000 11.414 61 LYS BBB CA 1
ATOM 2260 C C . LYS B 1 61 ? 36.489 51.849 3.216 1.000 10.323 61 LYS BBB C 1
ATOM 2261 O O . LYS B 1 61 ? 36.067 51.383 2.174 1.000 10.424 61 LYS BBB O 1
ATOM 2267 N N . PRO B 1 62 ? 36.265 53.134 3.534 1.000 10.970 62 PRO BBB N 1
ATOM 2268 C CA . PRO B 1 62 ? 35.447 53.946 2.666 1.000 11.223 62 PRO BBB CA 1
ATOM 2269 C C . PRO B 1 62 ? 35.930 54.044 1.222 1.000 10.397 62 PRO BBB C 1
ATOM 2270 O O . PRO B 1 62 ? 37.116 54.123 0.940 1.000 11.645 62 PRO BBB O 1
ATOM 2274 N N . GLY B 1 63 ? 34.988 54.092 0.306 1.000 10.410 63 GLY BBB N 1
ATOM 2275 C CA . GLY B 1 63 ? 35.334 54.439 -1.065 1.000 10.761 63 GLY BBB CA 1
ATOM 2276 C C . GLY B 1 63 ? 35.917 55.831 -1.124 1.000 10.423 63 GLY BBB C 1
ATOM 2277 O O . GLY B 1 63 ? 35.584 56.691 -0.302 1.000 11.044 63 GLY BBB O 1
ATOM 2278 N N . ALA B 1 64 ? 36.742 56.058 -2.139 1.000 10.684 64 ALA BBB N 1
ATOM 2279 C CA . ALA B 1 64 ? 37.342 57.401 -2.317 1.000 12.261 64 ALA BBB CA 1
ATOM 2280 C C . ALA B 1 64 ? 36.331 58.366 -2.887 1.000 11.470 64 ALA BBB C 1
ATOM 2281 O O . ALA B 1 64 ? 36.481 59.591 -2.613 1.000 14.118 64 ALA BBB O 1
ATOM 2283 N N . LEU B 1 65 ? 35.371 57.917 -3.667 1.000 10.908 65 LEU BBB N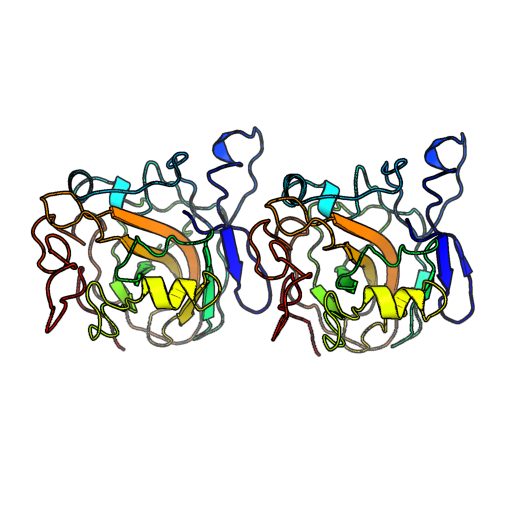 1
ATOM 2284 C CA . LEU B 1 65 ? 34.463 58.787 -4.433 1.000 11.339 65 LEU BBB CA 1
ATOM 2285 C C . LEU B 1 65 ? 33.090 58.805 -3.756 1.000 10.299 65 LEU BBB C 1
ATOM 2286 O O . LEU B 1 65 ? 32.745 57.923 -2.980 1.000 10.185 65 LEU BBB O 1
ATOM 2291 N N . THR B 1 66 ? 32.293 59.799 -4.145 1.000 10.825 66 THR BBB N 1
ATOM 2292 C CA . THR B 1 66 ? 30.923 59.989 -3.702 1.000 10.580 66 THR BBB CA 1
ATOM 2293 C C . THR B 1 66 ? 30.047 60.273 -4.908 1.000 10.933 66 THR BBB C 1
ATOM 2294 O O . THR B 1 66 ? 30.447 61.139 -5.706 1.000 14.523 66 THR BBB O 1
ATOM 2298 N N . ALA B 1 67 ? 28.893 59.665 -5.004 1.000 10.133 67 ALA BBB N 1
ATOM 2299 C CA . ALA B 1 67 ? 27.970 59.886 -6.136 1.000 10.570 67 ALA BBB CA 1
ATOM 2300 C C . ALA B 1 67 ? 26.840 60.817 -5.722 1.000 9.784 67 ALA BBB C 1
ATOM 2301 O O . ALA B 1 67 ? 26.171 60.555 -4.724 1.000 10.465 67 ALA BBB O 1
ATOM 2303 N N . PRO B 1 68 ? 26.548 61.858 -6.501 1.000 11.340 68 PRO BBB N 1
ATOM 2304 C CA . PRO B 1 68 ? 25.356 62.667 -6.209 1.000 11.214 68 PRO BBB CA 1
ATOM 2305 C C . PRO B 1 68 ? 24.078 61.912 -6.586 1.000 11.240 68 PRO BBB C 1
ATOM 2306 O O . PRO B 1 68 ? 24.069 61.120 -7.549 1.000 13.488 68 PRO BBB O 1
ATOM 2310 N N . VAL B 1 69 ? 23.053 62.192 -5.832 1.000 11.264 69 VAL BBB N 1
ATOM 2311 C CA . VAL B 1 69 ? 21.720 61.676 -6.133 1.000 11.683 69 VAL BBB CA 1
ATOM 2312 C C . VAL B 1 69 ? 20.839 62.851 -6.287 1.000 13.130 69 VAL BBB C 1
ATOM 2313 O O . VAL B 1 69 ? 20.813 63.661 -5.364 1.000 15.055 69 VAL BBB O 1
ATOM 2317 N N . SER B 1 70 ? 20.066 62.933 -7.367 1.000 14.795 70 SER BBB N 1
ATOM 2318 C CA . SER B 1 70 ? 19.059 63.981 -7.520 1.000 15.602 70 SER BBB CA 1
ATOM 2319 C C . SER B 1 70 ? 18.077 63.923 -6.354 1.000 15.342 70 SER BBB C 1
ATOM 2320 O O . SER B 1 70 ? 17.941 62.898 -5.652 1.000 16.262 70 SER BBB O 1
ATOM 2323 N N . PRO B 1 71 ? 17.334 64.984 -6.113 1.000 15.855 71 PRO BBB N 1
ATOM 2324 C CA . PRO B 1 71 ? 16.424 64.985 -4.959 1.000 16.075 71 PRO BBB CA 1
ATOM 2325 C C . PRO B 1 71 ? 15.301 63.947 -5.057 1.000 19.143 71 PRO BBB C 1
ATOM 2326 O O . PRO B 1 71 ? 14.612 63.900 -6.060 1.000 19.245 71 PRO BBB O 1
ATOM 2330 N N . GLY B 1 72 ? 15.197 63.064 -4.069 1.000 19.178 72 GLY BBB N 1
ATOM 2331 C CA . GLY B 1 72 ? 14.209 61.954 -4.102 1.000 18.903 72 GLY BBB CA 1
ATOM 2332 C C . GLY B 1 72 ? 14.508 60.912 -5.187 1.000 18.019 72 GLY BBB C 1
ATOM 2333 O O . GLY B 1 72 ? 13.621 60.139 -5.545 1.000 18.919 72 GLY BBB O 1
ATOM 2334 N N . GLY B 1 73 ? 15.723 60.913 -5.678 1.000 16.626 73 GLY BBB N 1
ATOM 2335 C CA . GLY B 1 73 ? 16.182 60.029 -6.728 1.000 15.263 73 GLY BBB CA 1
ATOM 2336 C C . GLY B 1 73 ? 16.374 58.594 -6.247 1.000 13.021 73 GLY BBB C 1
ATOM 2337 O O . GLY B 1 73 ? 16.301 58.306 -5.050 1.000 15.051 73 GLY BBB O 1
ATOM 2338 N N . THR B 1 74 ? 16.562 57.761 -7.228 1.000 13.108 74 THR BBB N 1
ATOM 2339 C CA . THR B 1 74 ? 16.741 56.329 -6.970 1.000 12.563 74 THR BBB CA 1
ATOM 2340 C C . THR B 1 74 ? 18.169 55.934 -7.198 1.000 11.950 74 THR BBB C 1
ATOM 2341 O O . THR B 1 74 ? 18.877 56.491 -8.032 1.000 14.102 74 THR BBB O 1
ATOM 2345 N N . VAL B 1 75 ? 18.579 54.931 -6.434 1.000 10.878 75 VAL BBB N 1
ATOM 2346 C CA . VAL B 1 75 ? 19.896 54.285 -6.559 1.000 10.394 75 VAL BBB CA 1
ATOM 2347 C C . VAL B 1 75 ? 19.669 52.837 -6.899 1.000 9.976 75 VAL BBB C 1
ATOM 2348 O O . VAL B 1 75 ? 19.018 52.147 -6.100 1.000 10.920 75 VAL BBB O 1
ATOM 2352 N N . GLU B 1 76 ? 20.158 52.356 -8.023 1.000 9.100 76 GLU BBB N 1
ATOM 2353 C CA . GLU B 1 76 ? 20.008 50.955 -8.400 1.000 9.365 76 GLU BBB CA 1
ATOM 2354 C C . GLU B 1 76 ? 21.338 50.246 -8.168 1.000 8.934 76 GLU BBB C 1
ATOM 2355 O O . GLU B 1 76 ? 22.344 50.584 -8.795 1.000 10.765 76 GLU BBB O 1
ATOM 2361 N N . LEU B 1 77 ? 21.315 49.270 -7.275 1.000 8.501 77 LEU BBB N 1
ATOM 2362 C CA . LEU B 1 77 ? 22.486 48.446 -6.960 1.000 8.625 77 LEU BBB CA 1
ATOM 2363 C C . LEU B 1 77 ? 22.363 47.131 -7.719 1.000 8.170 77 LEU BBB C 1
ATOM 2364 O O . LEU B 1 77 ? 21.361 46.404 -7.557 1.000 9.348 77 LEU BBB O 1
ATOM 2369 N N . GLN B 1 78 ? 23.357 46.823 -8.554 1.000 8.177 78 GLN BBB N 1
ATOM 2370 C CA . GLN B 1 78 ? 23.357 45.651 -9.431 1.000 8.144 78 GLN BBB CA 1
ATOM 2371 C C . GLN B 1 78 ? 24.291 44.610 -8.880 1.000 7.844 78 GLN BBB C 1
ATOM 2372 O O . GLN B 1 78 ? 25.515 44.851 -8.794 1.000 8.698 78 GLN BBB O 1
ATOM 2378 N N . TRP B 1 79 ? 23.749 43.496 -8.447 1.000 8.418 79 TRP BBB N 1
ATOM 2379 C CA . TRP B 1 79 ? 24.492 42.377 -7.867 1.000 8.165 79 TRP BBB CA 1
ATOM 2380 C C . TRP B 1 79 ? 24.942 41.395 -8.902 1.000 8.255 79 TRP BBB C 1
ATOM 2381 O O . TRP B 1 79 ? 24.341 41.261 -9.976 1.000 9.390 79 TRP BBB O 1
ATOM 2392 N N . THR B 1 80 ? 25.991 40.646 -8.581 1.000 8.444 80 THR BBB N 1
ATOM 2393 C CA A THR B 1 80 ? 26.252 39.360 -9.245 0.100 8.962 80 THR BBB CA 1
ATOM 2394 C CA B THR B 1 80 ? 26.235 39.363 -9.219 0.900 8.703 80 THR BBB CA 1
ATOM 2395 C C . THR B 1 80 ? 25.034 38.466 -8.977 1.000 8.711 80 THR BBB C 1
ATOM 2396 O O . THR B 1 80 ? 24.207 38.729 -8.094 1.000 9.651 80 THR BBB O 1
ATOM 2403 N N . PRO B 1 81 ? 24.846 37.383 -9.751 1.000 9.223 81 PRO BBB N 1
ATOM 2404 C CA . PRO B 1 81 ? 23.541 36.694 -9.660 1.000 9.342 81 PRO BBB CA 1
ATOM 2405 C C . PRO B 1 81 ? 23.306 36.123 -8.276 1.000 9.226 81 PRO BBB C 1
ATOM 2406 O O . PRO B 1 81 ? 24.142 35.371 -7.741 1.000 10.358 81 PRO BBB O 1
ATOM 2410 N N . TRP B 1 82 ? 22.153 36.414 -7.700 1.000 8.527 82 TRP BBB N 1
ATOM 2411 C CA . TRP B 1 82 ? 21.901 36.006 -6.344 1.000 8.708 82 TRP BBB CA 1
ATOM 2412 C C . TRP B 1 82 ? 21.315 34.599 -6.316 1.000 8.809 82 TRP BBB C 1
ATOM 2413 O O . TRP B 1 82 ? 20.424 34.314 -7.110 1.000 9.356 82 TRP BBB O 1
ATOM 2424 N N . PRO B 1 83 ? 21.783 33.723 -5.444 1.000 9.633 83 PRO BBB N 1
ATOM 2425 C CA . PRO B 1 83 ? 21.245 32.361 -5.490 1.000 10.717 83 PRO BBB CA 1
ATOM 2426 C C . PRO B 1 83 ? 19.771 32.300 -5.065 1.000 10.258 83 PRO BBB C 1
ATOM 2427 O O . PRO B 1 83 ? 19.386 32.862 -4.047 1.000 10.395 83 PRO BBB O 1
ATOM 2431 N N . ASP B 1 84 ? 18.998 31.522 -5.791 1.000 10.815 84 ASP BBB N 1
ATOM 2432 C CA . ASP B 1 84 ? 17.589 31.273 -5.422 1.000 12.282 84 ASP BBB CA 1
ATOM 2433 C C . ASP B 1 84 ? 17.480 30.752 -3.994 1.000 10.864 84 ASP BBB C 1
ATOM 2434 O O . ASP B 1 84 ? 16.534 31.109 -3.258 1.000 13.552 84 ASP BBB O 1
ATOM 2439 N N . SER B 1 85 ? 18.420 29.917 -3.579 1.000 10.524 85 SER BBB N 1
ATOM 2440 C CA . SER B 1 85 ? 18.356 29.310 -2.260 1.000 10.110 85 SER BBB CA 1
ATOM 2441 C C . SER B 1 85 ? 18.489 30.320 -1.129 1.000 9.496 85 SER BBB C 1
ATOM 2442 O O . SER B 1 85 ? 18.043 30.047 -0.010 1.000 9.754 85 SER BBB O 1
ATOM 2445 N N . HIS B 1 86 ? 19.131 31.460 -1.385 1.000 8.971 86 HIS BBB N 1
ATOM 2446 C CA . HIS B 1 86 ? 19.524 32.419 -0.326 1.000 8.655 86 HIS BBB CA 1
ATOM 2447 C C . HIS B 1 86 ? 18.394 33.397 -0.028 1.000 8.216 86 HIS BBB C 1
ATOM 2448 O O . HIS B 1 86 ? 18.527 34.630 -0.153 1.000 8.799 86 HIS BBB O 1
ATOM 2455 N N . HIS B 1 87 ? 17.265 32.844 0.399 1.000 8.177 87 HIS BBB N 1
ATOM 2456 C CA . HIS B 1 87 ? 16.074 33.639 0.698 1.000 7.986 87 HIS BBB CA 1
ATOM 2457 C C . HIS B 1 87 ? 16.271 34.535 1.885 1.000 7.708 87 HIS BBB C 1
ATOM 2458 O O . HIS B 1 87 ? 16.713 34.055 2.948 1.000 8.612 87 HIS BBB O 1
ATOM 2465 N N . GLY B 1 88 ? 15.812 35.778 1.804 1.000 7.643 88 GLY BBB N 1
ATOM 2466 C CA . GLY B 1 88 ? 15.797 36.631 2.970 1.000 7.747 88 GLY BBB CA 1
ATOM 2467 C C . GLY B 1 88 ? 15.468 38.054 2.622 1.000 7.356 88 GLY BBB C 1
ATOM 2468 O O . GLY B 1 88 ? 15.194 38.416 1.473 1.000 7.846 88 GLY BBB O 1
ATOM 2469 N N . PRO B 1 89 ? 15.484 38.901 3.659 1.000 7.465 89 PRO BBB N 1
ATOM 2470 C CA . PRO B 1 89 ? 15.152 40.308 3.502 1.000 7.898 89 PRO BBB CA 1
ATOM 2471 C C . PRO B 1 89 ? 16.261 41.104 2.803 1.000 7.584 89 PRO BBB C 1
ATOM 2472 O O . PRO B 1 89 ? 17.444 40.720 2.800 1.000 7.845 89 PRO BBB O 1
ATOM 2476 N N . VAL B 1 90 ? 15.860 42.266 2.283 1.000 7.543 90 VAL BBB N 1
ATOM 2477 C CA . VAL B 1 90 ? 16.767 43.285 1.728 1.000 7.285 90 VAL BBB CA 1
ATOM 2478 C C . VAL B 1 90 ? 16.489 44.555 2.506 1.000 7.279 90 VAL BBB C 1
ATOM 2479 O O . VAL B 1 90 ? 15.321 44.997 2.587 1.000 8.367 90 VAL BBB O 1
ATOM 2483 N N . ILE B 1 91 ? 17.530 45.149 3.060 1.000 7.564 91 ILE BBB N 1
ATOM 2484 C CA . ILE B 1 91 ? 17.393 46.237 4.032 1.000 7.800 91 ILE BBB CA 1
ATOM 2485 C C . ILE B 1 91 ? 18.375 47.341 3.638 1.000 8.117 91 ILE BBB C 1
ATOM 2486 O O . ILE B 1 91 ? 19.479 47.072 3.172 1.000 8.555 91 ILE BBB O 1
ATOM 2491 N N . ASN B 1 92 ? 17.954 48.594 3.821 1.000 7.988 92 ASN BBB N 1
ATOM 2492 C CA . ASN B 1 92 ? 18.748 49.759 3.420 1.000 7.731 92 ASN BBB CA 1
ATOM 2493 C C . ASN B 1 92 ? 18.791 50.793 4.517 1.000 7.776 92 ASN BBB C 1
ATOM 2494 O O . ASN B 1 92 ? 17.755 51.137 5.077 1.000 8.809 92 ASN BBB O 1
ATOM 2499 N N . TYR B 1 93 ? 19.998 51.317 4.764 1.000 7.764 93 TYR BBB N 1
ATOM 2500 C CA . TYR B 1 93 ? 20.214 52.316 5.813 1.000 8.336 93 TYR BBB CA 1
ATOM 2501 C C . TYR B 1 93 ? 21.074 53.444 5.260 1.000 8.142 93 TYR BBB C 1
ATOM 2502 O O . TYR B 1 93 ? 21.890 53.228 4.379 1.000 8.793 93 TYR BBB O 1
ATOM 2511 N N . LEU B 1 94 ? 20.901 54.635 5.834 1.000 8.276 94 LEU BBB N 1
ATOM 2512 C CA . LEU B 1 94 ? 21.834 55.747 5.619 1.000 8.537 94 LEU BBB CA 1
ATOM 2513 C C . LEU B 1 94 ? 22.494 56.133 6.912 1.000 8.465 94 LEU BBB C 1
ATOM 2514 O O . LEU B 1 94 ? 21.876 56.054 7.985 1.000 9.603 94 LEU BBB O 1
ATOM 2519 N N . ALA B 1 95 ? 23.735 56.622 6.856 1.000 9.166 95 ALA BBB N 1
ATOM 2520 C CA . ALA B 1 95 ? 24.394 57.238 8.000 1.000 9.856 95 ALA BBB CA 1
ATOM 2521 C C . ALA B 1 95 ? 25.100 58.489 7.513 1.000 9.069 95 ALA BBB C 1
ATOM 2522 O O . ALA B 1 95 ? 25.788 58.469 6.495 1.000 9.715 95 ALA BBB O 1
ATOM 2524 N N . PRO B 1 96 ? 24.955 59.630 8.223 1.000 9.804 96 PRO BBB N 1
ATOM 2525 C CA . PRO B 1 96 ? 25.604 60.864 7.786 1.000 10.155 96 PRO BBB CA 1
ATOM 2526 C C . PRO B 1 96 ? 27.110 60.775 7.954 1.000 10.564 96 PRO BBB C 1
ATOM 2527 O O . PRO B 1 96 ? 27.601 60.283 8.974 1.000 11.566 96 PRO BBB O 1
ATOM 2531 N N . CYS B 1 97 ? 27.817 61.353 6.989 1.000 10.523 97 CYS BBB N 1
ATOM 2532 C CA . CYS B 1 97 ? 29.291 61.447 7.041 1.000 11.432 97 CYS BBB CA 1
ATOM 2533 C C . CYS B 1 97 ? 29.750 62.774 7.690 1.000 12.291 97 CYS BBB C 1
ATOM 2534 O O . CYS B 1 97 ? 30.904 62.840 8.136 1.000 14.544 97 CYS BBB O 1
ATOM 2537 N N . ASN B 1 98 ? 28.899 63.791 7.737 1.000 13.279 98 ASN BBB N 1
ATOM 2538 C CA . ASN B 1 98 ? 29.264 65.079 8.366 1.000 14.521 98 ASN BBB CA 1
ATOM 2539 C C . ASN B 1 98 ? 30.580 65.571 7.802 1.000 14.154 98 ASN BBB C 1
ATOM 2540 O O . ASN B 1 98 ? 31.484 65.972 8.588 1.000 17.459 98 ASN BBB O 1
ATOM 2545 N N . GLY B 1 99 ? 30.736 65.592 6.492 1.000 14.120 99 GLY BBB N 1
ATOM 2546 C CA . GLY B 1 99 ? 31.994 65.857 5.814 1.000 14.119 99 GLY BBB CA 1
ATOM 2547 C C . GLY B 1 99 ? 32.178 64.844 4.712 1.000 13.853 99 GLY BBB C 1
ATOM 2548 O O . GLY B 1 99 ? 31.201 64.315 4.182 1.000 13.805 99 GLY BBB O 1
ATOM 2549 N N . ASP B 1 100 ? 33.406 64.598 4.340 1.000 14.414 100 ASP BBB N 1
ATOM 2550 C CA . ASP B 1 100 ? 33.707 63.674 3.227 1.000 13.355 100 ASP BBB CA 1
ATOM 2551 C C . ASP B 1 100 ? 33.542 62.252 3.708 1.000 12.870 100 ASP BBB C 1
ATOM 2552 O O . ASP B 1 100 ? 34.212 61.826 4.683 1.000 14.324 100 ASP BBB O 1
ATOM 2557 N N . CYS B 1 101 ? 32.729 61.470 3.017 1.000 12.115 101 CYS BBB N 1
ATOM 2558 C CA . CYS B 1 101 ? 32.594 60.055 3.397 1.000 11.916 101 CYS BBB CA 1
ATOM 2559 C C . CYS B 1 101 ? 33.889 59.271 3.269 1.000 11.612 101 CYS BBB C 1
ATOM 2560 O O . CYS B 1 101 ? 34.046 58.269 3.975 1.000 12.479 101 CYS BBB O 1
ATOM 2563 N N . SER B 1 102 ? 34.825 59.727 2.439 1.000 12.052 102 SER BBB N 1
ATOM 2564 C CA . SER B 1 102 ? 36.046 58.965 2.210 1.000 12.336 102 SER BBB CA 1
ATOM 2565 C C . SER B 1 102 ? 36.890 58.869 3.475 1.000 13.380 102 SER BBB C 1
ATOM 2566 O O . SER B 1 102 ? 37.794 58.032 3.512 1.000 14.676 102 SER BBB O 1
ATOM 2569 N N . THR B 1 103 ? 36.689 59.772 4.434 1.000 12.743 103 THR BBB N 1
ATOM 2570 C CA . THR B 1 103 ? 37.514 59.820 5.641 1.000 14.316 103 THR BBB CA 1
ATOM 2571 C C . THR B 1 103 ? 36.721 59.445 6.881 1.000 14.963 103 THR BBB C 1
ATOM 2572 O O . THR B 1 103 ? 37.243 59.643 7.993 1.000 16.557 103 THR BBB O 1
ATOM 2576 N N . VAL B 1 104 ? 35.485 58.966 6.766 1.000 13.307 104 VAL BBB N 1
ATOM 2577 C CA A VAL B 1 104 ? 34.703 58.700 8.002 0.500 14.522 104 VAL BBB CA 1
ATOM 2578 C CA B VAL B 1 104 ? 34.663 58.724 7.965 0.500 14.606 104 VAL BBB CA 1
ATOM 2579 C C . VAL B 1 104 ? 35.256 57.546 8.782 1.000 14.077 104 VAL BBB C 1
ATOM 2580 O O . VAL B 1 104 ? 35.857 56.592 8.215 1.000 16.988 104 VAL BBB O 1
ATOM 2587 N N . ASP B 1 105 ? 35.015 57.587 10.070 1.000 15.286 105 ASP BBB N 1
ATOM 2588 C CA . ASP B 1 105 ? 35.299 56.482 10.999 1.000 16.006 105 ASP BBB CA 1
ATOM 2589 C C . ASP B 1 105 ? 34.048 55.603 11.069 1.000 13.593 105 ASP BBB C 1
ATOM 2590 O O . ASP B 1 105 ? 33.023 55.953 11.644 1.000 14.383 105 ASP BBB O 1
ATOM 2595 N N . LYS B 1 106 ? 34.122 54.444 10.422 1.000 13.560 106 LYS BBB N 1
ATOM 2596 C CA . LYS B 1 106 ? 32.960 53.544 10.279 1.000 11.833 106 LYS BBB CA 1
ATOM 2597 C C . LYS B 1 106 ? 32.388 53.141 11.632 1.000 11.491 106 LYS BBB C 1
ATOM 2598 O O . LYS B 1 106 ? 31.204 52.871 11.730 1.000 11.642 106 LYS BBB O 1
ATOM 2604 N N . THR B 1 107 ? 33.229 53.062 12.654 1.000 12.142 107 THR BBB N 1
ATOM 2605 C CA . THR B 1 107 ? 32.839 52.593 13.955 1.000 12.716 107 THR BBB CA 1
ATOM 2606 C C . THR B 1 107 ? 31.935 53.563 14.690 1.000 12.649 107 THR BBB C 1
ATOM 2607 O O . THR B 1 107 ? 31.326 53.179 15.719 1.000 13.636 107 THR BBB O 1
ATOM 2611 N N . GLN B 1 108 ? 31.803 54.791 14.217 1.000 12.795 108 GLN BBB N 1
ATOM 2612 C CA . GLN B 1 108 ? 30.927 55.779 14.836 1.000 14.252 108 GLN BBB CA 1
ATOM 2613 C C . GLN B 1 108 ? 29.766 56.131 13.943 1.000 13.280 108 GLN BBB C 1
ATOM 2614 O O . GLN B 1 108 ? 28.931 56.954 14.355 1.000 14.033 108 GLN BBB O 1
ATOM 2620 N N . LEU B 1 109 ? 29.635 55.521 12.765 1.000 12.079 109 LEU BBB N 1
ATOM 2621 C CA . LEU B 1 109 ? 28.467 55.796 11.923 1.000 11.161 109 LEU BBB CA 1
ATOM 2622 C C . LEU B 1 109 ? 27.188 55.371 12.651 1.000 10.930 109 LEU BBB C 1
ATOM 2623 O O . LEU B 1 109 ? 27.137 54.274 13.258 1.000 12.280 109 LEU BBB O 1
ATOM 2628 N N . GLU B 1 110 ? 26.144 56.191 12.560 1.000 11.302 110 GLU BBB N 1
ATOM 2629 C CA . GLU B 1 110 ? 24.856 55.905 13.181 1.000 11.744 110 GLU BBB CA 1
ATOM 2630 C C . GLU B 1 110 ? 23.835 55.850 12.070 1.000 10.816 110 GLU BBB C 1
ATOM 2631 O O . GLU B 1 110 ? 23.503 56.869 11.439 1.000 11.925 110 GLU BBB O 1
ATOM 2637 N N . PHE B 1 111 ? 23.365 54.657 11.801 1.000 10.453 111 PHE BBB N 1
ATOM 2638 C CA . PHE B 1 111 ? 22.482 54.324 10.684 1.000 10.199 111 PHE BBB CA 1
ATOM 2639 C C . PHE B 1 111 ? 21.013 54.492 11.002 1.000 10.210 111 PHE BBB C 1
ATOM 2640 O O . PHE B 1 111 ? 20.573 54.043 12.075 1.000 11.835 111 PHE BBB O 1
ATOM 2648 N N . PHE B 1 112 ? 20.265 55.039 10.081 1.000 9.692 112 PHE BBB N 1
ATOM 2649 C CA . PHE B 1 112 ? 18.803 55.002 10.140 1.000 10.157 112 PHE BBB CA 1
ATOM 2650 C C . PHE B 1 112 ? 18.299 54.201 8.948 1.000 9.676 112 PHE BBB C 1
ATOM 2651 O O . PHE B 1 112 ? 18.756 54.370 7.804 1.000 9.980 112 PHE BBB O 1
ATOM 2659 N N . LYS B 1 113 ? 17.312 53.329 9.228 1.000 9.916 113 LYS BBB N 1
ATOM 2660 C CA . LYS B 1 113 ? 16.736 52.483 8.217 1.000 9.942 113 LYS BBB CA 1
ATOM 2661 C C . LYS B 1 113 ? 15.831 53.300 7.294 1.000 9.901 113 LYS BBB C 1
ATOM 2662 O O . LYS B 1 113 ? 14.924 53.951 7.775 1.000 11.503 113 LYS BBB O 1
ATOM 2668 N N . ILE B 1 114 ? 16.096 53.233 5.987 1.000 9.297 114 ILE BBB N 1
ATOM 2669 C CA . ILE B 1 114 ? 15.251 53.989 5.032 1.000 10.238 114 ILE BBB CA 1
ATOM 2670 C C . ILE B 1 114 ? 14.365 53.073 4.219 1.000 9.917 114 ILE BBB C 1
ATOM 2671 O O . ILE B 1 114 ? 13.441 53.583 3.600 1.000 11.584 114 ILE BBB O 1
ATOM 2676 N N . ALA B 1 115 ? 14.623 51.765 4.156 1.000 9.946 115 ALA BBB N 1
ATOM 2677 C CA . ALA B 1 115 ? 13.750 50.834 3.440 1.000 10.032 115 ALA BBB CA 1
ATOM 2678 C C . ALA B 1 115 ? 13.994 49.437 3.989 1.000 9.599 115 ALA BBB C 1
ATOM 2679 O O . ALA B 1 115 ? 15.110 49.101 4.373 1.000 9.826 115 ALA BBB O 1
ATOM 2681 N N . GLU B 1 116 ? 12.947 48.629 3.926 1.000 9.444 116 GLU BBB N 1
ATOM 2682 C CA . GLU B 1 116 ? 13.070 47.220 4.311 1.000 9.871 116 GLU BBB CA 1
ATOM 2683 C C . GLU B 1 116 ? 12.029 46.419 3.550 1.000 9.885 116 GLU BBB C 1
ATOM 2684 O O . GLU B 1 116 ? 10.886 46.857 3.397 1.000 11.663 116 GLU BBB O 1
ATOM 2690 N N . SER B 1 117 ? 12.414 45.226 3.143 1.000 9.371 117 SER BBB N 1
ATOM 2691 C CA A SER B 1 117 ? 11.522 44.272 2.473 0.500 9.278 117 SER BBB CA 1
ATOM 2692 C CA B SER B 1 117 ? 11.517 44.266 2.453 0.500 10.217 117 SER BBB CA 1
ATOM 2693 C C . SER B 1 117 ? 11.849 42.885 2.997 1.000 8.573 117 SER BBB C 1
ATOM 2694 O O . SER B 1 117 ? 13.030 42.566 3.160 1.000 8.924 117 SER BBB O 1
ATOM 2699 N N . GLY B 1 118 ? 10.828 42.059 3.259 1.000 9.570 118 GLY BBB N 1
ATOM 2700 C CA . GLY B 1 118 ? 11.004 40.787 3.947 1.000 9.644 118 GLY BBB CA 1
ATOM 2701 C C . GLY B 1 118 ? 10.363 39.629 3.214 1.000 8.907 118 GLY BBB C 1
ATOM 2702 O O . GLY B 1 118 ? 10.751 39.249 2.121 1.000 9.713 118 GLY BBB O 1
ATOM 2703 N N . LEU B 1 119 ? 9.419 38.981 3.888 1.000 9.400 119 LEU BBB N 1
ATOM 2704 C CA . LEU B 1 119 ? 8.695 37.847 3.343 1.000 9.469 119 LEU BBB CA 1
ATOM 2705 C C . LEU B 1 119 ? 7.528 38.339 2.495 1.000 9.777 119 LEU BBB C 1
ATOM 2706 O O . LEU B 1 119 ? 6.697 39.080 3.014 1.000 13.395 119 LEU BBB O 1
ATOM 2711 N N . ILE B 1 120 ? 7.493 37.999 1.242 1.000 9.505 120 ILE BBB N 1
ATOM 2712 C CA . ILE B 1 120 ? 6.483 38.525 0.282 1.000 10.447 120 ILE BBB CA 1
ATOM 2713 C C . ILE B 1 120 ? 5.301 37.570 0.195 1.000 10.405 120 ILE BBB C 1
ATOM 2714 O O . ILE B 1 120 ? 4.155 38.047 0.201 1.000 12.243 120 ILE BBB O 1
ATOM 2719 N N . ASN B 1 121 ? 5.551 36.292 0.125 1.000 10.003 121 ASN BBB N 1
ATOM 2720 C CA . ASN B 1 121 ? 4.491 35.283 -0.026 1.000 10.899 121 ASN BBB CA 1
ATOM 2721 C C . ASN B 1 121 ? 4.993 33.995 0.597 1.000 10.645 121 ASN BBB C 1
ATOM 2722 O O . ASN B 1 121 ? 6.148 33.659 0.454 1.000 12.384 121 ASN BBB O 1
ATOM 2727 N N . ASP B 1 122 ? 4.113 33.231 1.209 1.000 12.157 122 ASP BBB N 1
ATOM 2728 C CA . ASP B 1 122 ? 4.507 31.960 1.817 1.000 12.975 122 ASP BBB CA 1
ATOM 2729 C C . ASP B 1 122 ? 3.561 30.826 1.438 1.000 14.609 122 ASP BBB C 1
ATOM 2730 O O . ASP B 1 122 ? 3.444 29.882 2.230 1.000 17.413 122 ASP BBB O 1
ATOM 2735 N N . ASP B 1 123 ? 3.001 30.855 0.220 1.000 14.666 123 ASP BBB N 1
ATOM 2736 C CA . ASP B 1 123 ? 2.117 29.763 -0.234 1.000 17.395 123 ASP BBB CA 1
ATOM 2737 C C . ASP B 1 123 ? 2.889 28.438 -0.224 1.000 18.326 123 ASP BBB C 1
ATOM 2738 O O . ASP B 1 123 ? 2.278 27.381 0.060 1.000 22.366 123 ASP BBB O 1
ATOM 2743 N N . ASN B 1 124 ? 4.155 28.479 -0.622 1.000 15.807 124 ASN BBB N 1
ATOM 2744 C CA . ASN B 1 124 ? 4.974 27.260 -0.805 1.000 16.977 124 ASN BBB CA 1
ATOM 2745 C C . ASN B 1 124 ? 6.284 27.468 -0.053 1.000 14.763 124 ASN BBB C 1
ATOM 2746 O O . ASN B 1 124 ? 7.256 27.942 -0.622 1.000 15.017 124 ASN BBB O 1
ATOM 2751 N N . PRO B 1 125 ? 6.322 27.138 1.258 1.000 15.383 125 PRO BBB N 1
ATOM 2752 C CA . PRO B 1 125 ? 7.576 27.258 2.029 1.000 13.986 125 PRO BBB CA 1
ATOM 2753 C C . PRO B 1 125 ? 8.759 26.688 1.290 1.000 13.673 125 PRO BBB C 1
ATOM 2754 O O . PRO B 1 125 ? 8.624 25.583 0.727 1.000 16.661 125 PRO BBB O 1
ATOM 2758 N N . PRO B 1 126 ? 9.927 27.314 1.269 1.000 11.797 126 PRO BBB N 1
ATOM 2759 C CA . PRO B 1 126 ? 10.312 28.476 2.055 1.000 10.391 126 PRO BBB CA 1
ATOM 2760 C C . PRO B 1 126 ? 9.810 29.824 1.609 1.000 11.210 126 PRO BBB C 1
ATOM 2761 O O . PRO B 1 126 ? 10.130 30.786 2.314 1.000 12.303 126 PRO BBB O 1
ATOM 2765 N N . GLY B 1 127 ? 9.030 29.895 0.561 1.000 11.294 127 GLY BBB N 1
ATOM 2766 C CA . GLY B 1 127 ? 8.369 31.128 0.187 1.000 12.025 127 GLY BBB CA 1
ATOM 2767 C C . GLY B 1 127 ? 9.161 32.041 -0.716 1.000 10.128 127 GLY BBB C 1
ATOM 2768 O O . GLY B 1 127 ? 10.240 31.674 -1.218 1.000 12.231 127 GLY BBB O 1
ATOM 2769 N N . ILE B 1 128 ? 8.619 33.223 -0.927 1.000 9.712 128 ILE BBB N 1
ATOM 2770 C CA . ILE B 1 128 ? 9.168 34.255 -1.825 1.000 9.482 128 ILE BBB CA 1
ATOM 2771 C C . ILE B 1 128 ? 9.490 35.442 -0.961 1.000 8.793 128 ILE BBB C 1
ATOM 2772 O O . ILE B 1 128 ? 8.613 35.953 -0.238 1.000 9.079 128 ILE BBB O 1
ATOM 2777 N N . TRP B 1 129 ? 10.736 35.891 -1.042 1.000 8.293 129 TRP BBB N 1
ATOM 2778 C CA . TRP B 1 129 ? 11.279 36.942 -0.201 1.000 8.027 129 TRP BBB CA 1
ATOM 2779 C C . TRP B 1 129 ? 11.747 38.121 -1.050 1.000 7.873 129 TRP BBB C 1
ATOM 2780 O O . TRP B 1 129 ? 11.850 38.039 -2.279 1.000 8.277 129 TRP BBB O 1
ATOM 2791 N N . ALA B 1 130 ? 12.139 39.199 -0.367 1.000 7.796 130 ALA BBB N 1
ATOM 2792 C CA . ALA B 1 130 ? 12.774 40.318 -1.025 1.000 8.091 130 ALA BBB CA 1
ATOM 2793 C C . ALA B 1 130 ? 13.935 39.900 -1.904 1.000 7.467 130 ALA BBB C 1
ATOM 2794 O O . ALA B 1 130 ? 14.105 40.415 -2.999 1.000 7.814 130 ALA BBB O 1
ATOM 2796 N N . SER B 1 131 ? 14.744 38.917 -1.445 1.000 7.476 131 SER BBB N 1
ATOM 2797 C CA . SER B 1 131 ? 15.869 38.470 -2.253 1.000 7.800 131 SER BBB CA 1
ATOM 2798 C C . SER B 1 131 ? 15.417 37.844 -3.565 1.000 7.708 131 SER BBB C 1
ATOM 2799 O O . SER B 1 131 ? 16.117 37.940 -4.576 1.000 8.194 131 SER BBB O 1
ATOM 2802 N N . ASP B 1 132 ? 14.253 37.179 -3.559 1.000 8.145 132 ASP BBB N 1
ATOM 2803 C CA . ASP B 1 132 ? 13.673 36.635 -4.785 1.000 8.384 132 ASP BBB CA 1
ATOM 2804 C C . ASP B 1 132 ? 13.164 37.757 -5.680 1.000 7.822 132 ASP BBB C 1
ATOM 2805 O O . ASP B 1 132 ? 13.302 37.668 -6.922 1.000 8.913 132 ASP BBB O 1
ATOM 2810 N N . ASN B 1 133 ? 12.600 38.814 -5.104 1.000 7.916 133 ASN BBB N 1
ATOM 2811 C CA . ASN B 1 133 ? 12.275 40.006 -5.911 1.000 8.264 133 ASN BBB CA 1
ATOM 2812 C C . ASN B 1 133 ? 13.526 40.567 -6.564 1.000 8.300 133 ASN BBB C 1
ATOM 2813 O O . ASN B 1 133 ? 13.491 41.006 -7.716 1.000 8.827 133 ASN BBB O 1
ATOM 2818 N N . LEU B 1 134 ? 14.626 40.602 -5.799 1.000 7.783 134 LEU BBB N 1
ATOM 2819 C CA . LEU B 1 134 ? 15.912 41.130 -6.303 1.000 8.276 134 LEU BBB CA 1
ATOM 2820 C C . LEU B 1 134 ? 16.372 40.296 -7.510 1.000 8.123 134 LEU BBB C 1
ATOM 2821 O O . LEU B 1 134 ? 16.729 40.849 -8.577 1.000 8.953 134 LEU BBB O 1
ATOM 2826 N N . ILE B 1 135 ? 16.313 38.970 -7.381 1.000 8.414 135 ILE BBB N 1
ATOM 2827 C CA . ILE B 1 135 ? 16.669 38.096 -8.506 1.000 8.902 135 ILE BBB CA 1
ATOM 2828 C C . ILE B 1 135 ? 15.794 38.442 -9.715 1.000 9.041 135 ILE BBB C 1
ATOM 2829 O O . ILE B 1 135 ? 16.323 38.567 -10.842 1.000 10.772 135 ILE BBB O 1
ATOM 2834 N N . ALA B 1 136 ? 14.492 38.539 -9.511 1.000 9.453 136 ALA BBB N 1
ATOM 2835 C CA . ALA B 1 136 ? 13.555 38.762 -10.628 1.000 10.296 136 ALA BBB CA 1
ATOM 2836 C C . ALA B 1 136 ? 13.817 40.097 -11.301 1.000 10.929 136 ALA BBB C 1
ATOM 2837 O O . ALA B 1 136 ? 13.547 40.224 -12.525 1.000 14.537 136 ALA BBB O 1
ATOM 2839 N N . ALA B 1 137 ? 14.291 41.105 -10.578 1.000 10.407 137 ALA BBB N 1
ATOM 2840 C CA . ALA B 1 137 ? 14.603 42.433 -11.118 1.000 11.071 137 ALA BBB CA 1
ATOM 2841 C C . ALA B 1 137 ? 16.032 42.486 -11.617 1.000 10.654 137 ALA BBB C 1
ATOM 2842 O O . ALA B 1 137 ? 16.799 43.395 -11.263 1.000 11.605 137 ALA BBB O 1
ATOM 2844 N N . ASN B 1 138 ? 16.422 41.510 -12.416 1.000 10.733 138 ASN BBB N 1
ATOM 2845 C CA . ASN B 1 138 ? 17.770 41.531 -12.988 1.000 10.819 138 ASN BBB CA 1
ATOM 2846 C C . ASN B 1 138 ? 18.847 41.554 -11.917 1.000 10.154 138 ASN BBB C 1
ATOM 2847 O O . ASN B 1 138 ? 19.864 42.231 -12.090 1.000 10.685 138 ASN BBB O 1
ATOM 2852 N N . ASN B 1 139 ? 18.660 40.821 -10.813 1.000 8.925 139 ASN BBB N 1
ATOM 2853 C CA . ASN B 1 139 ? 19.635 40.798 -9.721 1.000 8.459 139 ASN BBB CA 1
ATOM 2854 C C . ASN B 1 139 ? 19.970 42.222 -9.296 1.000 8.690 139 ASN BBB C 1
ATOM 2855 O O . ASN B 1 139 ? 21.146 42.555 -9.121 1.000 10.200 139 ASN BBB O 1
ATOM 2860 N N . SER B 1 140 ? 18.974 43.023 -9.034 1.000 8.756 140 SER BBB N 1
ATOM 2861 C CA . SER B 1 140 ? 19.181 44.416 -8.665 1.000 9.159 140 SER BBB CA 1
ATOM 2862 C C . SER B 1 140 ? 18.200 44.867 -7.615 1.000 9.117 140 SER BBB C 1
ATOM 2863 O O . SER B 1 140 ? 17.139 44.231 -7.432 1.000 10.019 140 SER BBB O 1
ATOM 2866 N N . TRP B 1 141 ? 18.514 45.963 -6.978 1.000 9.150 141 TRP BBB N 1
ATOM 2867 C CA . TRP B 1 141 ? 17.638 46.595 -5.989 1.000 9.623 141 TRP BBB CA 1
ATOM 2868 C C . TRP B 1 141 ? 17.638 48.086 -6.227 1.000 9.202 141 TRP BBB C 1
ATOM 2869 O O . TRP B 1 141 ? 18.675 48.655 -6.517 1.000 10.270 141 TRP BBB O 1
ATOM 2880 N N . THR B 1 142 ? 16.478 48.703 -6.079 1.000 9.921 142 THR BBB N 1
ATOM 2881 C CA . THR B 1 142 ? 16.363 50.153 -6.262 1.000 10.258 142 THR BBB CA 1
ATOM 2882 C C . THR B 1 142 ? 15.938 50.795 -4.931 1.000 10.677 142 THR BBB C 1
ATOM 2883 O O . THR B 1 142 ? 14.908 50.416 -4.349 1.000 13.412 142 THR BBB O 1
ATOM 2887 N N . VAL B 1 143 ? 16.735 51.704 -4.458 1.000 11.222 143 VAL BBB N 1
ATOM 2888 C CA A VAL B 1 143 ? 16.598 52.455 -3.189 0.500 10.939 143 VAL BBB CA 1
ATOM 2889 C CA B VAL B 1 143 ? 16.260 52.354 -3.245 0.500 12.856 143 VAL BBB CA 1
ATOM 2890 C C . VAL B 1 143 ? 16.105 53.860 -3.526 1.000 11.692 143 VAL BBB C 1
ATOM 2891 O O . VAL B 1 143 ? 16.816 54.519 -4.281 1.000 13.281 143 VAL BBB O 1
ATOM 2898 N N . THR B 1 144 ? 15.016 54.340 -2.965 1.000 11.286 144 THR BBB N 1
ATOM 2899 C CA . THR B 1 144 ? 14.621 55.729 -3.112 1.000 11.855 144 THR BBB CA 1
ATOM 2900 C C . THR B 1 144 ? 15.194 56.533 -1.940 1.000 12.229 144 THR BBB C 1
ATOM 2901 O O . THR B 1 144 ? 14.946 56.185 -0.748 1.000 14.109 144 THR BBB O 1
ATOM 2905 N N . ILE B 1 145 ? 15.927 57.581 -2.221 1.000 11.908 145 ILE BBB N 1
ATOM 2906 C CA . ILE B 1 145 ? 16.494 58.419 -1.165 1.000 12.602 145 ILE BBB CA 1
ATOM 2907 C C . ILE B 1 145 ? 15.408 59.368 -0.699 1.000 13.009 145 ILE BBB C 1
ATOM 2908 O O . ILE B 1 145 ? 14.771 60.056 -1.515 1.000 15.170 145 ILE BBB O 1
ATOM 2913 N N . PRO B 1 146 ? 15.108 59.428 0.601 1.000 13.296 146 PRO BBB N 1
ATOM 2914 C CA . PRO B 1 146 ? 14.061 60.310 1.068 1.000 14.935 146 PRO BBB CA 1
ATOM 2915 C C . PRO B 1 146 ? 14.360 61.786 0.707 1.000 13.697 146 PRO BBB C 1
ATOM 2916 O O . PRO B 1 146 ? 15.476 62.246 0.744 1.000 15.187 146 PRO BBB O 1
ATOM 2920 N N . THR B 1 147 ? 13.285 62.519 0.515 1.000 16.595 147 THR BBB N 1
ATOM 2921 C CA . THR B 1 147 ? 13.355 63.984 0.258 1.000 16.319 147 THR BBB CA 1
ATOM 2922 C C . THR B 1 147 ? 13.296 64.760 1.552 1.000 15.837 147 THR BBB C 1
ATOM 2923 O O . THR B 1 147 ? 13.491 65.992 1.543 1.000 17.754 147 THR BBB O 1
ATOM 2927 N N . THR B 1 148 ? 13.114 64.114 2.685 1.000 14.595 148 THR BBB N 1
ATOM 2928 C CA . THR B 1 148 ? 12.905 64.771 3.980 1.000 15.215 148 THR BBB CA 1
ATOM 2929 C C . THR B 1 148 ? 14.167 64.908 4.823 1.000 13.530 148 THR BBB C 1
ATOM 2930 O O . THR B 1 148 ? 14.105 65.516 5.869 1.000 16.026 148 THR BBB O 1
ATOM 2934 N N . ILE B 1 149 ? 15.257 64.321 4.389 1.000 14.428 149 ILE BBB N 1
ATOM 2935 C CA . ILE B 1 149 ? 16.517 64.388 5.165 1.000 14.168 149 ILE BBB CA 1
ATOM 2936 C C . ILE B 1 149 ? 17.345 65.570 4.678 1.000 12.185 149 ILE BBB C 1
ATOM 2937 O O . ILE B 1 149 ? 17.320 65.992 3.517 1.000 14.420 149 ILE BBB O 1
ATOM 2942 N N . ALA B 1 150 ? 18.148 66.017 5.564 1.000 14.084 150 ALA BBB N 1
ATOM 2943 C CA . ALA B 1 150 ? 19.070 67.123 5.262 1.000 14.096 150 ALA BBB CA 1
ATOM 2944 C C . ALA B 1 150 ? 20.039 66.725 4.176 1.000 13.533 150 ALA BBB C 1
ATOM 2945 O O . ALA B 1 150 ? 20.633 65.641 4.187 1.000 14.300 150 ALA BBB O 1
ATOM 2947 N N . PRO B 1 151 ? 20.248 67.598 3.180 1.000 13.690 151 PRO BBB N 1
ATOM 2948 C CA A PRO B 1 151 ? 21.294 67.356 2.189 0.500 12.848 151 PRO BBB CA 1
ATOM 2949 C CA B PRO B 1 151 ? 21.273 67.296 2.183 0.500 12.961 151 PRO BBB CA 1
ATOM 2950 C C . PRO B 1 151 ? 22.671 67.209 2.874 1.000 12.276 151 PRO BBB C 1
ATOM 2951 O O . PRO B 1 151 ? 22.905 67.845 3.910 1.000 14.912 151 PRO BBB O 1
ATOM 2958 N N . GLY B 1 152 ? 23.545 66.457 2.270 1.000 10.799 152 GLY BBB N 1
ATOM 2959 C CA . GLY B 1 152 ? 24.897 66.260 2.741 1.000 11.132 152 GLY BBB CA 1
ATOM 2960 C C . GLY B 1 152 ? 25.369 64.922 2.302 1.000 10.356 152 GLY BBB C 1
ATOM 2961 O O . GLY B 1 152 ? 24.723 64.263 1.435 1.000 10.138 152 GLY BBB O 1
ATOM 2962 N N . ASN B 1 153 ? 26.505 64.499 2.803 1.000 9.985 153 ASN BBB N 1
ATOM 2963 C CA . ASN B 1 153 ? 27.120 63.233 2.332 1.000 10.512 153 ASN BBB CA 1
ATOM 2964 C C . ASN B 1 153 ? 26.709 62.134 3.312 1.000 9.872 153 ASN BBB C 1
ATOM 2965 O O . ASN B 1 153 ? 26.731 62.344 4.547 1.000 10.669 153 ASN BBB O 1
ATOM 2970 N N . TYR B 1 154 ? 26.368 60.959 2.799 1.000 9.281 154 TYR BBB N 1
ATOM 2971 C CA . TYR B 1 154 ? 25.878 59.817 3.593 1.000 9.043 154 TYR BBB CA 1
ATOM 2972 C C . TYR B 1 154 ? 26.467 58.538 3.032 1.000 8.784 154 TYR BBB C 1
ATOM 2973 O O . TYR B 1 154 ? 26.632 58.371 1.827 1.000 9.879 154 TYR BBB O 1
ATOM 2982 N N . VAL B 1 155 ? 26.647 57.587 3.918 1.000 8.591 155 VAL BBB N 1
ATOM 2983 C CA . VAL B 1 155 ? 26.900 56.180 3.533 1.000 8.572 155 VAL BBB CA 1
ATOM 2984 C C . VAL B 1 155 ? 25.552 55.489 3.378 1.000 8.065 155 VAL BBB C 1
ATOM 2985 O O . VAL B 1 155 ? 24.732 55.541 4.321 1.000 9.603 155 VAL BBB O 1
ATOM 2989 N N . LEU B 1 156 ? 25.346 54.833 2.245 1.000 8.303 156 LEU BBB N 1
ATOM 2990 C CA . LEU B 1 156 ? 24.238 53.872 2.083 1.000 8.365 156 LEU BBB CA 1
ATOM 2991 C C . LEU B 1 156 ? 24.787 52.501 2.379 1.000 7.813 156 LEU BBB C 1
ATOM 2992 O O . LEU B 1 156 ? 25.742 52.045 1.735 1.000 8.769 156 LEU BBB O 1
ATOM 2997 N N . ARG B 1 157 ? 24.201 51.858 3.376 1.000 8.188 157 ARG BBB N 1
ATOM 2998 C CA . ARG B 1 157 ? 24.500 50.472 3.736 1.000 7.897 157 ARG BBB CA 1
ATOM 2999 C C . ARG B 1 157 ? 23.339 49.630 3.228 1.000 7.642 157 ARG BBB C 1
ATOM 3000 O O . ARG B 1 157 ? 22.214 49.714 3.752 1.000 8.426 157 ARG BBB O 1
ATOM 3008 N N . HIS B 1 158 ? 23.590 48.885 2.154 1.000 7.672 158 HIS BBB N 1
ATOM 3009 C CA . HIS B 1 158 ? 22.650 48.057 1.437 1.000 7.415 158 HIS BBB CA 1
ATOM 3010 C C . HIS B 1 158 ? 22.897 46.610 1.789 1.000 7.740 158 HIS BBB C 1
ATOM 3011 O O . HIS B 1 158 ? 24.076 46.211 1.797 1.000 10.116 158 HIS BBB O 1
ATOM 3018 N N . GLU B 1 159 ? 21.905 45.798 2.106 1.000 7.152 159 GLU BBB N 1
ATOM 3019 C CA . GLU B 1 159 ? 22.188 44.475 2.677 1.000 7.288 159 GLU BBB CA 1
ATOM 3020 C C . GLU B 1 159 ? 21.145 43.453 2.286 1.000 7.307 159 GLU BBB C 1
ATOM 3021 O O . GLU B 1 159 ? 19.941 43.731 2.341 1.000 8.256 159 GLU BBB O 1
ATOM 3027 N N . ILE B 1 160 ? 21.609 42.266 1.950 1.000 7.409 160 ILE BBB N 1
ATOM 3028 C CA . ILE B 1 160 ? 20.778 41.047 1.898 1.000 7.114 160 ILE BBB CA 1
ATOM 3029 C C . ILE B 1 160 ? 21.109 40.228 3.123 1.000 7.247 160 ILE BBB C 1
ATOM 3030 O O . ILE B 1 160 ? 22.292 40.073 3.431 1.000 7.957 160 ILE BBB O 1
ATOM 3035 N N . ILE B 1 161 ? 20.117 39.651 3.785 1.000 7.347 161 ILE BBB N 1
ATOM 3036 C CA . ILE B 1 161 ? 20.364 38.652 4.827 1.000 8.027 161 ILE BBB CA 1
ATOM 3037 C C . ILE B 1 161 ? 19.800 37.329 4.334 1.000 8.255 161 ILE BBB C 1
ATOM 3038 O O . ILE B 1 161 ? 18.580 37.208 4.200 1.000 9.720 161 ILE BBB O 1
ATOM 3043 N N . ALA B 1 162 ? 20.659 36.367 4.052 1.000 8.127 162 ALA BBB N 1
ATOM 3044 C CA . ALA B 1 162 ? 20.209 35.040 3.593 1.000 8.112 162 ALA BBB CA 1
ATOM 3045 C C . ALA B 1 162 ? 19.906 34.152 4.781 1.000 8.132 162 ALA BBB C 1
ATOM 3046 O O . ALA B 1 162 ? 20.717 34.060 5.718 1.000 8.741 162 ALA BBB O 1
ATOM 3048 N N . LEU B 1 163 ? 18.753 33.495 4.744 1.000 8.341 163 LEU BBB N 1
ATOM 3049 C CA . LEU B 1 163 ? 18.219 32.742 5.892 1.000 8.695 163 LEU BBB CA 1
ATOM 3050 C C . LEU B 1 163 ? 18.137 31.236 5.634 1.000 8.661 163 LEU BBB C 1
ATOM 3051 O O . LEU B 1 163 ? 17.551 30.512 6.466 1.000 9.720 163 LEU BBB O 1
ATOM 3056 N N . HIS B 1 164 ? 18.738 30.732 4.580 1.000 9.207 164 HIS BBB N 1
ATOM 3057 C CA . HIS B 1 164 ? 18.651 29.290 4.259 1.000 9.646 164 HIS BBB CA 1
ATOM 3058 C C . HIS B 1 164 ? 19.317 28.405 5.286 1.000 10.834 164 HIS BBB C 1
ATOM 3059 O O . HIS B 1 164 ? 18.964 27.220 5.329 1.000 12.961 164 HIS BBB O 1
ATOM 3066 N N . SER B 1 165 ? 20.223 28.941 6.085 1.000 10.603 165 SER BBB N 1
ATOM 3067 C CA . SER B 1 165 ? 20.926 28.204 7.158 1.000 12.197 165 SER BBB CA 1
ATOM 3068 C C . SER B 1 165 ? 20.622 28.824 8.524 1.000 11.706 165 SER BBB C 1
ATOM 3069 O O . SER B 1 165 ? 21.323 28.546 9.512 1.000 13.640 165 SER BBB O 1
ATOM 3072 N N . ALA B 1 166 ? 19.584 29.649 8.628 1.000 10.519 166 ALA BBB N 1
ATOM 3073 C CA . ALA B 1 166 ? 19.349 30.450 9.820 1.000 10.214 166 ALA BBB CA 1
ATOM 3074 C C . ALA B 1 166 ? 18.616 29.701 10.951 1.000 10.098 166 ALA BBB C 1
ATOM 3075 O O . ALA B 1 166 ? 18.371 30.328 11.989 1.000 11.209 166 ALA BBB O 1
ATOM 3077 N N . GLN B 1 167 ? 18.306 28.418 10.775 1.000 11.604 167 GLN BBB N 1
ATOM 3078 C CA A GLN B 1 167 ? 17.637 27.611 11.804 0.500 13.716 167 GLN BBB CA 1
ATOM 3079 C CA B GLN B 1 167 ? 17.526 27.832 11.871 0.500 13.263 167 GLN BBB CA 1
ATOM 3080 C C . GLN B 1 167 ? 18.418 27.584 13.069 1.000 14.005 167 GLN BBB C 1
ATOM 3081 O O . GLN B 1 167 ? 17.823 27.349 14.126 1.000 16.734 167 GLN BBB O 1
ATOM 3092 N N . ASN B 1 168 ? 19.715 27.589 12.925 1.000 14.614 168 ASN BBB N 1
ATOM 3093 C CA . ASN B 1 168 ? 20.609 27.543 14.099 1.000 15.855 168 ASN BBB CA 1
ATOM 3094 C C . ASN B 1 168 ? 21.292 28.868 14.378 1.000 14.749 168 ASN BBB C 1
ATOM 3095 O O . ASN B 1 168 ? 21.483 29.695 13.496 1.000 12.480 168 ASN BBB O 1
ATOM 3100 N N . GLN B 1 169 ? 21.569 29.110 15.664 1.000 16.070 169 GLN BBB N 1
ATOM 3101 C CA . GLN B 1 169 ? 22.215 30.386 16.105 1.000 15.882 169 GLN BBB CA 1
ATOM 3102 C C . GLN B 1 169 ? 23.488 30.599 15.254 1.000 14.592 169 GLN BBB C 1
ATOM 3103 O O . GLN B 1 169 ? 24.291 29.696 15.014 1.000 16.231 169 GLN BBB O 1
ATOM 3109 N N . ASP B 1 170 ? 23.667 31.794 14.852 1.000 13.437 170 ASP BBB N 1
ATOM 3110 C CA . ASP B 1 170 ? 24.764 32.302 14.022 1.000 12.577 170 ASP BBB CA 1
ATOM 3111 C C . ASP B 1 170 ? 24.718 31.813 12.585 1.000 11.911 170 ASP BBB C 1
ATOM 3112 O O . ASP B 1 170 ? 25.693 32.016 11.860 1.000 14.303 170 ASP BBB O 1
ATOM 3117 N N . GLY B 1 171 ? 23.592 31.277 12.146 1.000 11.383 171 GLY BBB N 1
ATOM 3118 C CA . GLY B 1 171 ? 23.489 30.735 10.807 1.000 11.397 171 GLY BBB CA 1
ATOM 3119 C C . GLY B 1 171 ? 23.024 31.726 9.765 1.000 9.642 171 GLY BBB C 1
ATOM 3120 O O . GLY B 1 171 ? 23.230 31.453 8.572 1.000 10.620 171 GLY BBB O 1
ATOM 3121 N N . ALA B 1 172 ? 22.393 32.824 10.137 1.000 10.027 172 ALA BBB N 1
ATOM 3122 C CA . ALA B 1 172 ? 22.006 33.843 9.146 1.000 9.150 172 ALA BBB CA 1
ATOM 3123 C C . ALA B 1 172 ? 23.264 34.434 8.553 1.000 8.851 172 ALA BBB C 1
ATOM 3124 O O . ALA B 1 172 ? 24.270 34.608 9.231 1.000 10.675 172 ALA BBB O 1
ATOM 3126 N N . GLN B 1 173 ? 23.205 34.791 7.278 1.000 8.171 173 GLN BBB N 1
ATOM 3127 C CA . GLN B 1 173 ? 24.345 35.297 6.526 1.000 8.392 173 GLN BBB CA 1
ATOM 3128 C C . GLN B 1 173 ? 24.049 36.708 6.054 1.000 8.373 173 GLN BBB C 1
ATOM 3129 O O . GLN B 1 173 ? 23.201 36.913 5.176 1.000 8.766 173 GLN BBB 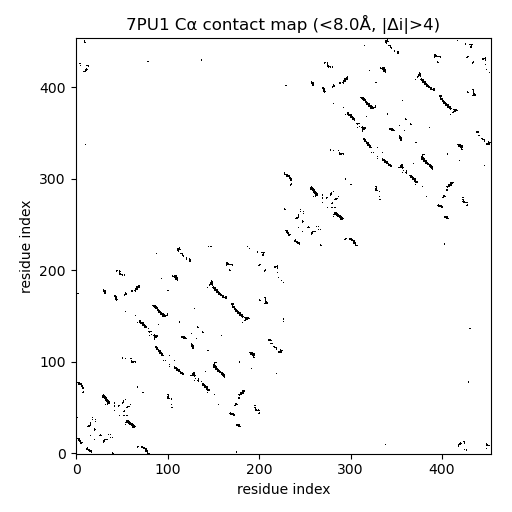O 1
ATOM 3135 N N . ASN B 1 174 ? 24.757 37.683 6.602 1.000 7.882 174 ASN BBB N 1
ATOM 3136 C CA . ASN B 1 174 ? 24.539 39.086 6.233 1.000 7.705 174 ASN BBB CA 1
ATOM 3137 C C . ASN B 1 174 ? 25.531 39.503 5.160 1.000 7.310 174 ASN BBB C 1
ATOM 3138 O O . ASN B 1 174 ? 26.745 39.248 5.277 1.000 8.197 174 ASN BBB O 1
ATOM 3143 N N . TYR B 1 175 ? 25.031 40.177 4.126 1.000 7.174 175 TYR BBB N 1
ATOM 3144 C CA . TYR B 1 175 ? 25.818 40.624 2.970 1.000 7.164 175 TYR BBB CA 1
ATOM 3145 C C . TYR B 1 175 ? 25.679 42.127 2.846 1.000 7.477 175 TYR BBB C 1
ATOM 3146 O O . TYR B 1 175 ? 24.985 42.622 1.961 1.000 8.527 175 TYR BBB O 1
ATOM 3155 N N . PRO B 1 176 ? 26.330 42.905 3.713 1.000 7.920 176 PRO BBB N 1
ATOM 3156 C CA . PRO B 1 176 ? 26.302 44.359 3.569 1.000 8.126 176 PRO BBB CA 1
ATOM 3157 C C . PRO B 1 176 ? 27.240 44.842 2.481 1.000 7.383 176 PRO BBB C 1
ATOM 3158 O O . PRO B 1 176 ? 28.367 44.328 2.335 1.000 8.170 176 PRO BBB O 1
ATOM 3162 N N . GLN B 1 177 ? 26.833 45.903 1.777 1.000 7.366 177 GLN BBB N 1
ATOM 3163 C CA . GLN B 1 177 ? 27.616 46.586 0.765 1.000 7.559 177 GLN BBB CA 1
ATOM 3164 C C . GLN B 1 177 ? 27.375 48.078 0.945 1.000 7.940 177 GLN BBB C 1
ATOM 3165 O O . GLN B 1 177 ? 26.213 48.524 0.926 1.000 8.762 177 GLN BBB O 1
ATOM 3171 N N . CYS B 1 178 ? 28.437 48.834 1.132 1.000 7.869 178 CYS BBB N 1
ATOM 3172 C CA . CYS B 1 178 ? 28.317 50.284 1.396 1.000 7.904 178 CYS BBB CA 1
ATOM 3173 C C . CYS B 1 178 ? 28.822 51.090 0.206 1.000 7.848 178 CYS BBB C 1
ATOM 3174 O O . CYS B 1 178 ? 29.794 50.716 -0.472 1.000 8.297 178 CYS BBB O 1
ATOM 3177 N N . ILE B 1 179 ? 28.117 52.183 -0.053 1.000 7.734 179 ILE BBB N 1
ATOM 3178 C CA . ILE B 1 179 ? 28.514 53.175 -1.047 1.000 8.276 179 ILE BBB CA 1
ATOM 3179 C C . ILE B 1 179 ? 28.358 54.578 -0.478 1.000 8.079 179 ILE BBB C 1
ATOM 3180 O O . ILE B 1 179 ? 27.573 54.800 0.443 1.000 8.800 179 ILE BBB O 1
ATOM 3185 N N . ASN B 1 180 ? 29.084 55.530 -1.053 1.000 8.376 180 ASN BBB N 1
ATOM 3186 C CA . ASN B 1 180 ? 29.023 56.924 -0.641 1.000 8.715 180 ASN BBB CA 1
ATOM 3187 C C . ASN B 1 180 ? 28.154 57.760 -1.567 1.000 8.732 180 ASN BBB C 1
ATOM 3188 O O . ASN B 1 180 ? 28.349 57.746 -2.787 1.000 9.215 180 ASN BBB O 1
ATOM 3193 N N . LEU B 1 181 ? 27.229 58.484 -0.951 1.000 8.878 181 LEU BBB N 1
ATOM 3194 C CA . LEU B 1 181 ? 26.249 59.326 -1.657 1.000 9.049 181 LEU BBB CA 1
ATOM 3195 C C . LEU B 1 181 ? 26.300 60.767 -1.211 1.000 9.270 181 LEU BBB C 1
ATOM 3196 O O . LEU B 1 181 ? 26.481 61.076 -0.034 1.000 10.448 181 LEU BBB O 1
ATOM 3201 N N . GLN B 1 182 ? 26.055 61.678 -2.160 1.000 9.191 182 GLN BBB N 1
ATOM 3202 C CA . GLN B 1 182 ? 25.803 63.086 -1.869 1.000 9.550 182 GLN BBB CA 1
ATOM 3203 C C . GLN B 1 182 ? 24.311 63.319 -2.118 1.000 9.059 182 GLN BBB C 1
ATOM 3204 O O . GLN B 1 182 ? 23.828 63.293 -3.234 1.000 10.115 182 GLN BBB O 1
ATOM 3210 N N . VAL B 1 183 ? 23.579 63.488 -1.010 1.000 9.618 183 VAL BBB N 1
ATOM 3211 C CA . VAL B 1 183 ? 22.137 63.745 -1.012 1.000 9.578 183 VAL BBB CA 1
ATOM 3212 C C . VAL B 1 183 ? 21.942 65.230 -1.280 1.000 10.447 183 VAL BBB C 1
ATOM 3213 O O . VAL B 1 183 ? 22.550 66.071 -0.641 1.000 10.960 183 VAL BBB O 1
ATOM 3217 N N . THR B 1 184 ? 21.014 65.508 -2.181 1.000 12.266 184 THR BBB N 1
ATOM 3218 C CA . THR B 1 184 ? 20.744 66.874 -2.633 1.000 12.826 184 THR BBB CA 1
ATOM 3219 C C . THR B 1 184 ? 19.277 67.210 -2.440 1.000 14.407 184 THR BBB C 1
ATOM 3220 O O . THR B 1 184 ? 18.411 66.327 -2.403 1.000 19.936 184 THR BBB O 1
ATOM 3224 N N . GLY B 1 185 ? 18.944 68.512 -2.446 1.000 14.052 185 GLY BBB N 1
ATOM 3225 C CA . GLY B 1 185 ? 17.572 69.024 -2.434 1.000 15.032 185 GLY BBB CA 1
ATOM 3226 C C . GLY B 1 185 ? 17.281 69.817 -1.187 1.000 13.885 185 GLY BBB C 1
ATOM 3227 O O . GLY B 1 185 ? 18.145 70.533 -0.698 1.000 16.650 185 GLY BBB O 1
ATOM 3228 N N . GLY B 1 186 ? 16.020 69.754 -0.737 1.000 14.447 186 GLY BBB N 1
ATOM 3229 C CA . GLY B 1 186 ? 15.470 70.666 0.277 1.000 14.973 186 GLY BBB CA 1
ATOM 3230 C C . GLY B 1 186 ? 14.995 7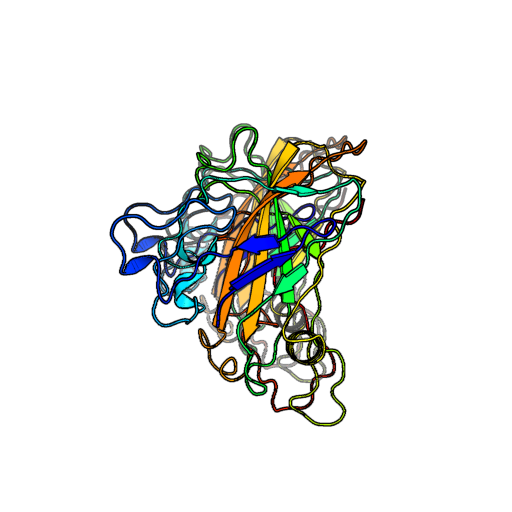0.064 1.570 1.000 14.533 186 GLY BBB C 1
ATOM 3231 O O . GLY B 1 186 ? 14.238 70.749 2.269 1.000 15.912 186 GLY BBB O 1
ATOM 3232 N N . GLY B 1 187 ? 15.413 68.856 1.909 1.000 13.805 187 GLY BBB N 1
ATOM 3233 C CA . GLY B 1 187 ? 15.038 68.245 3.192 1.000 13.996 187 GLY BBB CA 1
ATOM 3234 C C . GLY B 1 187 ? 15.754 68.865 4.343 1.000 13.916 187 GLY BBB C 1
ATOM 3235 O O . GLY B 1 187 ? 16.723 69.612 4.185 1.000 15.441 187 GLY BBB O 1
ATOM 3236 N N . SER B 1 188 ? 15.355 68.520 5.555 1.000 15.130 188 SER BBB N 1
ATOM 3237 C CA . SER B 1 188 ? 15.964 69.076 6.784 1.000 16.864 188 SER BBB CA 1
ATOM 3238 C C . SER B 1 188 ? 16.082 68.101 7.940 1.000 16.243 188 SER BBB C 1
ATOM 3239 O O . SER B 1 188 ? 16.699 68.464 8.945 1.000 20.066 188 SER BBB O 1
ATOM 3242 N N . ASP B 1 189 ? 15.560 66.883 7.858 1.000 15.617 189 ASP BBB N 1
ATOM 3243 C CA . ASP B 1 189 ? 15.652 66.023 9.035 1.000 16.393 189 ASP BBB CA 1
ATOM 3244 C C . ASP B 1 189 ? 17.053 65.446 9.233 1.000 16.100 189 ASP BBB C 1
ATOM 3245 O O . ASP B 1 189 ? 17.697 65.137 8.290 1.000 17.089 189 ASP BBB O 1
ATOM 3250 N N . ASN B 1 190 ? 17.390 65.203 10.498 1.000 18.768 190 ASN BBB N 1
ATOM 3251 C CA . ASN B 1 190 ? 18.601 64.468 10.981 1.000 20.619 190 ASN BBB CA 1
ATOM 3252 C C . ASN B 1 190 ? 18.109 63.264 11.805 1.000 21.488 190 ASN BBB C 1
ATOM 3253 O O . ASN B 1 190 ? 18.012 63.347 13.038 1.000 22.027 190 ASN BBB O 1
ATOM 3258 N N . PRO B 1 191 ? 17.685 62.146 11.215 1.000 18.447 191 PRO BBB N 1
ATOM 3259 C CA . PRO B 1 191 ? 17.073 61.055 12.004 1.000 21.261 191 PRO BBB CA 1
ATOM 3260 C C . PRO B 1 191 ? 17.928 60.311 13.016 1.000 18.463 191 PRO BBB C 1
ATOM 3261 O O . PRO B 1 191 ? 19.134 60.262 12.804 1.000 23.186 191 PRO BBB O 1
ATOM 3265 N N . ALA B 1 192 ? 17.284 59.760 14.035 1.000 18.877 192 ALA BBB N 1
ATOM 3266 C CA . ALA B 1 192 ? 17.972 59.006 15.091 1.000 18.107 192 ALA BBB CA 1
ATOM 3267 C C . ALA B 1 192 ? 18.638 57.757 14.500 1.000 17.054 192 ALA BBB C 1
ATOM 3268 O O . ALA B 1 192 ? 17.910 56.969 13.803 1.000 17.442 192 ALA BBB O 1
ATOM 3270 N N . GLY B 1 193 ? 19.958 57.627 14.725 1.000 16.117 193 GLY BBB N 1
ATOM 3271 C CA . GLY B 1 193 ? 20.690 56.480 14.186 1.000 13.088 193 GLY BBB CA 1
ATOM 3272 C C . GLY B 1 193 ? 21.170 55.502 15.192 1.000 12.011 193 GLY BBB C 1
ATOM 3273 O O . GLY B 1 193 ? 21.332 55.789 16.388 1.000 14.035 193 GLY BBB O 1
ATOM 3274 N N . THR B 1 194 ? 21.489 54.317 14.683 1.000 11.189 194 THR BBB N 1
ATOM 3275 C CA . THR B 1 194 ? 21.910 53.153 15.457 1.000 11.178 194 THR BBB CA 1
ATOM 3276 C C . THR B 1 194 ? 23.314 52.772 15.003 1.000 10.848 194 THR BBB C 1
ATOM 3277 O O . THR B 1 194 ? 23.585 52.662 13.780 1.000 11.487 194 THR BBB O 1
ATOM 3281 N N . LEU B 1 195 ? 24.228 52.508 15.927 1.000 11.157 195 LEU BBB N 1
ATOM 3282 C CA . LEU B 1 195 ? 25.539 52.007 15.556 1.000 10.708 195 LEU BBB CA 1
ATOM 3283 C C . LEU B 1 195 ? 25.421 50.691 14.775 1.000 10.630 195 LEU BBB C 1
ATOM 3284 O O . LEU B 1 195 ? 24.550 49.868 15.068 1.000 11.359 195 LEU BBB O 1
ATOM 3289 N N . GLY B 1 196 ? 26.322 50.478 13.815 1.000 11.084 196 GLY BBB N 1
ATOM 3290 C CA . GLY B 1 196 ? 26.339 49.190 13.095 1.000 10.940 196 GLY BBB CA 1
ATOM 3291 C C . GLY B 1 196 ? 26.301 47.970 14.016 1.000 11.111 196 GLY BBB C 1
ATOM 3292 O O . GLY B 1 196 ? 25.603 46.989 13.728 1.000 12.281 196 GLY BBB O 1
ATOM 3293 N N . THR B 1 197 ? 27.057 48.035 15.115 1.000 12.318 197 THR BBB N 1
ATOM 3294 C CA . THR B 1 197 ? 27.118 46.937 16.087 1.000 13.196 197 THR BBB CA 1
ATOM 3295 C C . THR B 1 197 ? 25.908 46.818 16.981 1.000 12.130 197 THR BBB C 1
ATOM 3296 O O . THR B 1 197 ? 25.911 45.856 17.799 1.000 13.675 197 THR BBB O 1
ATOM 3300 N N . ALA B 1 198 ? 24.916 47.645 16.833 1.000 12.159 198 ALA BBB N 1
ATOM 3301 C CA . ALA B 1 198 ? 23.672 47.481 17.564 1.000 12.862 198 ALA BBB CA 1
ATOM 3302 C C . ALA B 1 198 ? 22.522 47.206 16.626 1.000 11.858 198 ALA BBB C 1
ATOM 3303 O O . ALA B 1 198 ? 21.386 47.151 17.087 1.000 13.175 198 ALA BBB O 1
ATOM 3305 N N . LEU B 1 199 ? 22.796 47.006 15.309 1.000 10.736 199 LEU BBB N 1
ATOM 3306 C CA . LEU B 1 199 ? 21.680 46.693 14.414 1.000 10.835 199 LEU BBB CA 1
ATOM 3307 C C . LEU B 1 199 ? 21.027 45.358 14.766 1.000 10.901 199 LEU BBB C 1
ATOM 3308 O O . LEU B 1 199 ? 19.816 45.298 14.723 1.000 12.295 199 LEU BBB O 1
ATOM 3313 N N . TYR B 1 200 ? 21.839 44.334 14.954 1.000 10.401 200 TYR BBB N 1
ATOM 3314 C CA . TYR B 1 200 ? 21.370 42.935 15.004 1.000 10.779 200 TYR BBB CA 1
ATOM 3315 C C . TYR B 1 200 ? 21.957 42.207 16.174 1.000 10.442 200 TYR BBB C 1
ATOM 3316 O O . TYR B 1 200 ? 23.095 42.389 16.511 1.000 11.416 200 TYR BBB O 1
ATOM 3325 N N . HIS B 1 201 ? 21.161 41.285 16.726 1.000 10.789 201 HIS BBB N 1
ATOM 3326 C CA . HIS B 1 201 ? 21.633 40.308 17.679 1.000 11.163 201 HIS BBB CA 1
ATOM 3327 C C . HIS B 1 201 ? 21.272 38.921 17.160 1.000 11.415 201 HIS BBB C 1
ATOM 3328 O O . HIS B 1 201 ? 20.258 38.734 16.467 1.000 11.782 201 HIS BBB O 1
ATOM 3335 N N . ASP B 1 202 ? 22.056 37.943 17.539 1.000 11.818 202 ASP BBB N 1
ATOM 3336 C CA . ASP B 1 202 ? 21.981 36.641 16.871 1.000 11.937 202 ASP BBB CA 1
ATOM 3337 C C . ASP B 1 202 ? 20.819 35.751 17.314 1.000 12.089 202 ASP BBB C 1
ATOM 3338 O O . ASP B 1 202 ? 20.637 34.703 16.733 1.000 14.171 202 ASP BBB O 1
ATOM 3343 N N . THR B 1 203 ? 19.962 36.205 18.208 1.000 12.018 203 THR BBB N 1
ATOM 3344 C CA . THR B 1 203 ? 18.706 35.532 18.566 1.000 11.953 203 THR BBB CA 1
ATOM 3345 C C . THR B 1 203 ? 17.475 36.293 18.137 1.000 12.280 203 THR BBB C 1
ATOM 3346 O O . THR B 1 203 ? 16.375 35.903 18.533 1.000 13.373 203 THR BBB O 1
ATOM 3350 N N . ASP B 1 204 ? 17.643 37.375 17.383 1.000 12.162 204 ASP BBB N 1
ATOM 3351 C CA . ASP B 1 204 ? 16.471 38.155 16.959 1.000 11.951 204 ASP BBB CA 1
ATOM 3352 C C . ASP B 1 204 ? 15.522 37.284 16.154 1.000 11.596 204 ASP BBB C 1
ATOM 3353 O O . ASP B 1 204 ? 15.927 36.343 15.469 1.000 11.629 204 ASP BBB O 1
ATOM 3358 N N . PRO B 1 205 ? 14.210 37.556 16.211 1.000 12.714 205 PRO BBB N 1
ATOM 3359 C CA . PRO B 1 205 ? 13.229 36.655 15.634 1.000 13.122 205 PRO BBB CA 1
ATOM 3360 C C . PRO B 1 205 ? 13.240 36.539 14.100 1.000 12.271 205 PRO BBB C 1
ATOM 3361 O O . PRO B 1 205 ? 12.718 35.541 13.550 1.000 13.178 205 PRO BBB O 1
ATOM 3365 N N . GLY B 1 206 ? 13.816 37.507 13.416 1.000 11.537 206 GLY BBB N 1
ATOM 3366 C CA . GLY B 1 206 ? 14.005 37.435 11.969 1.000 11.415 206 GLY BBB CA 1
ATOM 3367 C C . GLY B 1 206 ? 15.357 36.965 11.546 1.000 10.669 206 GLY BBB C 1
ATOM 3368 O O . GLY B 1 206 ? 15.659 36.930 10.332 1.000 10.842 206 GLY BBB O 1
ATOM 3369 N N . ILE B 1 207 ? 16.188 36.623 12.533 1.000 10.115 207 ILE BBB N 1
ATOM 3370 C CA . ILE B 1 207 ? 17.563 36.170 12.313 1.000 9.897 207 ILE BBB CA 1
ATOM 3371 C C . ILE B 1 207 ? 17.707 34.689 12.632 1.000 9.962 207 ILE BBB C 1
ATOM 3372 O O . ILE B 1 207 ? 18.298 33.947 11.835 1.000 10.859 207 ILE BBB O 1
ATOM 3377 N N . LEU B 1 208 ? 17.205 34.270 13.781 1.000 10.569 208 LEU BBB N 1
ATOM 3378 C CA . LEU B 1 208 ? 17.219 32.860 14.232 1.000 10.733 208 LEU BBB CA 1
ATOM 3379 C C . LEU B 1 208 ? 15.821 32.340 13.916 1.000 10.745 208 LEU BBB C 1
ATOM 3380 O O . LEU B 1 208 ? 14.862 32.653 14.647 1.000 13.598 208 LEU BBB O 1
ATOM 3385 N N . ILE B 1 209 ? 15.690 31.641 12.786 1.000 11.285 209 ILE BBB N 1
ATOM 3386 C CA . ILE B 1 209 ? 14.366 31.351 12.219 1.000 11.190 209 ILE BBB CA 1
ATOM 3387 C C . ILE B 1 209 ? 14.511 30.185 11.250 1.000 11.472 209 ILE BBB C 1
ATOM 3388 O O . ILE B 1 209 ? 15.506 30.079 10.576 1.000 12.061 209 ILE BBB O 1
ATOM 3393 N N . ASN B 1 210 ? 13.476 29.360 11.189 1.000 11.399 210 ASN BBB N 1
ATOM 3394 C CA A ASN B 1 210 ? 13.348 28.246 10.233 0.500 10.328 210 ASN BBB CA 1
ATOM 3395 C CA B ASN B 1 210 ? 13.376 28.248 10.228 0.500 10.883 210 ASN BBB CA 1
ATOM 3396 C C . ASN B 1 210 ? 12.388 28.622 9.113 1.000 10.926 210 ASN BBB C 1
ATOM 3397 O O . ASN B 1 210 ? 11.162 28.586 9.312 1.000 11.968 210 ASN BBB O 1
ATOM 3406 N N . ILE B 1 211 ? 12.949 29.021 7.977 1.000 9.879 211 ILE BBB N 1
ATOM 3407 C CA . ILE B 1 211 ? 12.099 29.468 6.865 1.000 10.265 211 ILE BBB CA 1
ATOM 3408 C C . ILE B 1 211 ? 11.412 28.328 6.115 1.000 10.013 211 ILE BBB C 1
ATOM 3409 O O . ILE B 1 211 ? 10.622 28.600 5.230 1.000 10.813 211 ILE BBB O 1
ATOM 3414 N N . TYR B 1 212 ? 11.762 27.081 6.430 1.000 10.443 212 TYR BBB N 1
ATOM 3415 C CA . TYR B 1 212 ? 11.233 25.951 5.662 1.000 10.427 212 TYR BBB CA 1
ATOM 3416 C C . TYR B 1 212 ? 9.859 25.509 6.144 1.000 11.135 212 TYR BBB C 1
ATOM 3417 O O . TYR B 1 212 ? 9.213 24.749 5.445 1.000 11.821 212 TYR BBB O 1
ATOM 3426 N N . GLN B 1 213 ? 9.487 25.976 7.312 1.000 12.102 213 GLN BBB N 1
ATOM 3427 C CA A GLN B 1 213 ? 8.177 25.777 7.945 0.530 13.230 213 GLN BBB CA 1
ATOM 3428 C CA B GLN B 1 213 ? 8.149 25.731 7.867 0.470 13.858 213 GLN BBB CA 1
ATOM 3429 C C . GLN B 1 213 ? 7.241 26.898 7.483 1.000 14.112 213 GLN BBB C 1
ATOM 3430 O O . GLN B 1 213 ? 7.721 27.952 7.047 1.000 16.436 213 GLN BBB O 1
ATOM 3441 N N . LYS B 1 214 ? 5.969 26.724 7.643 1.000 15.673 214 LYS BBB N 1
ATOM 3442 C CA . LYS B 1 214 ? 5.002 27.783 7.391 1.000 17.695 214 LYS BBB CA 1
ATOM 3443 C C . LYS B 1 214 ? 5.241 28.929 8.378 1.000 18.017 214 LYS BBB C 1
ATOM 3444 O O . LYS B 1 214 ? 5.327 28.678 9.560 1.000 19.350 214 LYS BBB O 1
ATOM 3450 N N . LEU B 1 215 ? 5.355 30.154 7.863 1.000 18.625 215 LEU BBB N 1
ATOM 3451 C CA . LEU B 1 215 ? 5.522 31.388 8.637 1.000 19.701 215 LEU BBB CA 1
ATOM 3452 C C . LEU B 1 215 ? 4.243 32.238 8.452 1.000 23.059 215 LEU BBB C 1
ATOM 3453 O O . LEU B 1 215 ? 3.826 32.492 7.308 1.000 25.850 215 LEU BBB O 1
ATOM 3458 N N . SER B 1 216 ? 3.673 32.711 9.537 1.000 30.352 216 SER BBB N 1
ATOM 3459 C CA . SER B 1 216 ? 2.458 33.567 9.497 1.000 25.323 216 SER BBB CA 1
ATOM 3460 C C . SER B 1 216 ? 2.879 35.014 9.529 1.000 47.016 216 SER BBB C 1
ATOM 3461 O O . SER B 1 216 ? 2.030 35.854 9.262 1.000 46.355 216 SER BBB O 1
ATOM 3464 N N . SER B 1 217 ? 4.126 35.266 9.900 1.000 55.628 217 SER BBB N 1
ATOM 3465 C CA . SER B 1 217 ? 4.671 36.638 9.826 1.000 69.450 217 SER BBB CA 1
ATOM 3466 C C . SER B 1 217 ? 6.189 36.602 9.795 1.000 25.128 217 SER BBB C 1
ATOM 3467 O O . SER B 1 217 ? 6.782 35.548 9.993 1.000 22.848 217 SER BBB O 1
ATOM 3470 N N . TYR B 1 218 ? 6.790 37.732 9.513 1.000 18.085 218 TYR BBB N 1
ATOM 3471 C CA . TYR B 1 218 ? 8.250 37.849 9.559 1.000 15.776 218 TYR BBB CA 1
ATOM 3472 C C . TYR B 1 218 ? 8.632 39.226 10.061 1.000 18.602 218 TYR BBB C 1
ATOM 3473 O O . TYR B 1 218 ? 8.201 40.177 9.379 1.000 21.013 218 TYR BBB O 1
ATOM 3482 N N . ILE B 1 219 ? 9.450 39.247 11.138 1.000 15.999 219 ILE BBB N 1
ATOM 3483 C CA A ILE B 1 219 ? 9.896 40.529 11.715 0.500 16.390 219 ILE BBB CA 1
ATOM 3484 C CA B ILE B 1 219 ? 9.942 40.477 11.803 0.500 15.299 219 ILE BBB CA 1
ATOM 3485 C C . ILE B 1 219 ? 11.250 40.881 11.128 1.000 12.710 219 ILE BBB C 1
ATOM 3486 O O . ILE B 1 219 ? 12.262 40.258 11.397 1.000 14.355 219 ILE BBB O 1
ATOM 3495 N N . ILE B 1 220 ? 11.196 41.872 10.204 1.000 14.467 220 ILE BBB N 1
ATOM 3496 C CA . ILE B 1 220 ? 12.402 42.251 9.466 1.000 11.906 220 ILE BBB CA 1
ATOM 3497 C C . ILE B 1 220 ? 13.349 42.760 10.524 1.000 12.168 220 ILE BBB C 1
ATOM 3498 O O . ILE B 1 220 ? 12.999 43.630 11.327 1.000 13.777 220 ILE BBB O 1
ATOM 3503 N N . PRO B 1 221 ? 14.598 42.274 10.546 1.000 11.143 221 PRO BBB N 1
ATOM 3504 C CA . PRO B 1 221 ? 15.548 42.704 11.536 1.000 12.588 221 PRO BBB CA 1
ATOM 3505 C C . PRO B 1 221 ? 15.924 44.184 11.453 1.000 11.468 221 PRO BBB C 1
ATOM 3506 O O . PRO B 1 221 ? 15.759 44.826 10.458 1.000 11.328 221 PRO BBB O 1
ATOM 3510 N N . GLY B 1 222 ? 16.530 44.629 12.554 1.000 11.465 222 GLY BBB N 1
ATOM 3511 C CA . GLY B 1 222 ? 17.127 45.963 12.659 1.000 11.233 222 GLY BBB CA 1
ATOM 3512 C C . GLY B 1 222 ? 16.188 46.963 13.293 1.000 12.309 222 GLY BBB C 1
ATOM 3513 O O . GLY B 1 222 ? 15.006 46.685 13.569 1.000 15.180 222 GLY BBB O 1
ATOM 3514 N N . PRO B 1 223 ? 16.684 48.180 13.493 1.000 11.876 223 PRO BBB N 1
ATOM 3515 C CA . PRO B 1 223 ? 15.912 49.220 14.135 1.000 13.402 223 PRO BBB CA 1
ATOM 3516 C C . PRO B 1 223 ? 14.796 49.705 13.256 1.000 13.196 223 PRO BBB C 1
ATOM 3517 O O . PRO B 1 223 ? 14.713 49.430 12.076 1.000 13.064 223 PRO BBB O 1
ATOM 3521 N N A PRO B 1 224 ? 13.942 50.555 13.859 0.500 14.863 224 PRO BBB N 1
ATOM 3522 N N B PRO B 1 224 ? 13.800 50.443 13.801 0.500 17.659 224 PRO BBB N 1
ATOM 3523 C CA A PRO B 1 224 ? 12.733 51.072 13.202 0.500 15.624 224 PRO BBB CA 1
ATOM 3524 C CA B PRO B 1 224 ? 12.590 50.706 13.036 0.500 15.788 224 PRO BBB CA 1
ATOM 3525 C C A PRO B 1 224 ? 12.891 51.845 11.883 0.500 13.664 224 PRO BBB C 1
ATOM 3526 C C B PRO B 1 224 ? 12.945 51.648 11.907 0.500 13.880 224 PRO BBB C 1
ATOM 3527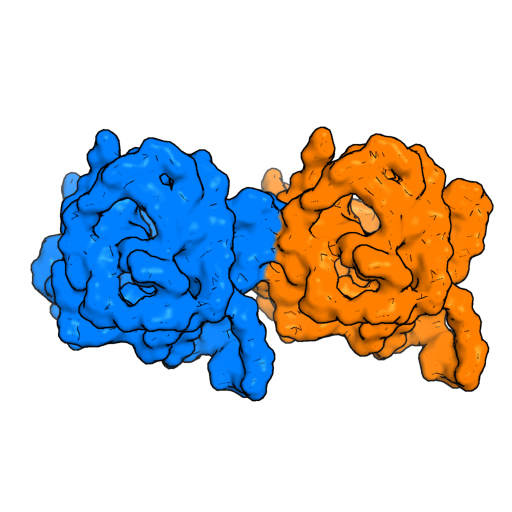 O O A PRO B 1 224 ? 13.648 52.747 11.753 0.500 11.231 224 PRO BBB O 1
ATOM 3528 O O B PRO B 1 224 ? 13.968 52.416 12.042 0.500 13.808 224 PRO BBB O 1
ATOM 3535 N N . LEU B 1 225 ? 12.108 51.531 10.878 1.000 14.576 225 LEU BBB N 1
ATOM 3536 C CA . LEU B 1 225 ? 12.115 52.357 9.683 1.000 14.314 225 LEU BBB CA 1
ATOM 3537 C C . LEU B 1 225 ? 11.925 53.835 10.034 1.000 14.866 225 LEU BBB C 1
ATOM 3538 O O . LEU B 1 225 ? 10.967 54.203 10.763 1.000 17.657 225 LEU BBB O 1
ATOM 3543 N N . TYR B 1 226 ? 12.735 54.704 9.474 1.000 14.059 226 TYR BBB N 1
ATOM 3544 C CA . TYR B 1 226 ? 12.517 56.145 9.459 1.000 15.301 226 TYR BBB CA 1
ATOM 3545 C C . TYR B 1 226 ? 11.494 56.474 8.398 1.000 16.913 226 TYR BBB C 1
ATOM 3546 O O . TYR B 1 226 ? 11.654 56.088 7.275 1.000 20.505 226 TYR BBB O 1
ATOM 3555 N N . THR B 1 227 ? 10.501 57.250 8.785 1.000 21.477 227 THR BBB N 1
ATOM 3556 C CA . THR B 1 227 ? 9.530 57.900 7.862 1.000 30.599 227 THR BBB CA 1
ATOM 3557 C C . THR B 1 227 ? 9.473 59.405 8.206 1.000 29.256 227 THR BBB C 1
ATOM 3558 O O . THR B 1 227 ? 9.334 59.711 9.405 1.000 34.764 227 THR BBB O 1
ATOM 3562 N N . GLY B 1 228 ? 9.764 60.310 7.268 1.000 31.416 228 GLY BBB N 1
ATOM 3563 C CA . GLY B 1 228 ? 9.572 61.733 7.579 1.000 35.935 228 GLY BBB CA 1
ATOM 3564 C C . GLY B 1 228 ? 8.106 62.069 7.822 1.000 44.999 228 GLY BBB C 1
ATOM 3565 O O . GLY B 1 228 ? 8.013 63.247 7.637 1.000 45.050 228 GLY BBB O 1
#

Foldseek 3Di:
DAFQWKDAPHDIFGEQPLCPQVVDPQRDQTQWWHANPNVLFFQFQVCLLPLCLQAHHPTAGGPDAAEHDQQTKMKTADDQDDPLQAWKKWKWKFAQVDDRNPRDSQPTFIATADMWTFDAQPDPLHATVCNVCNVVVNMDMDTDHNADDWHKIKMWIWTWGCSQQQDFRRIGIHIIIGIYGHDHDHHDPDGGHGSSRFDHRPDQQRNDDSRDGDPDHDHTGDDHDDD/DAFQWKAAPRDIWGEQPLCPQVPDDQDDFTQWWHANPNVLFFFWQVCLQPLCLQAHHPTAGGPDAAEHPQQTKMKTADDQDDPLQAWKKWKWKFAQVDDRNPRDSQPTFIATADMWTADAPPAPLHATVCNVCNVVNVMDMDTDHNADDWHKIKMWIWTWGCSQQQDFRRIGIHIIIGMYGHDDDHHDDDGGHGSSPFDHRPPDQRNDDSRDGDPDHDHTGDDHDDD

Radius of gyration: 24.0 Å; Cα contacts (8 Å, |Δi|>4): 1314; chains: 2; bounding box: 54×47×69 Å

Sequence (454 aa):
GFVQNIVIDGKNYYGGYLVNQYPYMSNPPEVIAWSTTATDLLGFVDGTGYQTPDIICHRGAKPGALTAPPVSPPGGTVELQWTPWPDSHHGPVINYLAPCNGDCSTVVDKTQQLEFFKIAESSGLINDDNPPGIWASDNLIAANNNSWTVTIPTTIAPGNYVLRHEIIALHSAQNQDGAQNYPQCINLQVTGGGSDNPAGTLGTALYHDTDPGIILINIYQKKLSSYIIPPGPPLYTGGFVQNIVIDGKKNYGGYLVNQYPYMSNPPEVIAWSTTATDLLGFVDGTGYQQTPDIICHRGAKPGALTAPVSPGGTVELQWTTPWPDSHHGPVINYLAPCNGDCSTVVDKTQLEFFKIAESSGLINDDNPPGIWASDNLIAANNSWTVVTIPTTIAPPGNYVLRHEIIALHSAQQNQDGAQNYPQCINLQVTGGGSDNPAGTLGTALYHDTDPGILINNIYQQKLSSYIIIPGPPPLYTG

Secondary structure (P-SEA, 3-state):
ccccccccccbbbbcccccccccccccccccbbbbccccccccccccccccccccccbbbbbcbbbbbcccbbbbbbbccccccbbbbbbbbbbbccccccccccccbbbbbccccccccccccccccaaaaaaaaccbbbbbbbccccccbbbbbbbbbbcccccccccbbbbbbbbbbbbbcccccccbbbcccccccccccccccccccccccccccccccccc/ccccccccccbbbbcccccccccccbbbbccbbbbccccccccccccccccccccccbbbbbcbbbbbcccbbbbbbcccccccbbbbbbbbbbbccccccccccccbbbbbccccccccccccccccaaaaaaaaccbbbbbbbccccccbbbbbbbbbbcccccccccbbbbbbbbbbbcccbbbbbcbbbcccccccccccccccccccccccccccccccccc

B-factor: mean 15.05, std 8.58, range [6.91, 122.88]